Protein AF-A0A9J6FG35-F1 (afdb_monomer_lite)

Foldseek 3Di:
DKDKAFADDDDDPVVLVVVVVVCCVVPVDDPDLVLPQQFFAQQDPPDDSVSVSNNPRHHVLVLLLLLLDDDAAAEAEDAKDQFPQCVQFPVVVVCVVVVVCPVCNVVSNRTDPSVVVSCVRNVHQEYEYHNVQAWTWGDDPSRYTYTYFHHPDPPGRRMDMDDDDDPDDDDDFDFDDLQSLQSCVQCLVQHDNGGDGHDQDDPPDPDDRRSNDDPVSSVVQCVLLVVGRGQDPPDDDFDDDDDPPDDDPPDGDDDTDDVSLVCVCVSSVHDSSNCCSVCVPPPPPDPDCVVPDDDDDDDDDDDDDDDDDDDDDDDDDPVVVVVVVPPPDPDDDDDDDDDPSGPPPDDDDDDDDDDDDDDDPPPDDPCPPVDDDDDDDDD

InterPro domains:
  IPR007708 Lariat debranching enzyme, C-terminal [PF05011] (142-272)
  IPR007708 Lariat debranching enzyme, C-terminal [SM01124] (131-274)
  IPR029052 Metallo-dependent phosphatase-like [SSF56300] (70-136)

Sequence (379 aa):
MKVAVEGCAHGELDKIYETISELEKQYQFKVSIRGHVCRGHFEVPPYNDSTKRSAYHLRSLEIFRLKQLAEPVDIVISHDWPRGIYNYGNTEKLLQQKKFFVTEVRNNTLGCRPTESLLEQLKPKYWFAAHLHCKFAAQDGTCTKFLALDKCLPRRDFLQTLDIPSSSEGPPRLSYDLEWLCVLQLTDHLLHLDSKNHYMPGPGCNERWQFTPTQEEKDKLADTLKGDLLVPCNFQRTAPVYVPGSERSPGRARPHINPQTRSFCQRFGLRDPLAEALCPQHDSTKLDISSFLGTDDVTSSTLPSCSVDEDPLHEMSAEERQRVHTQEFGGPDSSTGDKELFPALLEKKEEEAKPRASSGRAMKRRNQSLYTDSEDVDN

pLDDT: mean 70.1, std 25.55, range [24.06, 98.06]

Secondary structure (DSSP, 8-state):
-EEEEE----SSHHHHHHHHHHHHHHHT----GGGGTTB-----SSPPHHHHHHTTSPPHHHHHHHTT--SPPSEEE-SSPBTTGGGGB-HHHHHHH-TTHHHHHHTT-SSBHHHHHHHHHH--SEEEE-SSSS-EEEE-TTS-EEEE---S-TTS--EEEEE-----SSS---B--HHHHHHHHHTGGG---SSSB-PPP-TT-SS----PPPHHHHHHHHHHTTT--BPP------SPPP-TTPPPPSSPPPP---HHHHHHHHHTT---HHHHHHS----S----GGGGS---------PPP-------PPPPPHHHHHHHHHHHSPPPP-------SS-----------PPPP--------S-GGGS--------

Structure (mmCIF, N/CA/C/O backbone):
data_AF-A0A9J6FG35-F1
#
_entry.id   AF-A0A9J6FG35-F1
#
loop_
_atom_site.group_PDB
_atom_site.id
_atom_site.type_symbol
_atom_site.label_atom_id
_atom_site.label_alt_id
_atom_site.label_comp_id
_atom_site.label_asym_id
_atom_site.label_entity_id
_atom_site.label_seq_id
_atom_site.pdbx_PDB_ins_code
_atom_site.Cartn_x
_atom_site.Cartn_y
_atom_site.Cartn_z
_atom_site.occupancy
_atom_site.B_iso_or_equiv
_atom_site.auth_seq_id
_atom_site.auth_comp_id
_atom_site.auth_asym_id
_atom_site.auth_atom_id
_atom_site.pdbx_PDB_model_num
ATOM 1 N N . MET A 1 1 ? 4.195 -16.763 14.427 1.00 50.66 1 MET A N 1
ATOM 2 C CA . MET A 1 1 ? 3.688 -16.879 13.044 1.00 50.66 1 MET A CA 1
ATOM 3 C C . MET A 1 1 ? 4.869 -17.075 12.110 1.00 50.66 1 MET A C 1
ATOM 5 O O . MET A 1 1 ? 5.853 -16.363 12.263 1.00 50.66 1 MET A O 1
ATOM 9 N N . LYS A 1 2 ? 4.790 -18.027 11.175 1.00 45.19 2 LYS A N 1
ATOM 10 C CA . LYS A 1 2 ? 5.787 -18.164 10.105 1.00 45.19 2 LYS A CA 1
ATOM 11 C C . LYS A 1 2 ? 5.345 -17.324 8.918 1.00 45.19 2 LYS A C 1
ATOM 13 O O . LYS A 1 2 ? 4.257 -17.557 8.402 1.00 45.19 2 LYS A O 1
ATOM 18 N N . VAL A 1 3 ? 6.162 -16.364 8.507 1.00 57.16 3 VAL A N 1
ATOM 19 C CA . VAL A 1 3 ? 5.903 -15.532 7.328 1.00 57.16 3 VAL A CA 1
ATOM 20 C C . VAL A 1 3 ? 6.904 -15.915 6.251 1.00 57.16 3 VAL A C 1
ATOM 22 O O . VAL A 1 3 ? 8.112 -15.816 6.456 1.00 57.16 3 VAL A O 1
ATOM 25 N N . ALA A 1 4 ? 6.399 -16.385 5.115 1.00 35.53 4 ALA A N 1
ATOM 26 C CA . ALA A 1 4 ? 7.190 -16.579 3.912 1.00 35.53 4 ALA A CA 1
ATOM 27 C C . ALA A 1 4 ? 7.044 -15.332 3.039 1.00 35.53 4 ALA A C 1
ATOM 29 O O . ALA A 1 4 ? 5.928 -14.941 2.702 1.00 35.53 4 ALA A O 1
ATOM 30 N N . VAL A 1 5 ? 8.167 -14.711 2.693 1.00 48.66 5 VAL A N 1
ATOM 31 C CA . VAL A 1 5 ? 8.210 -13.586 1.758 1.00 48.66 5 VAL A CA 1
ATOM 32 C C . VAL A 1 5 ? 8.816 -14.100 0.464 1.00 48.66 5 VAL A C 1
ATOM 34 O O . VAL A 1 5 ? 9.895 -14.695 0.480 1.00 48.66 5 VAL A O 1
ATOM 37 N N . GLU A 1 6 ? 8.113 -13.888 -0.640 1.00 43.06 6 GLU A N 1
ATOM 38 C CA . GLU A 1 6 ? 8.557 -14.216 -1.991 1.00 43.06 6 GLU A CA 1
ATOM 39 C C . GLU A 1 6 ? 8.840 -12.915 -2.752 1.00 43.06 6 GLU A C 1
ATOM 41 O O . GLU A 1 6 ? 8.152 -11.906 -2.581 1.00 43.06 6 GLU A O 1
ATOM 46 N N . GLY A 1 7 ? 9.899 -12.915 -3.556 1.00 34.97 7 GLY A N 1
ATOM 47 C CA . GLY A 1 7 ? 10.199 -11.816 -4.453 1.00 34.97 7 GLY A CA 1
ATOM 48 C C . GLY A 1 7 ? 9.280 -11.762 -5.675 1.00 34.97 7 GLY A C 1
ATOM 49 O O . GLY A 1 7 ? 8.352 -12.530 -5.868 1.00 34.97 7 GLY A O 1
ATOM 50 N N . CYS A 1 8 ? 9.565 -10.801 -6.541 1.00 43.44 8 CYS A N 1
ATOM 51 C CA . CYS A 1 8 ? 8.771 -10.469 -7.717 1.00 43.44 8 CYS A CA 1
ATOM 52 C C . CYS A 1 8 ? 8.598 -11.642 -8.710 1.00 43.44 8 CYS A C 1
ATOM 54 O O . CYS A 1 8 ? 9.592 -12.138 -9.246 1.00 43.44 8 CYS A O 1
ATOM 56 N N . ALA A 1 9 ? 7.357 -11.983 -9.072 1.00 36.78 9 ALA A N 1
ATOM 57 C CA . ALA A 1 9 ? 7.031 -12.870 -10.190 1.00 36.78 9 ALA A CA 1
ATOM 58 C C . ALA A 1 9 ? 6.494 -12.062 -11.395 1.00 36.78 9 ALA A C 1
ATOM 60 O O . ALA A 1 9 ? 5.300 -11.816 -11.509 1.00 36.78 9 ALA A O 1
ATOM 61 N N . HIS A 1 10 ? 7.365 -11.636 -12.322 1.00 52.06 10 HIS A N 1
ATOM 62 C CA . HIS A 1 10 ? 6.945 -10.967 -13.570 1.00 52.06 10 HIS A CA 1
ATOM 63 C C . HIS A 1 10 ? 7.589 -11.563 -14.830 1.00 52.06 10 HIS A C 1
ATOM 65 O O . HIS A 1 10 ? 8.774 -11.921 -14.837 1.00 52.06 10 HIS A O 1
ATOM 71 N N . GLY A 1 11 ? 6.826 -11.573 -15.928 1.00 45.97 11 GLY A N 1
ATOM 72 C CA . GLY A 1 11 ? 7.281 -11.866 -17.288 1.00 45.97 11 GLY A CA 1
ATOM 73 C C . GLY A 1 11 ? 6.990 -10.702 -18.243 1.00 45.97 11 GLY A C 1
ATOM 74 O O . GLY A 1 11 ? 5.843 -10.294 -18.370 1.00 45.97 11 GLY A O 1
ATOM 75 N N . GLU A 1 12 ? 8.044 -10.212 -18.912 1.00 45.97 12 GLU A N 1
ATOM 76 C CA . GLU A 1 12 ? 8.065 -9.266 -20.054 1.00 45.97 12 GLU A CA 1
ATOM 77 C C . GLU A 1 12 ? 7.856 -7.755 -19.796 1.00 45.97 12 GLU A C 1
ATOM 79 O O . GLU A 1 12 ? 7.605 -7.000 -20.734 1.00 45.97 12 GLU A O 1
ATOM 84 N N . LEU A 1 13 ? 8.072 -7.264 -18.569 1.00 44.47 13 LEU A N 1
ATOM 85 C CA . LEU A 1 13 ? 8.196 -5.815 -18.297 1.00 44.47 13 LEU A CA 1
ATOM 86 C C . LEU A 1 13 ? 9.348 -5.158 -19.087 1.00 44.47 13 LEU A C 1
ATOM 88 O O . LEU A 1 13 ? 9.220 -4.022 -19.534 1.00 44.47 13 LEU A O 1
ATOM 92 N N . ASP A 1 14 ? 10.440 -5.890 -19.325 1.00 48.91 14 ASP A N 1
ATOM 93 C CA . ASP A 1 14 ? 11.624 -5.393 -20.041 1.00 48.91 14 ASP A CA 1
ATOM 94 C C . ASP A 1 14 ? 11.296 -4.939 -21.476 1.00 48.91 14 ASP A C 1
ATOM 96 O O . ASP A 1 14 ? 11.779 -3.899 -21.919 1.00 48.91 14 ASP A O 1
ATOM 100 N N . LYS A 1 15 ? 10.406 -5.661 -22.175 1.00 46.50 15 LYS A N 1
ATOM 101 C CA . LYS A 1 15 ? 9.952 -5.311 -23.533 1.00 46.50 15 LYS A CA 1
ATOM 102 C C . LYS A 1 15 ? 9.139 -4.019 -23.552 1.00 46.50 15 LYS A C 1
ATOM 104 O O . LYS A 1 15 ? 9.244 -3.235 -24.486 1.00 46.50 15 LYS A O 1
ATOM 109 N N . ILE A 1 16 ? 8.350 -3.774 -22.505 1.00 42.56 16 ILE A N 1
ATOM 110 C CA . ILE A 1 16 ? 7.532 -2.563 -22.376 1.00 42.56 16 ILE A CA 1
ATOM 111 C C . ILE A 1 16 ? 8.429 -1.334 -22.184 1.00 42.56 16 ILE A C 1
ATOM 113 O O . ILE A 1 16 ? 8.200 -0.310 -22.826 1.00 42.56 16 ILE A O 1
ATOM 117 N N . TYR A 1 17 ? 9.465 -1.430 -21.346 1.00 46.81 17 TYR A N 1
ATOM 118 C CA . TYR A 1 17 ? 10.427 -0.339 -21.157 1.00 46.81 17 TYR A CA 1
ATOM 119 C C . TYR A 1 17 ? 11.302 -0.098 -22.394 1.00 46.81 17 TYR A C 1
ATOM 121 O O . TYR A 1 17 ? 11.596 1.055 -22.705 1.00 46.81 17 TYR A O 1
ATOM 129 N N . GLU A 1 18 ? 11.669 -1.153 -23.130 1.00 55.66 18 GLU A N 1
ATOM 130 C CA . GLU A 1 18 ? 12.390 -1.039 -24.406 1.00 55.66 18 GLU A CA 1
ATOM 131 C C . GLU A 1 18 ? 11.559 -0.264 -25.440 1.00 55.66 18 GLU A C 1
ATOM 133 O O . GLU A 1 18 ? 12.030 0.735 -25.981 1.00 55.66 18 GLU A O 1
ATOM 138 N N . THR A 1 19 ? 10.279 -0.617 -25.605 1.00 48.34 19 THR A N 1
ATOM 139 C CA . THR A 1 19 ? 9.352 0.113 -26.486 1.00 48.34 19 THR A CA 1
ATOM 140 C C . THR A 1 19 ? 9.124 1.558 -26.034 1.00 48.34 19 THR A C 1
ATOM 142 O O . THR A 1 19 ? 9.063 2.458 -26.866 1.00 48.34 19 THR A O 1
ATOM 145 N N . ILE A 1 20 ? 9.010 1.824 -24.727 1.00 43.59 20 ILE A N 1
ATOM 146 C CA . ILE A 1 20 ? 8.892 3.202 -24.218 1.00 43.59 20 ILE A CA 1
ATOM 147 C C . ILE A 1 20 ? 10.140 4.011 -24.582 1.00 43.59 20 ILE A C 1
ATOM 149 O O . ILE A 1 20 ? 10.000 5.114 -25.098 1.00 43.59 20 ILE A O 1
ATOM 153 N N . SER A 1 21 ? 11.338 3.455 -24.386 1.00 53.12 21 SER A N 1
ATOM 154 C CA . SER A 1 21 ? 12.592 4.140 -24.714 1.00 53.12 21 SER A CA 1
ATOM 155 C C . SER A 1 21 ? 12.730 4.432 -26.214 1.00 53.12 21 SER A C 1
ATOM 157 O O . SER A 1 21 ? 13.255 5.477 -26.597 1.00 53.12 21 SER A O 1
ATOM 159 N N . GLU A 1 22 ? 12.248 3.536 -27.078 1.00 69.06 22 GLU A N 1
ATOM 160 C CA . GLU A 1 22 ? 12.195 3.766 -28.526 1.00 69.06 22 GLU A CA 1
ATOM 161 C C . GLU A 1 22 ? 11.229 4.902 -28.891 1.00 69.06 22 GLU A C 1
ATOM 163 O O . GLU A 1 22 ? 11.586 5.780 -29.678 1.00 69.06 22 GLU A O 1
ATOM 168 N N . LEU A 1 23 ? 10.048 4.945 -28.268 1.00 51.06 23 LEU A N 1
ATOM 169 C CA . LEU A 1 23 ? 9.056 6.000 -28.489 1.00 51.06 23 LEU A CA 1
ATOM 170 C C . LEU A 1 23 ? 9.527 7.370 -27.969 1.00 51.06 23 LEU A C 1
ATOM 172 O O . LEU A 1 23 ? 9.332 8.374 -28.651 1.00 51.06 23 LEU A O 1
ATOM 176 N N . GLU A 1 24 ? 10.187 7.425 -26.809 1.00 54.31 24 GLU A N 1
ATOM 177 C CA . GLU A 1 24 ? 10.768 8.665 -26.267 1.00 54.31 24 GLU A CA 1
ATOM 178 C C . GLU A 1 24 ? 11.806 9.267 -27.225 1.00 54.31 24 GLU A C 1
ATOM 180 O O . GLU A 1 24 ? 11.807 10.474 -27.472 1.00 54.31 24 GLU A O 1
ATOM 185 N N . LYS A 1 25 ? 12.650 8.415 -27.826 1.00 71.50 25 LYS A N 1
ATOM 186 C CA . LYS A 1 25 ? 13.641 8.827 -28.833 1.00 71.50 25 LYS A CA 1
ATOM 187 C C . LYS A 1 25 ? 12.992 9.285 -30.134 1.00 71.50 25 LYS A C 1
ATOM 189 O O . LYS A 1 25 ? 13.416 10.286 -30.701 1.00 71.50 25 LYS A O 1
ATOM 194 N N . GLN A 1 26 ? 11.995 8.546 -30.619 1.00 66.25 26 GLN A N 1
ATOM 195 C CA . GLN A 1 26 ? 11.369 8.800 -31.916 1.00 66.25 26 GLN A CA 1
ATOM 196 C C . GLN A 1 26 ? 10.534 10.087 -31.931 1.00 66.25 26 GLN A C 1
ATOM 198 O O . GLN A 1 26 ? 10.477 10.766 -32.953 1.00 66.25 26 GLN A O 1
ATOM 203 N N . TYR A 1 27 ? 9.887 10.421 -30.815 1.00 60.25 27 TYR A N 1
ATOM 204 C CA . TYR A 1 27 ? 8.902 11.504 -30.749 1.00 60.25 27 TYR A CA 1
ATOM 205 C C . TYR A 1 27 ? 9.303 12.652 -29.806 1.00 60.25 27 TYR A C 1
ATOM 207 O O . TYR A 1 27 ? 8.486 13.537 -29.562 1.00 60.25 27 TYR A O 1
ATOM 215 N N . GLN A 1 28 ? 10.532 12.644 -29.274 1.00 56.28 28 GLN A N 1
ATOM 216 C CA . GLN A 1 28 ? 11.087 13.675 -28.382 1.00 56.28 28 GLN A CA 1
ATOM 217 C C . GLN A 1 28 ? 10.168 14.074 -27.210 1.00 56.28 28 GLN A C 1
ATOM 219 O O . GLN A 1 28 ? 9.988 15.251 -26.901 1.00 56.28 28 GLN A O 1
ATOM 224 N N . PHE A 1 29 ? 9.600 13.086 -26.516 1.00 42.31 29 PHE A N 1
ATOM 225 C CA . PHE A 1 29 ? 8.915 13.297 -25.238 1.00 42.31 29 PHE A CA 1
ATOM 226 C C . PHE A 1 29 ? 9.532 12.416 -24.152 1.00 42.31 29 PHE A C 1
ATOM 228 O O . PHE A 1 29 ? 10.083 11.362 -24.446 1.00 42.31 29 PHE A O 1
ATOM 235 N N . LYS A 1 30 ? 9.427 12.836 -22.885 1.00 39.22 30 LYS A N 1
ATOM 236 C CA . LYS A 1 30 ? 9.872 12.052 -21.723 1.00 39.22 30 LYS A CA 1
ATOM 237 C C . LYS A 1 30 ? 8.644 11.514 -20.995 1.00 39.22 30 LYS A C 1
ATOM 239 O O . LYS A 1 30 ? 7.816 12.293 -20.514 1.00 39.22 30 LYS A O 1
ATOM 244 N N . VAL A 1 31 ? 8.497 10.194 -20.910 1.00 36.88 31 VAL A N 1
ATOM 245 C CA . VAL A 1 31 ? 7.424 9.561 -20.138 1.00 36.88 31 VAL A CA 1
ATOM 246 C C . VAL A 1 31 ? 7.769 9.685 -18.664 1.00 36.88 31 VAL A C 1
ATOM 248 O O . VAL A 1 31 ? 8.495 8.886 -18.080 1.00 36.88 31 VAL A O 1
ATOM 251 N N . SER A 1 32 ? 7.212 10.701 -18.015 1.00 36.53 32 SER A N 1
ATOM 252 C CA . SER A 1 32 ? 7.237 10.765 -16.561 1.00 36.53 32 SER A CA 1
ATOM 253 C C . SER A 1 32 ? 6.265 9.724 -16.001 1.00 36.53 32 SER A C 1
ATOM 255 O O . SER A 1 32 ? 5.052 9.929 -15.988 1.00 36.53 32 SER A O 1
ATOM 257 N N . ILE A 1 33 ? 6.795 8.618 -15.473 1.00 40.84 33 ILE A N 1
ATOM 258 C CA . ILE A 1 33 ? 6.030 7.611 -14.705 1.00 40.84 33 ILE A CA 1
ATOM 259 C C . ILE A 1 33 ? 5.370 8.250 -13.456 1.00 40.84 33 ILE A C 1
ATOM 261 O O . ILE A 1 33 ? 4.426 7.708 -12.888 1.00 40.84 33 ILE A O 1
ATOM 265 N N . ARG A 1 34 ? 5.762 9.482 -13.088 1.00 43.97 34 ARG A N 1
ATOM 266 C CA . ARG A 1 34 ? 5.093 10.307 -12.066 1.00 43.97 34 ARG A CA 1
ATOM 267 C C . ARG A 1 34 ? 3.716 10.839 -12.489 1.00 43.97 34 ARG A C 1
ATOM 269 O O . ARG A 1 34 ? 3.011 11.387 -11.649 1.00 43.97 34 ARG A O 1
ATOM 276 N N . GLY A 1 35 ? 3.319 10.699 -13.756 1.00 56.31 35 GLY A N 1
ATOM 277 C CA . GLY A 1 35 ? 2.107 11.324 -14.295 1.00 56.31 35 GLY A CA 1
ATOM 278 C C . GLY A 1 35 ? 0.784 10.773 -13.754 1.00 56.31 35 GLY A C 1
ATOM 279 O O . GLY A 1 35 ? -0.233 11.449 -13.880 1.00 56.31 35 GLY A O 1
ATOM 280 N N . HIS A 1 36 ? 0.776 9.570 -13.167 1.00 69.94 36 HIS A N 1
ATOM 281 C CA . HIS A 1 36 ? -0.455 8.928 -12.684 1.00 69.94 36 HIS A CA 1
ATOM 282 C C . HIS A 1 36 ? -0.638 8.993 -11.177 1.00 69.94 36 HIS A C 1
ATOM 284 O O . HIS A 1 36 ? -1.727 8.690 -10.722 1.00 69.94 36 HIS A O 1
ATOM 290 N N . VAL A 1 37 ? 0.370 9.420 -10.409 1.00 75.81 37 VAL A N 1
ATOM 291 C CA . VAL A 1 37 ? 0.275 9.434 -8.941 1.00 75.81 37 VAL A CA 1
ATOM 292 C C . VAL A 1 37 ? -0.930 10.255 -8.487 1.00 75.81 37 VAL A C 1
ATOM 294 O O . VAL A 1 37 ? -1.656 9.822 -7.608 1.00 75.81 37 VAL A O 1
ATOM 297 N N . CYS A 1 38 ? -1.199 11.395 -9.122 1.00 81.56 38 CYS A N 1
ATOM 298 C CA . CYS A 1 38 ? -2.362 12.213 -8.787 1.00 81.56 38 CYS A CA 1
ATOM 299 C C . CYS A 1 38 ? -3.632 11.826 -9.555 1.00 81.56 38 CYS A C 1
ATOM 301 O O . CYS A 1 38 ? -4.620 12.522 -9.412 1.00 81.56 38 CYS A O 1
ATOM 303 N N . ARG A 1 39 ? -3.636 10.804 -10.414 1.00 88.56 39 ARG A N 1
ATOM 304 C CA . ARG A 1 39 ? -4.830 10.451 -11.198 1.00 88.56 39 ARG A CA 1
ATOM 305 C C . ARG A 1 39 ? -5.734 9.484 -10.446 1.00 88.56 39 ARG A C 1
ATOM 307 O O . ARG A 1 39 ? -5.269 8.754 -9.575 1.00 88.56 39 ARG A O 1
ATOM 314 N N . GLY A 1 40 ? -7.004 9.437 -10.837 1.00 90.25 40 GLY A N 1
ATOM 315 C CA . GLY A 1 40 ? -7.899 8.360 -10.429 1.00 90.25 40 GLY A CA 1
ATOM 316 C C . GLY A 1 40 ? -7.511 6.996 -11.020 1.00 90.25 40 GLY A C 1
ATOM 317 O O . GLY A 1 40 ? -6.534 6.851 -11.770 1.00 90.25 40 GLY A O 1
ATOM 318 N N . HIS A 1 41 ? -8.299 5.983 -10.670 1.00 91.88 41 HIS A N 1
ATOM 319 C CA . HIS A 1 41 ? -8.226 4.628 -11.222 1.00 91.88 41 HIS A CA 1
ATOM 320 C C . HIS A 1 41 ? -9.218 4.494 -12.376 1.00 91.88 41 HIS A C 1
ATOM 322 O O . HIS A 1 41 ? -10.362 4.093 -12.192 1.00 91.88 41 HIS A O 1
ATOM 328 N N . PHE A 1 42 ? -8.785 4.876 -13.573 1.00 90.81 42 PHE A N 1
ATOM 329 C CA . PHE A 1 42 ? -9.608 4.867 -14.791 1.00 90.81 42 PHE A CA 1
ATOM 330 C C . PHE A 1 42 ? -9.367 3.631 -15.664 1.00 90.81 42 PHE A C 1
ATOM 332 O O . PHE A 1 42 ? -9.956 3.479 -16.736 1.00 90.81 42 PHE A O 1
ATOM 339 N N . GLU A 1 43 ? -8.440 2.767 -15.258 1.00 90.75 43 GLU A N 1
ATOM 340 C CA . GLU A 1 43 ? -8.051 1.583 -15.999 1.00 90.75 43 GLU A CA 1
ATOM 341 C C . GLU A 1 43 ? -9.135 0.510 -15.920 1.00 90.75 43 GLU A C 1
ATOM 343 O O . GLU A 1 43 ? -9.189 -0.287 -14.984 1.00 90.75 43 GLU A O 1
ATOM 348 N N . VAL A 1 44 ? -9.942 0.425 -16.976 1.00 86.94 44 VAL A N 1
ATOM 349 C CA . VAL A 1 44 ? -10.949 -0.624 -17.148 1.00 86.94 44 VAL A CA 1
ATOM 350 C C . VAL A 1 44 ? -10.657 -1.510 -18.355 1.00 86.94 44 VAL A C 1
ATOM 352 O O . VAL A 1 44 ? -10.196 -1.018 -19.390 1.00 86.94 44 VAL A O 1
ATOM 355 N N . PRO A 1 45 ? -10.947 -2.822 -18.275 1.00 82.69 45 PRO A N 1
ATOM 356 C CA . PRO A 1 45 ? -10.876 -3.691 -19.434 1.00 82.69 45 PRO A CA 1
ATOM 357 C C . PRO A 1 45 ? -11.804 -3.233 -20.573 1.00 82.69 45 PRO A C 1
ATOM 359 O O . PRO A 1 45 ? -12.959 -2.871 -20.343 1.00 82.69 45 PRO A O 1
ATOM 362 N N . PRO A 1 46 ? -11.340 -3.323 -21.828 1.00 84.25 46 PRO A N 1
ATOM 363 C CA . PRO A 1 46 ? -10.044 -3.814 -22.252 1.00 84.25 46 PRO A CA 1
ATOM 364 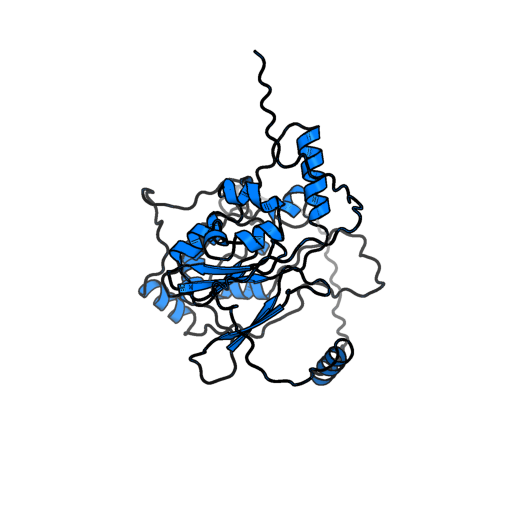C C . PRO A 1 46 ? -8.979 -2.743 -22.038 1.00 84.25 46 PRO A C 1
ATOM 366 O O . PRO A 1 46 ? -9.143 -1.575 -22.390 1.00 84.25 46 PRO A O 1
ATOM 369 N N . TYR A 1 47 ? -7.829 -3.181 -21.550 1.00 83.88 47 TYR A N 1
ATOM 370 C CA . TYR A 1 47 ? -6.697 -2.288 -21.440 1.00 83.88 47 TYR A CA 1
ATOM 371 C C . TYR A 1 47 ? -6.105 -1.996 -22.824 1.00 83.88 47 TYR A C 1
ATOM 373 O O . TYR A 1 47 ? -5.721 -2.908 -23.560 1.00 83.88 47 TYR A O 1
ATOM 381 N N . ASN A 1 48 ? -5.975 -0.715 -23.155 1.00 82.44 48 ASN A N 1
ATOM 382 C CA . ASN A 1 48 ? -5.051 -0.239 -24.181 1.00 82.44 48 ASN A CA 1
ATOM 383 C C . ASN A 1 48 ? -3.611 -0.191 -23.630 1.00 82.44 48 ASN A C 1
ATOM 385 O O . ASN A 1 48 ? -3.398 -0.299 -22.420 1.00 82.44 48 ASN A O 1
ATOM 389 N N . ASP A 1 49 ? -2.614 0.012 -24.491 1.00 82.38 49 ASP A N 1
ATOM 390 C CA . ASP A 1 49 ? -1.199 -0.017 -24.085 1.00 82.38 49 ASP A CA 1
ATOM 391 C C . ASP A 1 49 ? -0.824 1.057 -23.057 1.00 82.38 49 ASP A C 1
ATOM 393 O O . ASP A 1 49 ? 0.088 0.861 -22.258 1.00 82.38 49 ASP A O 1
ATOM 397 N N . SER A 1 50 ? -1.546 2.178 -23.015 1.00 82.25 50 SER A N 1
ATOM 398 C CA . SER A 1 50 ? -1.399 3.164 -21.941 1.00 82.25 50 SER A CA 1
ATOM 399 C C . SER A 1 50 ? -1.927 2.615 -20.612 1.00 82.25 50 SER A C 1
ATOM 401 O O . SER A 1 50 ? -1.179 2.528 -19.642 1.00 82.25 50 SER A O 1
ATOM 403 N N . THR A 1 51 ? -3.175 2.140 -20.591 1.00 85.06 51 THR A N 1
ATOM 404 C CA . THR A 1 51 ? -3.838 1.624 -19.380 1.00 85.06 51 THR A CA 1
ATOM 405 C C . THR A 1 51 ? -3.197 0.353 -18.820 1.00 85.06 51 THR A C 1
ATOM 407 O O . THR A 1 51 ? -3.166 0.167 -17.610 1.00 85.06 51 THR A O 1
ATOM 410 N N . LYS A 1 52 ? -2.597 -0.493 -19.674 1.00 83.06 52 LYS A N 1
ATOM 411 C CA . LYS A 1 52 ? -1.802 -1.653 -19.231 1.00 83.06 52 LYS A CA 1
ATOM 412 C C . LYS A 1 52 ? -0.629 -1.232 -18.349 1.00 83.06 52 LYS A C 1
ATOM 414 O O . LYS A 1 52 ? -0.300 -1.940 -17.408 1.00 83.06 52 LYS A O 1
ATOM 419 N N . ARG A 1 53 ? 0.005 -0.100 -18.672 1.00 81.31 53 ARG A N 1
ATOM 420 C CA . ARG A 1 53 ? 1.147 0.445 -17.924 1.00 81.31 53 ARG A CA 1
ATOM 421 C C . ARG A 1 53 ? 0.694 1.144 -16.650 1.00 81.31 53 ARG A C 1
ATOM 423 O O . ARG A 1 53 ? 1.361 1.071 -15.633 1.00 81.31 53 ARG A O 1
ATOM 430 N N . SER A 1 54 ? -0.441 1.832 -16.700 1.00 84.00 54 SER A N 1
ATOM 431 C CA . SER A 1 54 ? -0.892 2.675 -15.597 1.00 84.00 54 SER A CA 1
ATOM 432 C C . SER A 1 54 ? -1.643 1.939 -14.487 1.00 84.00 54 SER A C 1
ATOM 434 O O . SER A 1 54 ? -1.653 2.433 -13.357 1.00 84.00 54 SER A O 1
ATOM 436 N N . ALA A 1 55 ? -2.196 0.757 -14.778 1.00 86.69 55 ALA A N 1
ATOM 437 C CA . ALA A 1 55 ? -3.003 -0.038 -13.849 1.00 86.69 55 ALA A CA 1
ATOM 438 C C . ALA A 1 55 ? -2.265 -0.459 -12.566 1.00 86.69 55 ALA A C 1
ATOM 440 O O . ALA A 1 55 ? -2.900 -0.651 -11.536 1.00 86.69 55 ALA A O 1
ATOM 441 N N . TYR A 1 56 ? -0.936 -0.595 -12.611 1.00 85.06 56 TYR A N 1
ATOM 442 C CA . TYR A 1 56 ? -0.117 -0.971 -11.451 1.00 85.06 56 TYR A CA 1
ATOM 443 C C . TYR A 1 56 ? 0.656 0.209 -10.840 1.00 85.06 56 TYR A C 1
ATOM 445 O O . TYR A 1 56 ? 1.448 0.015 -9.920 1.00 85.06 56 TYR A O 1
ATOM 453 N N . HIS A 1 57 ? 0.470 1.436 -11.341 1.00 85.12 57 HIS A N 1
ATOM 454 C CA . HIS A 1 57 ? 1.102 2.607 -10.732 1.00 85.12 57 HIS A CA 1
ATOM 455 C C . HIS A 1 57 ? 0.395 2.973 -9.419 1.00 85.12 57 HIS A C 1
ATOM 457 O O . HIS A 1 57 ? -0.829 3.080 -9.361 1.00 85.12 57 HIS A O 1
ATOM 463 N N . LEU A 1 58 ? 1.175 3.254 -8.380 1.00 85.19 58 LEU A N 1
ATOM 464 C CA . LEU A 1 58 ? 0.671 3.728 -7.092 1.00 85.19 58 LEU A CA 1
ATOM 465 C C . LEU A 1 58 ? -0.016 5.099 -7.233 1.00 85.19 58 LEU A C 1
ATOM 467 O O . LEU A 1 58 ? 0.534 5.979 -7.907 1.00 85.19 58 LEU A O 1
ATOM 471 N N . ARG A 1 59 ? -1.180 5.309 -6.597 1.00 87.56 59 ARG A N 1
ATOM 472 C CA . ARG A 1 59 ? -1.825 6.631 -6.528 1.00 87.56 59 ARG A CA 1
ATOM 473 C C . ARG A 1 59 ? -1.560 7.309 -5.189 1.00 87.56 59 ARG A C 1
ATOM 475 O O . ARG A 1 59 ? -1.173 6.699 -4.193 1.00 87.56 59 ARG A O 1
ATOM 482 N N . SER A 1 60 ? -1.757 8.621 -5.180 1.00 86.94 60 SER A N 1
ATOM 483 C CA . SER A 1 60 ? -1.695 9.465 -3.992 1.00 86.94 60 SER A CA 1
ATOM 484 C C . SER A 1 60 ? -2.738 9.045 -2.964 1.00 86.94 60 SER A C 1
ATOM 486 O O . SER A 1 60 ? -2.464 9.159 -1.774 1.00 86.94 60 SER A O 1
ATOM 488 N N . LEU A 1 61 ? -3.882 8.515 -3.410 1.00 93.19 61 LEU A N 1
ATOM 489 C CA . LEU A 1 61 ? -4.961 8.035 -2.555 1.00 93.19 61 LEU A CA 1
ATOM 490 C C . LEU A 1 61 ? -4.511 6.911 -1.617 1.00 93.19 61 LEU A C 1
ATOM 492 O O . LEU A 1 61 ? -4.750 7.007 -0.416 1.00 93.19 61 LEU A O 1
ATOM 496 N N . GLU A 1 62 ? -3.841 5.866 -2.116 1.00 93.69 62 GLU A N 1
ATOM 497 C CA . GLU A 1 62 ? -3.420 4.749 -1.255 1.00 93.69 62 GLU A CA 1
ATOM 498 C C . GLU A 1 62 ? -2.369 5.201 -0.241 1.00 93.69 62 GLU A C 1
ATOM 500 O O . GLU A 1 62 ? -2.441 4.841 0.932 1.00 93.69 62 GLU A O 1
ATOM 505 N N . ILE A 1 63 ? -1.433 6.051 -0.669 1.00 91.19 63 ILE A N 1
ATOM 506 C CA . ILE A 1 63 ? -0.434 6.654 0.219 1.00 91.19 63 ILE A CA 1
ATOM 507 C C . ILE A 1 63 ? -1.117 7.501 1.286 1.00 91.19 63 ILE A C 1
ATOM 509 O O . ILE A 1 63 ? -0.798 7.383 2.462 1.00 91.19 63 ILE A O 1
ATOM 513 N N . PHE A 1 64 ? -2.069 8.340 0.887 1.00 91.88 64 PHE A N 1
ATOM 514 C CA . PHE A 1 64 ? -2.813 9.195 1.797 1.00 91.88 64 PHE A CA 1
ATOM 515 C C . PHE A 1 64 ? -3.580 8.381 2.834 1.00 91.88 64 PHE A C 1
ATOM 517 O O . PHE A 1 64 ? -3.464 8.689 4.015 1.00 91.88 64 PHE A O 1
ATOM 524 N N . ARG A 1 65 ? -4.286 7.322 2.415 1.00 97.00 65 ARG A N 1
ATOM 525 C CA . ARG A 1 65 ? -5.008 6.399 3.304 1.00 97.00 65 ARG A CA 1
ATOM 526 C C . ARG A 1 65 ? -4.075 5.704 4.289 1.00 97.00 65 ARG A C 1
ATOM 528 O O . ARG A 1 65 ? -4.340 5.718 5.483 1.00 97.00 65 ARG A O 1
ATOM 535 N N . LEU A 1 66 ? -2.958 5.149 3.818 1.00 96.44 66 LEU A N 1
ATOM 536 C CA . LEU A 1 66 ? -1.981 4.493 4.693 1.00 96.44 66 LEU A CA 1
ATOM 537 C C . LEU A 1 66 ? -1.379 5.470 5.712 1.00 96.44 66 LEU A C 1
ATOM 539 O O . LEU A 1 66 ? -1.154 5.095 6.855 1.00 96.44 66 LEU A O 1
ATOM 543 N N . LYS A 1 67 ? -1.202 6.743 5.342 1.00 92.50 67 LYS A N 1
ATOM 544 C CA . LYS A 1 67 ? -0.805 7.815 6.267 1.00 92.50 67 LYS A CA 1
ATOM 545 C C . LYS A 1 67 ? -1.879 8.207 7.290 1.00 92.50 67 LYS A C 1
ATOM 547 O O . LYS A 1 67 ? -1.626 9.081 8.109 1.00 92.50 67 LYS A O 1
ATOM 552 N N . GLN A 1 68 ? -3.077 7.640 7.250 1.00 95.69 68 GLN A N 1
ATOM 553 C CA . GLN A 1 68 ? -4.080 7.899 8.287 1.00 95.69 68 GLN A CA 1
ATOM 554 C C . GLN A 1 68 ? -4.002 6.891 9.434 1.00 95.69 68 GLN A C 1
ATOM 556 O O . GLN A 1 68 ? -4.613 7.134 10.471 1.00 95.69 68 GLN A O 1
ATOM 561 N N . LEU A 1 69 ? -3.255 5.795 9.272 1.00 96.81 69 LEU A N 1
ATOM 562 C CA . LEU A 1 69 ? -3.050 4.814 10.332 1.00 96.81 69 LEU A CA 1
ATOM 563 C C . LEU A 1 69 ? -2.258 5.439 11.484 1.00 96.81 69 LEU A C 1
ATOM 565 O O . LEU A 1 69 ? -1.240 6.103 11.262 1.00 96.81 69 LEU A O 1
ATOM 569 N N . ALA A 1 70 ? -2.739 5.219 12.702 1.00 95.06 70 ALA A N 1
ATOM 570 C CA . ALA A 1 70 ? -2.113 5.689 13.932 1.00 95.06 70 ALA A CA 1
ATOM 571 C C . ALA A 1 70 ? -1.717 4.532 14.850 1.00 95.06 70 ALA A C 1
ATOM 573 O O . ALA A 1 70 ? -0.814 4.690 15.676 1.00 95.06 70 ALA A O 1
ATOM 574 N N . GLU A 1 71 ? -2.363 3.374 14.711 1.00 94.50 71 GLU A N 1
ATOM 575 C CA . GLU A 1 71 ? -1.987 2.185 15.459 1.00 94.50 71 GLU A CA 1
ATOM 576 C C . GLU A 1 71 ? -0.637 1.622 14.970 1.00 94.50 71 GLU A C 1
ATOM 578 O O . GLU A 1 71 ? -0.291 1.737 13.789 1.00 94.50 71 GLU A O 1
ATOM 583 N N . PRO A 1 72 ? 0.175 1.022 15.865 1.00 93.62 72 PRO A N 1
ATOM 584 C CA . PRO A 1 72 ? 1.466 0.465 15.482 1.00 93.62 72 PRO A CA 1
ATOM 585 C C . PRO A 1 72 ? 1.332 -0.647 14.435 1.00 93.62 72 PRO A C 1
ATOM 587 O O . PRO A 1 72 ? 0.720 -1.683 14.685 1.00 93.62 72 PRO A O 1
ATOM 590 N N . VAL A 1 73 ? 1.985 -0.469 13.286 1.00 93.62 73 VAL A N 1
ATOM 591 C CA . VAL A 1 73 ? 2.017 -1.475 12.218 1.00 93.62 73 VAL A CA 1
ATOM 592 C C . VAL A 1 73 ? 3.207 -2.413 12.418 1.00 93.62 73 VAL A C 1
ATOM 594 O O . VAL A 1 73 ? 4.355 -1.983 12.505 1.00 93.62 73 VAL A O 1
ATOM 597 N N . ASP A 1 74 ? 2.973 -3.723 12.454 1.00 92.62 74 ASP A N 1
ATOM 598 C CA . ASP A 1 74 ? 4.067 -4.689 12.601 1.00 92.62 74 ASP A CA 1
ATOM 599 C C . ASP A 1 74 ? 4.824 -4.925 11.290 1.00 92.62 74 ASP A C 1
ATOM 601 O O . ASP A 1 74 ? 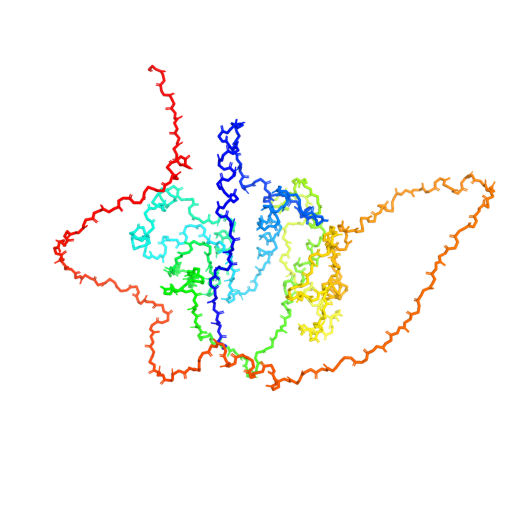6.056 -4.975 11.279 1.00 92.62 74 ASP A O 1
ATOM 605 N N . ILE A 1 75 ? 4.095 -5.100 10.187 1.00 93.81 75 ILE A N 1
ATOM 606 C CA . ILE A 1 75 ? 4.649 -5.515 8.898 1.00 93.81 75 ILE A CA 1
ATOM 607 C C . ILE A 1 75 ? 4.046 -4.660 7.791 1.00 93.81 75 ILE A C 1
ATOM 609 O O . ILE A 1 75 ? 2.830 -4.616 7.630 1.00 93.81 75 ILE A O 1
ATOM 613 N N . VAL A 1 76 ? 4.907 -4.051 6.979 1.00 95.12 76 VAL A N 1
ATOM 614 C CA . VAL A 1 76 ? 4.525 -3.453 5.696 1.00 95.12 76 VAL A CA 1
ATOM 615 C C . VAL A 1 76 ? 5.121 -4.273 4.561 1.00 95.12 76 VAL A C 1
ATOM 617 O O . VAL A 1 76 ? 6.270 -4.712 4.627 1.00 95.12 76 VAL A O 1
ATOM 620 N N . ILE A 1 77 ? 4.333 -4.474 3.507 1.00 94.12 77 ILE A N 1
ATOM 621 C CA . ILE A 1 77 ? 4.762 -5.139 2.278 1.00 94.12 77 ILE A CA 1
ATOM 622 C C . ILE A 1 77 ? 4.551 -4.162 1.124 1.00 94.12 77 ILE A C 1
ATOM 624 O O . ILE A 1 77 ? 3.450 -3.647 0.934 1.00 94.12 77 ILE A O 1
ATOM 628 N N . SER A 1 78 ? 5.598 -3.914 0.343 1.00 93.25 78 SER A N 1
ATOM 629 C CA . SER A 1 78 ? 5.539 -3.116 -0.882 1.00 93.25 78 SER A CA 1
ATOM 630 C C . SER A 1 78 ? 6.204 -3.859 -2.037 1.00 93.25 78 SER A C 1
ATOM 632 O O . SER A 1 78 ? 6.992 -4.777 -1.834 1.00 93.25 78 SER A O 1
ATOM 634 N N . HIS A 1 79 ? 5.904 -3.475 -3.278 1.00 89.94 79 HIS A N 1
ATOM 635 C CA . HIS A 1 79 ? 6.677 -3.985 -4.409 1.00 89.94 79 HIS A CA 1
ATOM 636 C C . HIS A 1 79 ? 8.018 -3.250 -4.518 1.00 89.94 79 HIS A C 1
ATOM 638 O O . HIS A 1 79 ? 9.085 -3.861 -4.431 1.00 89.94 79 HIS A O 1
ATOM 644 N N . ASP A 1 80 ? 7.942 -1.927 -4.643 1.00 88.62 80 ASP A N 1
ATOM 645 C CA . ASP A 1 80 ? 9.098 -1.048 -4.771 1.00 88.62 80 ASP A CA 1
ATOM 646 C C . ASP A 1 80 ? 9.737 -0.770 -3.412 1.00 88.62 80 ASP A C 1
ATOM 648 O O . ASP A 1 80 ? 9.084 -0.816 -2.366 1.00 88.62 80 ASP A O 1
ATOM 652 N N . TRP A 1 81 ? 11.027 -0.446 -3.425 1.00 93.81 81 TRP A N 1
ATOM 653 C CA . TRP A 1 81 ? 11.754 -0.077 -2.214 1.00 93.81 81 TRP A CA 1
ATOM 654 C C . TRP A 1 81 ? 11.404 1.349 -1.789 1.00 93.81 81 TRP A C 1
ATOM 656 O O . TRP A 1 81 ? 11.312 2.219 -2.659 1.00 93.81 81 TRP A O 1
ATOM 666 N N . PRO A 1 82 ? 11.320 1.644 -0.480 1.00 94.38 82 PRO A N 1
ATOM 667 C CA . PRO A 1 82 ? 11.406 3.011 0.011 1.00 94.38 82 PRO A CA 1
ATOM 668 C C . PRO A 1 82 ? 12.682 3.672 -0.511 1.00 94.38 82 PRO A C 1
ATOM 670 O O . PRO A 1 82 ? 13.773 3.101 -0.432 1.00 94.38 82 PRO A O 1
ATOM 673 N N . ARG A 1 83 ? 12.559 4.866 -1.088 1.00 91.19 83 ARG A N 1
ATOM 674 C CA . ARG A 1 83 ? 13.733 5.609 -1.547 1.00 91.19 83 ARG A CA 1
ATOM 675 C C . ARG A 1 83 ? 14.676 5.886 -0.376 1.00 91.19 83 ARG A C 1
ATOM 677 O O . ARG A 1 83 ? 14.229 6.166 0.727 1.00 91.19 83 ARG A O 1
ATOM 684 N N . GLY A 1 84 ? 15.978 5.785 -0.625 1.00 92.19 84 GLY A N 1
ATOM 685 C CA . GLY A 1 84 ? 17.001 6.049 0.389 1.00 92.19 84 GLY A CA 1
ATOM 686 C C . GLY A 1 84 ? 17.242 4.898 1.369 1.00 92.19 84 GLY A C 1
ATOM 687 O O . GLY A 1 84 ? 18.224 4.952 2.104 1.00 92.19 84 GLY A O 1
ATOM 688 N N . ILE A 1 85 ? 16.441 3.819 1.341 1.00 94.94 85 ILE A N 1
ATOM 689 C CA . ILE A 1 85 ? 16.613 2.674 2.256 1.00 94.94 85 ILE A CA 1
ATOM 690 C C . ILE A 1 85 ? 17.984 2.000 2.122 1.00 94.94 85 ILE A C 1
ATOM 692 O O . ILE A 1 85 ? 18.491 1.397 3.064 1.00 94.94 85 ILE A O 1
ATOM 696 N N . TYR A 1 86 ? 18.619 2.142 0.956 1.00 93.75 86 TYR A N 1
ATOM 697 C CA . TYR A 1 86 ? 19.962 1.632 0.708 1.00 93.75 86 TYR A CA 1
ATOM 698 C C . TYR A 1 86 ? 21.005 2.232 1.667 1.00 93.75 86 TYR A C 1
ATOM 700 O O . TYR A 1 86 ? 21.930 1.523 2.063 1.00 93.75 86 TYR A O 1
ATOM 708 N N . ASN A 1 87 ? 20.817 3.474 2.134 1.00 94.00 87 ASN A N 1
ATOM 709 C CA . ASN A 1 87 ? 21.722 4.135 3.084 1.00 94.00 87 ASN A CA 1
ATOM 710 C C . ASN A 1 87 ? 21.804 3.422 4.446 1.00 94.00 87 ASN A C 1
ATOM 712 O O . ASN A 1 87 ? 22.740 3.659 5.202 1.00 94.00 87 ASN A O 1
ATOM 716 N N . TYR A 1 88 ? 20.846 2.542 4.745 1.00 94.31 88 TYR A N 1
ATOM 717 C CA . TYR A 1 88 ? 20.721 1.832 6.019 1.00 94.31 88 TYR A CA 1
ATOM 718 C C . TYR A 1 88 ? 21.165 0.363 5.938 1.00 94.31 88 TYR A C 1
ATOM 720 O O . TYR A 1 88 ? 20.893 -0.434 6.836 1.00 94.31 88 TYR A O 1
ATOM 728 N N . GLY A 1 89 ? 21.822 -0.025 4.843 1.00 92.81 89 GLY A N 1
ATOM 729 C CA . GLY A 1 89 ? 22.406 -1.350 4.650 1.00 92.81 89 GLY A CA 1
ATOM 730 C C . GLY A 1 89 ? 23.773 -1.268 3.975 1.00 92.81 89 GLY A C 1
ATOM 731 O O . GLY A 1 89 ? 24.363 -0.198 3.835 1.00 92.81 89 GLY A O 1
ATOM 732 N N . ASN A 1 90 ? 24.294 -2.407 3.512 1.00 94.44 90 ASN A N 1
ATOM 733 C CA . ASN A 1 90 ? 25.592 -2.444 2.833 1.00 94.44 90 ASN A CA 1
ATOM 734 C C . ASN A 1 90 ? 25.471 -1.954 1.374 1.00 94.44 90 ASN A C 1
ATOM 736 O O . ASN A 1 90 ? 25.395 -2.750 0.431 1.00 94.44 90 ASN A O 1
ATOM 740 N N . THR A 1 91 ? 25.431 -0.628 1.198 1.00 94.19 91 THR A N 1
ATOM 741 C CA . THR A 1 91 ? 25.366 0.024 -0.121 1.00 94.19 91 THR A CA 1
ATOM 742 C C . THR A 1 91 ? 26.563 -0.350 -0.993 1.00 94.19 91 THR A C 1
ATOM 744 O O . THR A 1 91 ? 26.395 -0.576 -2.186 1.00 94.19 91 THR A O 1
ATOM 747 N N . GLU A 1 92 ? 27.763 -0.488 -0.430 1.00 94.50 92 GLU A N 1
ATOM 748 C CA . GLU A 1 92 ? 28.954 -0.851 -1.207 1.00 94.50 92 GLU A CA 1
ATOM 749 C C . GLU A 1 92 ? 28.793 -2.214 -1.885 1.00 94.50 92 GLU A C 1
ATOM 751 O O . GLU A 1 92 ? 28.994 -2.337 -3.094 1.00 94.50 92 GLU A O 1
ATOM 756 N N . LYS A 1 93 ? 28.339 -3.228 -1.140 1.00 93.44 93 LYS A N 1
ATOM 757 C CA . LYS A 1 93 ? 28.044 -4.563 -1.674 1.00 93.44 93 LYS A CA 1
ATOM 758 C C . LYS A 1 93 ? 26.927 -4.517 -2.715 1.00 93.44 93 LYS A C 1
ATOM 760 O O . LYS A 1 93 ? 27.038 -5.172 -3.753 1.00 93.44 93 LYS A O 1
ATOM 765 N N . LEU A 1 94 ? 25.878 -3.728 -2.470 1.00 92.44 94 LEU A N 1
ATOM 766 C CA . LEU A 1 94 ? 24.802 -3.516 -3.440 1.00 92.44 94 LEU A CA 1
ATOM 767 C C . LEU A 1 94 ? 25.358 -2.951 -4.755 1.00 92.44 94 LEU A C 1
ATOM 769 O O . LEU A 1 94 ? 25.076 -3.494 -5.821 1.00 92.44 94 LEU A O 1
ATOM 773 N N . LEU A 1 95 ? 26.197 -1.915 -4.694 1.00 93.38 95 LEU A N 1
ATOM 774 C CA . LEU A 1 95 ? 26.792 -1.272 -5.868 1.00 93.38 95 LEU A CA 1
ATOM 775 C C . LEU A 1 95 ? 27.836 -2.156 -6.567 1.00 93.38 95 LEU A C 1
ATOM 777 O O . LEU A 1 95 ? 27.947 -2.116 -7.792 1.00 93.38 95 LEU A O 1
ATOM 781 N N . GLN A 1 96 ? 28.557 -3.007 -5.831 1.00 92.81 96 GLN A N 1
ATOM 782 C CA . GLN A 1 96 ? 29.439 -4.021 -6.419 1.00 92.81 96 GLN A CA 1
ATOM 783 C C . GLN A 1 96 ? 28.647 -5.033 -7.257 1.00 92.81 96 GLN A C 1
ATOM 785 O O . GLN A 1 96 ? 29.057 -5.370 -8.372 1.00 92.81 96 GLN A O 1
ATOM 790 N N . GLN A 1 97 ? 27.498 -5.489 -6.748 1.00 87.38 97 GLN A N 1
ATOM 791 C CA . GLN A 1 97 ? 26.610 -6.422 -7.447 1.00 87.38 97 GLN A CA 1
ATOM 792 C C . GLN A 1 97 ? 25.833 -5.751 -8.589 1.00 87.38 97 GLN A C 1
ATOM 794 O O . GLN A 1 97 ? 25.596 -6.361 -9.634 1.00 87.38 97 GLN A O 1
ATOM 799 N N . LYS A 1 98 ? 25.424 -4.495 -8.399 1.00 87.44 98 LYS A N 1
ATOM 800 C CA . LYS A 1 98 ? 24.506 -3.750 -9.269 1.00 87.44 98 LYS A CA 1
ATOM 801 C C . LYS A 1 98 ? 25.077 -2.366 -9.575 1.00 87.44 98 LYS A C 1
ATOM 803 O O . LYS A 1 98 ? 24.542 -1.339 -9.173 1.00 87.44 98 LYS A O 1
ATOM 808 N N . LYS A 1 99 ? 26.161 -2.341 -10.354 1.00 88.00 99 LYS A N 1
ATOM 809 C CA . LYS A 1 99 ? 26.913 -1.115 -10.697 1.00 88.00 99 LYS A CA 1
ATOM 810 C C . LYS A 1 99 ? 26.072 -0.001 -11.332 1.00 88.00 99 LYS A C 1
ATOM 812 O O . LYS A 1 99 ? 26.443 1.162 -11.257 1.00 88.00 99 LYS A O 1
ATOM 817 N N . PHE A 1 100 ? 24.948 -0.334 -11.957 1.00 85.69 100 PHE A N 1
ATOM 818 C CA . PHE A 1 100 ? 24.048 0.648 -12.565 1.00 85.69 100 PHE A CA 1
ATOM 819 C C . PHE A 1 100 ? 23.256 1.472 -11.538 1.00 85.69 100 PHE A C 1
ATOM 821 O O . PHE A 1 100 ? 22.794 2.555 -11.874 1.00 85.69 100 PHE A O 1
ATOM 828 N N . PHE A 1 101 ? 23.165 1.030 -10.280 1.00 88.69 101 PHE A N 1
ATOM 829 C CA . PHE A 1 101 ? 22.548 1.823 -9.215 1.00 88.69 101 PHE A CA 1
ATOM 830 C C . PHE A 1 101 ? 23.422 2.982 -8.730 1.00 88.69 101 PHE A C 1
ATOM 832 O O . PHE A 1 101 ? 22.918 3.837 -8.013 1.00 88.69 101 PHE A O 1
ATOM 839 N N . VAL A 1 102 ? 24.701 3.064 -9.124 1.00 85.31 102 VAL A N 1
ATOM 840 C CA . VAL A 1 102 ? 25.630 4.104 -8.639 1.00 85.31 102 VAL A CA 1
ATOM 841 C C . VAL A 1 102 ? 25.073 5.511 -8.866 1.00 85.31 102 VAL A C 1
ATOM 843 O O . VAL A 1 102 ? 25.070 6.318 -7.939 1.00 85.31 102 VAL A O 1
ATOM 846 N N . THR A 1 103 ? 24.565 5.801 -10.066 1.00 86.25 103 THR A N 1
ATOM 847 C CA . THR A 1 103 ? 24.002 7.121 -10.391 1.00 86.25 103 THR A CA 1
ATOM 848 C C . THR A 1 103 ? 22.738 7.408 -9.585 1.00 86.25 103 THR A C 1
ATOM 850 O O . THR A 1 103 ? 22.592 8.498 -9.041 1.00 86.25 103 THR A O 1
ATOM 853 N N . GLU A 1 104 ? 21.839 6.431 -9.459 1.00 83.88 104 GLU A N 1
ATOM 854 C CA . GLU A 1 104 ? 20.575 6.605 -8.736 1.00 83.88 104 GLU A CA 1
ATOM 855 C C . GLU A 1 104 ? 20.777 6.742 -7.221 1.00 83.88 104 GLU A C 1
ATOM 857 O O . GLU A 1 104 ? 20.087 7.524 -6.569 1.00 83.88 104 GLU A O 1
ATOM 862 N N . VAL A 1 105 ? 21.753 6.024 -6.665 1.00 89.88 105 VAL A N 1
ATOM 863 C CA . VAL A 1 105 ? 22.182 6.151 -5.269 1.00 89.88 105 VAL A CA 1
ATOM 864 C C . VAL A 1 105 ? 22.804 7.524 -5.031 1.00 89.88 105 VAL A C 1
ATOM 866 O O . VAL A 1 105 ? 22.411 8.215 -4.091 1.00 89.88 105 VAL A O 1
ATOM 869 N N . ARG A 1 106 ? 23.714 7.960 -5.915 1.00 89.81 106 ARG A N 1
ATOM 870 C CA . ARG A 1 106 ? 24.368 9.276 -5.835 1.00 89.81 106 ARG A CA 1
ATOM 871 C C . ARG A 1 106 ? 23.366 10.429 -5.923 1.00 89.81 106 ARG A C 1
ATOM 873 O O . ARG A 1 106 ? 23.507 11.407 -5.198 1.00 89.81 106 ARG A O 1
ATOM 880 N N . ASN A 1 107 ? 22.358 10.306 -6.782 1.00 88.44 107 ASN A N 1
ATOM 881 C CA . ASN A 1 107 ? 21.346 11.343 -7.000 1.00 88.44 107 ASN A CA 1
ATOM 882 C C . ASN A 1 107 ? 20.148 11.241 -6.040 1.00 88.44 107 ASN A C 1
ATOM 884 O O . ASN A 1 107 ? 19.218 12.043 -6.133 1.00 88.44 107 ASN A O 1
ATOM 888 N N . ASN A 1 108 ? 20.141 10.265 -5.128 1.00 88.44 108 ASN A N 1
ATOM 889 C CA . ASN A 1 108 ? 19.023 9.981 -4.233 1.00 88.44 108 ASN A CA 1
ATOM 890 C C . ASN A 1 108 ? 17.682 9.798 -4.969 1.00 88.44 108 ASN A C 1
ATOM 892 O O . ASN A 1 108 ? 16.673 10.454 -4.669 1.00 88.44 108 ASN A O 1
ATOM 896 N N . THR A 1 109 ? 17.689 8.917 -5.971 1.00 83.62 109 THR A N 1
ATOM 897 C CA . THR A 1 109 ? 16.526 8.560 -6.797 1.00 83.62 109 THR A CA 1
ATOM 898 C C . THR A 1 109 ? 16.208 7.067 -6.813 1.00 83.62 109 THR A C 1
ATOM 900 O O . THR A 1 109 ? 15.142 6.721 -7.313 1.00 83.62 109 THR A O 1
ATOM 903 N N . LEU A 1 110 ? 17.073 6.196 -6.275 1.00 87.19 110 LEU A N 1
ATOM 904 C CA . LEU A 1 110 ? 16.809 4.754 -6.220 1.00 87.19 110 LEU A CA 1
ATOM 905 C C . LEU A 1 110 ? 15.669 4.456 -5.234 1.00 87.19 110 LEU A C 1
ATOM 907 O O . LEU A 1 110 ? 15.800 4.717 -4.036 1.00 87.19 110 LEU A O 1
ATOM 911 N N . GLY A 1 111 ? 14.577 3.881 -5.738 1.00 88.38 111 GLY A N 1
ATOM 912 C CA . GLY A 1 111 ? 13.371 3.558 -4.972 1.00 88.38 111 GLY A CA 1
ATOM 913 C C . GLY A 1 111 ? 12.248 4.590 -5.118 1.00 88.38 111 GLY A C 1
ATOM 914 O O . GLY A 1 111 ? 12.288 5.503 -5.942 1.00 88.38 111 GLY A O 1
ATOM 915 N N . CYS A 1 112 ? 11.208 4.433 -4.306 1.00 86.44 112 CYS A N 1
ATOM 916 C CA . CYS A 1 112 ? 9.949 5.154 -4.410 1.00 86.44 112 CYS A CA 1
ATOM 917 C C . CYS A 1 112 ? 9.791 6.176 -3.261 1.00 86.44 112 CYS A C 1
ATOM 919 O O . CYS A 1 112 ? 9.864 5.851 -2.072 1.00 86.44 112 CYS A O 1
ATOM 921 N N . ARG A 1 113 ? 9.593 7.451 -3.635 1.00 84.75 113 ARG A N 1
ATOM 922 C CA . ARG A 1 113 ? 9.423 8.600 -2.715 1.00 84.75 113 ARG A CA 1
ATOM 923 C C . ARG A 1 113 ? 8.184 8.479 -1.817 1.00 84.75 113 ARG A C 1
ATOM 925 O O . ARG A 1 113 ? 8.299 8.687 -0.615 1.00 84.75 113 ARG A O 1
ATOM 932 N N . PRO A 1 114 ? 6.991 8.151 -2.347 1.00 85.00 114 PRO A N 1
ATOM 933 C CA . PRO A 1 114 ? 5.829 7.951 -1.490 1.00 85.00 114 PRO A CA 1
ATOM 934 C C . PRO A 1 114 ? 6.019 6.874 -0.413 1.00 85.00 114 PRO A C 1
ATOM 936 O O . PRO A 1 114 ? 5.591 7.072 0.720 1.00 85.00 114 PRO A O 1
ATOM 939 N N . THR A 1 115 ? 6.707 5.774 -0.733 1.00 89.44 115 THR A N 1
ATOM 940 C CA . THR A 1 115 ? 6.996 4.704 0.236 1.00 89.44 115 THR A CA 1
ATOM 941 C C . THR A 1 115 ? 8.083 5.073 1.248 1.00 89.44 115 THR A C 1
ATOM 943 O O . THR A 1 115 ? 8.013 4.607 2.374 1.00 89.44 115 THR A O 1
ATOM 946 N N . GLU A 1 116 ? 9.048 5.933 0.896 1.00 89.94 116 GLU A N 1
ATOM 947 C CA . GLU A 1 116 ? 9.977 6.559 1.865 1.00 89.94 116 GLU A CA 1
ATOM 948 C C . GLU A 1 116 ? 9.193 7.346 2.918 1.00 89.94 116 GLU A C 1
ATOM 950 O O . GLU A 1 116 ? 9.341 7.108 4.110 1.00 89.94 116 GLU A O 1
ATOM 955 N N . SER A 1 117 ? 8.261 8.195 2.478 1.00 87.62 117 SER A N 1
ATOM 956 C CA . SER A 1 117 ? 7.433 8.965 3.407 1.00 87.62 117 SER A CA 1
ATOM 957 C C . SER A 1 117 ? 6.508 8.085 4.262 1.00 87.62 117 SER A C 1
ATOM 959 O O . SER A 1 117 ? 6.227 8.432 5.406 1.00 87.62 117 SER A O 1
ATOM 961 N N . LEU A 1 118 ? 6.034 6.947 3.738 1.00 91.94 118 LEU A N 1
ATOM 962 C CA . LEU A 1 118 ? 5.292 5.962 4.535 1.00 91.94 118 LEU A CA 1
ATOM 963 C C . LEU A 1 118 ? 6.176 5.257 5.565 1.00 91.94 118 LEU A C 1
ATOM 965 O O . LEU A 1 118 ? 5.728 5.049 6.688 1.00 91.94 118 LEU A O 1
ATOM 969 N N . LEU A 1 119 ? 7.409 4.898 5.201 1.00 93.44 119 LEU A N 1
ATOM 970 C CA . LEU A 1 119 ? 8.372 4.287 6.116 1.00 93.44 119 LEU A CA 1
ATOM 971 C C . LEU A 1 119 ? 8.652 5.212 7.308 1.00 93.44 119 LEU A C 1
ATOM 973 O O . LEU A 1 119 ? 8.576 4.767 8.451 1.00 93.44 119 LEU A O 1
ATOM 977 N N . GLU A 1 120 ? 8.896 6.498 7.046 1.00 91.19 120 GLU A N 1
ATOM 978 C CA . GLU A 1 120 ? 9.130 7.513 8.083 1.00 91.19 120 GLU A CA 1
ATOM 979 C C . GLU A 1 120 ? 7.934 7.701 9.020 1.00 91.19 120 GLU A C 1
ATOM 981 O O . GLU A 1 120 ? 8.117 7.977 10.208 1.00 91.19 120 GLU A O 1
ATOM 986 N N . GLN A 1 121 ? 6.716 7.575 8.489 1.00 90.88 121 GLN A N 1
ATOM 987 C CA . GLN A 1 121 ? 5.495 7.821 9.242 1.00 90.88 121 GLN A CA 1
ATOM 988 C C . GLN A 1 121 ? 5.041 6.602 10.052 1.00 90.88 121 GLN A C 1
ATOM 990 O O . GLN A 1 121 ? 4.749 6.738 11.236 1.00 90.88 121 GLN A O 1
ATOM 995 N N . LEU A 1 122 ? 4.975 5.425 9.424 1.00 93.69 122 LEU A N 1
ATOM 996 C CA . LEU A 1 122 ? 4.449 4.208 10.049 1.00 93.69 122 LEU A CA 1
ATOM 997 C C . LEU A 1 122 ? 5.482 3.502 10.929 1.00 93.69 122 LEU A C 1
ATOM 999 O O . LEU A 1 122 ? 5.098 2.820 11.874 1.00 93.69 122 LEU A O 1
ATOM 1003 N N . LYS A 1 123 ? 6.777 3.637 10.601 1.00 93.50 123 LYS A N 1
ATOM 1004 C CA . LYS A 1 123 ? 7.908 3.004 11.304 1.00 93.50 123 LYS A CA 1
ATOM 1005 C C . LYS A 1 123 ? 7.623 1.552 11.722 1.00 93.50 123 LYS A C 1
ATOM 1007 O O . LYS A 1 123 ? 7.733 1.217 12.905 1.00 93.50 123 LYS A O 1
ATOM 1012 N N . PRO A 1 124 ? 7.226 0.677 10.779 1.00 94.88 124 PRO A N 1
ATOM 1013 C CA . PRO A 1 124 ? 6.818 -0.671 11.130 1.00 94.88 124 PRO A CA 1
ATOM 1014 C C . PRO A 1 124 ? 7.994 -1.485 11.668 1.00 94.88 124 PRO A C 1
ATOM 1016 O O . PRO A 1 124 ? 9.152 -1.173 11.389 1.00 94.88 124 PRO A O 1
ATOM 1019 N N . LYS A 1 125 ? 7.737 -2.580 12.387 1.00 93.06 125 LYS A N 1
ATOM 1020 C CA . LYS A 1 125 ? 8.829 -3.467 12.843 1.00 93.06 125 LYS A CA 1
ATOM 1021 C C . LYS A 1 125 ? 9.556 -4.118 11.664 1.00 93.06 125 LYS A C 1
ATOM 1023 O O . LYS A 1 125 ? 10.776 -4.280 11.702 1.00 93.06 125 LYS A O 1
ATOM 1028 N N . TYR A 1 126 ? 8.815 -4.463 10.612 1.00 94.44 126 TYR A N 1
ATOM 1029 C CA . TYR A 1 126 ? 9.335 -5.082 9.398 1.00 94.44 126 TYR A CA 1
ATOM 1030 C C . TYR A 1 126 ? 8.816 -4.385 8.142 1.00 94.44 126 TYR A C 1
ATOM 1032 O O . TYR A 1 126 ? 7.636 -4.048 8.045 1.00 94.44 126 TYR A O 1
ATOM 1040 N N . TRP A 1 127 ? 9.692 -4.235 7.151 1.00 95.94 127 TRP A N 1
ATOM 1041 C CA . TRP A 1 127 ? 9.328 -3.793 5.809 1.00 95.94 127 TRP A CA 1
ATOM 1042 C C . TRP A 1 127 ? 9.875 -4.773 4.772 1.00 95.94 127 TRP A C 1
ATOM 1044 O O . TRP A 1 127 ? 11.089 -4.942 4.646 1.00 95.94 127 TRP A O 1
ATOM 1054 N N . PHE A 1 128 ? 8.987 -5.392 3.999 1.00 95.38 128 PHE A N 1
ATOM 1055 C CA . PHE A 1 128 ? 9.352 -6.331 2.942 1.00 95.38 128 PHE A CA 1
ATOM 1056 C C . PHE A 1 128 ? 9.130 -5.727 1.560 1.00 95.38 128 PHE A C 1
ATOM 1058 O O . PHE A 1 128 ? 8.076 -5.148 1.299 1.00 95.38 128 PHE A O 1
ATOM 1065 N N . ALA A 1 129 ? 10.123 -5.864 0.680 1.00 93.50 129 ALA A N 1
ATOM 1066 C CA . ALA A 1 129 ? 10.058 -5.349 -0.685 1.00 93.50 129 ALA A CA 1
ATOM 1067 C C . ALA A 1 129 ? 10.633 -6.317 -1.732 1.00 93.50 129 ALA A C 1
ATOM 1069 O O . ALA A 1 129 ? 11.226 -7.349 -1.415 1.00 93.50 129 ALA A O 1
ATOM 1070 N N . ALA A 1 130 ? 10.473 -5.981 -3.011 1.00 88.44 130 ALA A N 1
ATOM 1071 C CA . ALA A 1 130 ? 11.016 -6.748 -4.126 1.00 88.44 130 ALA A CA 1
ATOM 1072 C C . ALA A 1 130 ? 11.502 -5.806 -5.243 1.00 88.44 130 ALA A C 1
ATOM 1074 O O . ALA A 1 130 ? 12.286 -4.898 -4.983 1.00 88.44 130 ALA A O 1
ATOM 1075 N N . HIS A 1 131 ? 11.080 -6.033 -6.489 1.00 85.12 131 HIS A N 1
ATOM 1076 C CA . HIS A 1 131 ? 11.317 -5.189 -7.668 1.00 85.12 131 HIS A CA 1
ATOM 1077 C C . HIS A 1 131 ? 12.767 -5.106 -8.188 1.00 85.12 131 HIS A C 1
ATOM 1079 O O . HIS A 1 131 ? 13.027 -5.436 -9.341 1.00 85.12 131 HIS A O 1
ATOM 1085 N N . LEU A 1 132 ? 13.748 -4.751 -7.355 1.00 85.00 132 LEU A N 1
ATOM 1086 C CA . LEU A 1 132 ? 15.133 -4.494 -7.789 1.00 85.00 132 LEU A CA 1
ATOM 1087 C C . LEU A 1 132 ? 15.969 -5.758 -8.070 1.00 85.00 132 LEU A C 1
ATOM 1089 O O . LEU A 1 132 ? 17.156 -5.670 -8.409 1.00 85.00 132 LEU A O 1
ATOM 1093 N N . HIS A 1 133 ? 15.355 -6.941 -7.959 1.00 86.38 133 HIS A N 1
ATOM 1094 C CA . HIS A 1 133 ? 15.954 -8.243 -8.277 1.00 86.38 133 HIS A CA 1
ATOM 1095 C C . HIS A 1 13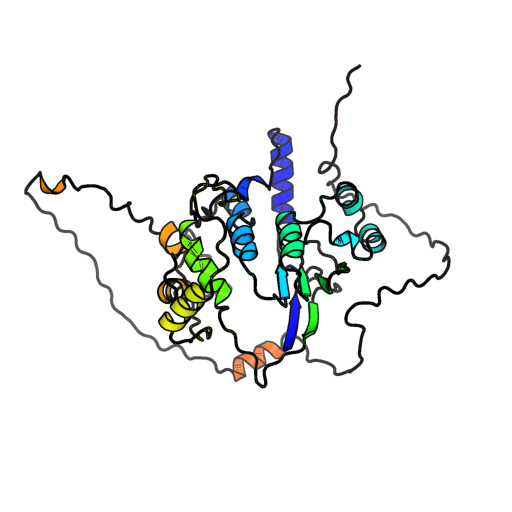3 ? 17.333 -8.426 -7.623 1.00 86.38 133 HIS A C 1
ATOM 1097 O O . HIS A 1 133 ? 18.335 -8.702 -8.300 1.00 86.38 133 HIS A O 1
ATOM 1103 N N . CYS A 1 134 ? 17.393 -8.156 -6.322 1.00 86.44 134 CYS A N 1
ATOM 1104 C CA . CYS A 1 134 ? 18.527 -8.453 -5.462 1.00 86.44 134 CYS A CA 1
ATOM 1105 C C . CYS A 1 134 ? 18.050 -8.592 -4.022 1.00 86.44 134 CYS A C 1
ATOM 1107 O O . CYS A 1 134 ? 17.135 -7.889 -3.590 1.00 86.44 134 CYS A O 1
ATOM 1109 N N . LYS A 1 135 ? 18.711 -9.483 -3.281 1.00 90.38 135 LYS A N 1
ATOM 1110 C CA . LYS A 1 135 ? 18.548 -9.543 -1.838 1.00 90.38 135 LYS A CA 1
ATOM 1111 C C . LYS A 1 135 ? 19.269 -8.370 -1.189 1.00 90.38 135 LYS A C 1
ATOM 1113 O O . LYS A 1 135 ? 20.464 -8.175 -1.415 1.00 90.38 135 LYS A O 1
ATOM 1118 N N . PHE A 1 136 ? 18.559 -7.628 -0.353 1.00 94.06 136 PHE A N 1
ATOM 1119 C CA . PHE A 1 136 ? 19.129 -6.514 0.391 1.00 94.06 136 PHE A CA 1
ATOM 1120 C C . PHE A 1 136 ? 18.470 -6.406 1.754 1.00 94.06 136 PHE A C 1
ATOM 1122 O O . PHE A 1 136 ? 17.249 -6.427 1.859 1.00 94.06 136 PHE A O 1
ATOM 1129 N N . ALA A 1 137 ? 19.295 -6.305 2.788 1.00 94.50 137 ALA A N 1
ATOM 1130 C CA . ALA A 1 137 ? 18.848 -6.105 4.152 1.00 94.50 137 ALA A CA 1
ATOM 1131 C C . ALA A 1 137 ? 19.370 -4.758 4.643 1.00 94.50 137 ALA A C 1
ATOM 1133 O O . ALA A 1 137 ? 20.529 -4.408 4.395 1.00 94.50 137 ALA A O 1
ATOM 1134 N N . ALA A 1 138 ? 18.505 -4.027 5.329 1.00 94.19 138 ALA A N 1
ATOM 1135 C CA . ALA A 1 138 ? 18.818 -2.745 5.931 1.00 94.19 138 ALA A CA 1
ATOM 1136 C C . ALA A 1 138 ? 18.079 -2.603 7.259 1.00 94.19 138 ALA A C 1
ATOM 1138 O O . ALA A 1 138 ? 17.054 -3.250 7.488 1.00 94.19 138 ALA A O 1
ATOM 1139 N N . GLN A 1 139 ? 18.602 -1.754 8.132 1.00 90.06 139 GLN A N 1
ATOM 1140 C CA . GLN A 1 139 ? 17.964 -1.436 9.397 1.00 90.06 139 GLN A CA 1
ATOM 1141 C C . GLN A 1 139 ? 18.108 0.056 9.658 1.00 90.06 139 GLN A C 1
ATOM 1143 O O . GLN A 1 139 ? 19.217 0.555 9.842 1.00 90.06 139 GLN A O 1
ATOM 1148 N N . ASP A 1 140 ? 16.980 0.760 9.674 1.00 74.69 140 ASP A N 1
ATOM 1149 C CA . ASP A 1 140 ? 16.963 2.143 10.130 1.00 74.69 140 ASP A CA 1
ATOM 1150 C C . ASP A 1 140 ? 17.112 2.150 11.659 1.00 74.69 140 ASP A C 1
ATOM 1152 O O . ASP A 1 140 ? 16.524 1.316 12.358 1.00 74.69 140 ASP A O 1
ATOM 1156 N N . GLY A 1 141 ? 17.902 3.081 12.199 1.00 67.38 141 GLY A N 1
ATOM 1157 C CA . GLY A 1 141 ? 18.194 3.195 13.637 1.00 67.38 141 GLY A CA 1
ATOM 1158 C C . GLY A 1 141 ? 16.945 3.364 14.518 1.00 67.38 141 GLY A C 1
ATOM 1159 O O . GLY A 1 141 ? 17.039 3.316 15.741 1.00 67.38 141 GLY A O 1
ATOM 1160 N N . THR A 1 142 ? 15.777 3.528 13.893 1.00 60.75 142 THR A N 1
ATOM 1161 C CA . THR A 1 142 ? 14.444 3.693 14.474 1.00 60.75 142 THR A CA 1
ATOM 1162 C C . THR A 1 142 ? 13.645 2.393 14.677 1.00 60.75 142 THR A C 1
ATOM 1164 O O . THR A 1 142 ? 12.513 2.500 15.141 1.00 60.75 142 THR A O 1
ATOM 1167 N N . CYS A 1 143 ? 14.227 1.199 14.432 1.00 74.62 143 CYS A N 1
ATOM 1168 C CA . CYS A 1 143 ? 13.693 -0.166 14.701 1.00 74.62 143 CYS A CA 1
ATOM 1169 C C . CYS A 1 143 ? 13.179 -0.949 13.471 1.00 74.62 143 CYS A C 1
ATOM 1171 O O . CYS A 1 143 ? 13.048 -2.173 13.554 1.00 74.62 143 CYS A O 1
ATOM 1173 N N . THR A 1 144 ? 12.942 -0.317 12.316 1.00 93.06 144 THR A N 1
ATOM 1174 C CA . THR A 1 144 ? 12.426 -1.044 11.141 1.00 93.06 144 THR A CA 1
ATOM 1175 C C . THR A 1 144 ? 13.483 -1.942 10.503 1.00 93.06 144 THR A C 1
ATOM 1177 O O . THR A 1 144 ? 14.528 -1.479 10.041 1.00 93.06 144 THR A O 1
ATOM 1180 N N . LYS A 1 145 ? 13.176 -3.239 10.406 1.00 94.56 145 LYS A N 1
ATOM 1181 C CA . LYS A 1 145 ? 13.976 -4.228 9.678 1.00 94.56 145 LYS A CA 1
ATOM 1182 C C . LYS A 1 145 ? 13.486 -4.340 8.239 1.00 94.56 145 LYS A C 1
ATOM 1184 O O . LYS A 1 145 ? 12.401 -4.865 7.987 1.00 94.56 145 LYS A O 1
ATOM 1189 N N . PHE A 1 146 ? 14.292 -3.864 7.298 1.00 95.62 146 PHE A N 1
ATOM 1190 C CA . PHE A 1 146 ? 14.001 -3.938 5.873 1.00 95.62 146 PHE A CA 1
ATOM 1191 C C . PHE A 1 146 ? 14.625 -5.186 5.246 1.00 95.62 146 PHE A C 1
ATOM 1193 O O . PHE A 1 146 ? 15.808 -5.471 5.450 1.00 95.62 146 PHE A O 1
ATOM 1200 N N . LEU A 1 147 ? 13.846 -5.897 4.432 1.00 94.81 147 LEU A N 1
ATOM 1201 C CA . LEU A 1 147 ? 14.330 -7.003 3.617 1.00 94.81 147 LEU A CA 1
ATOM 1202 C C . LEU A 1 147 ? 13.698 -6.954 2.226 1.00 94.81 147 LEU A C 1
ATOM 1204 O O . LEU A 1 147 ? 12.483 -7.059 2.069 1.00 94.81 147 LEU A O 1
ATOM 1208 N N . ALA A 1 148 ? 14.551 -6.870 1.214 1.00 92.94 148 ALA A N 1
ATOM 1209 C CA . ALA A 1 148 ? 14.182 -7.093 -0.168 1.00 92.94 148 ALA A CA 1
ATOM 1210 C C . ALA A 1 148 ? 14.682 -8.444 -0.667 1.00 92.94 148 ALA A C 1
ATOM 1212 O O . ALA A 1 148 ? 15.777 -8.871 -0.288 1.00 92.94 148 ALA A O 1
ATOM 1213 N N . LEU A 1 149 ? 13.899 -9.088 -1.534 1.00 86.75 149 LEU A N 1
ATOM 1214 C CA . LEU A 1 149 ? 14.220 -10.389 -2.122 1.00 86.75 149 LEU A CA 1
ATOM 1215 C C . LEU A 1 149 ? 14.371 -10.327 -3.644 1.00 86.75 149 LEU A C 1
ATOM 1217 O O . LEU A 1 149 ? 13.874 -9.425 -4.327 1.00 86.75 149 LEU A O 1
ATOM 1221 N N . ASP A 1 150 ? 15.100 -11.305 -4.178 1.00 82.62 150 ASP A N 1
ATOM 1222 C CA . ASP A 1 150 ? 15.356 -11.422 -5.609 1.00 82.62 150 ASP A CA 1
ATOM 1223 C C . ASP A 1 150 ? 14.166 -12.054 -6.352 1.00 82.62 150 ASP A C 1
ATOM 1225 O O . ASP A 1 150 ? 13.225 -12.573 -5.765 1.00 82.62 150 ASP A O 1
ATOM 1229 N N . LYS A 1 151 ? 14.214 -12.017 -7.680 1.00 80.25 151 LYS A N 1
ATOM 1230 C CA . LYS A 1 151 ? 13.256 -12.678 -8.559 1.00 80.25 151 LYS A CA 1
ATOM 1231 C C . LYS A 1 151 ? 13.339 -14.195 -8.415 1.00 80.25 151 LYS A C 1
ATOM 1233 O O . LYS A 1 151 ? 14.443 -14.740 -8.334 1.00 80.25 151 LYS A O 1
ATOM 1238 N N . CYS A 1 152 ? 12.192 -14.857 -8.535 1.00 77.62 152 CYS A N 1
ATOM 1239 C CA . CYS A 1 152 ? 12.026 -16.313 -8.535 1.00 77.62 152 CYS A CA 1
ATOM 1240 C C . CYS A 1 152 ? 12.664 -16.974 -9.757 1.00 77.62 152 CYS A C 1
ATOM 1242 O O . CYS A 1 152 ? 12.005 -17.376 -10.713 1.00 77.62 152 CYS A O 1
ATOM 1244 N N . LEU A 1 153 ? 13.992 -17.034 -9.743 1.00 72.31 153 LEU A N 1
ATOM 1245 C CA . LEU A 1 153 ? 14.827 -17.667 -10.749 1.00 72.31 153 LEU A CA 1
ATOM 1246 C C . LEU A 1 153 ? 15.762 -18.674 -10.072 1.00 72.31 153 LEU A C 1
ATOM 1248 O O . LEU A 1 153 ? 16.148 -18.477 -8.915 1.00 72.31 153 LEU A O 1
ATOM 1252 N N . PRO A 1 154 ? 16.190 -19.726 -10.795 1.00 71.19 154 PRO A N 1
ATOM 1253 C CA . PRO A 1 154 ? 17.107 -20.714 -10.249 1.00 71.19 154 PRO A CA 1
ATOM 1254 C C . PRO A 1 154 ? 18.364 -20.073 -9.652 1.00 71.19 154 PRO A C 1
ATOM 1256 O O . PRO A 1 154 ? 19.007 -19.240 -10.297 1.00 71.19 154 PRO A O 1
ATOM 1259 N N . ARG A 1 155 ? 18.748 -20.536 -8.453 1.00 73.88 155 ARG A N 1
ATOM 1260 C CA . ARG A 1 155 ? 19.947 -20.099 -7.710 1.00 73.88 155 ARG A CA 1
ATOM 1261 C C . ARG A 1 155 ? 19.924 -18.627 -7.273 1.00 73.88 155 ARG A C 1
ATOM 1263 O O . ARG A 1 155 ? 20.978 -17.999 -7.201 1.00 73.88 155 ARG A O 1
ATOM 1270 N N . ARG A 1 156 ? 18.741 -18.071 -7.006 1.00 75.44 156 ARG A N 1
ATOM 1271 C CA . ARG A 1 156 ? 18.582 -16.733 -6.423 1.00 75.44 156 ARG A CA 1
ATOM 1272 C C . ARG A 1 156 ? 17.917 -16.792 -5.055 1.00 75.44 156 ARG A C 1
ATOM 1274 O O . ARG A 1 156 ? 17.146 -17.705 -4.781 1.00 75.44 156 ARG A O 1
ATOM 1281 N N . ASP A 1 157 ? 18.185 -15.783 -4.235 1.00 75.25 157 ASP A N 1
ATOM 1282 C CA . ASP A 1 157 ? 17.574 -15.628 -2.914 1.00 75.25 157 ASP A CA 1
ATOM 1283 C C . ASP A 1 157 ? 16.194 -14.965 -3.047 1.00 75.25 157 ASP A C 1
ATOM 1285 O O . ASP A 1 157 ? 16.018 -13.779 -2.757 1.00 75.25 157 ASP A O 1
ATOM 1289 N N . PHE A 1 158 ? 15.228 -15.720 -3.567 1.00 77.81 158 PHE A N 1
ATOM 1290 C CA . PHE A 1 158 ? 13.883 -15.223 -3.872 1.00 77.81 158 PHE A CA 1
ATOM 1291 C C . PHE A 1 158 ? 12.835 -15.540 -2.802 1.00 77.81 158 PHE A C 1
ATOM 1293 O O . PHE A 1 158 ? 11.744 -14.983 -2.843 1.00 77.81 158 PHE A O 1
ATOM 1300 N N . LEU A 1 159 ? 13.152 -16.428 -1.859 1.00 78.56 159 LEU A N 1
ATOM 1301 C CA . LEU A 1 159 ? 12.255 -16.858 -0.792 1.00 78.56 159 LEU A CA 1
ATOM 1302 C C . LEU A 1 159 ? 12.990 -16.792 0.543 1.00 78.56 159 LEU A C 1
ATOM 1304 O O . LEU A 1 159 ? 14.097 -17.318 0.677 1.00 78.56 159 LEU A O 1
ATOM 1308 N N . GLN A 1 160 ? 12.361 -16.175 1.538 1.00 78.69 160 GLN A N 1
ATOM 1309 C CA . GLN A 1 160 ? 12.848 -16.190 2.912 1.00 78.69 160 GLN A CA 1
ATOM 1310 C C . GLN A 1 160 ? 11.694 -16.443 3.878 1.00 78.69 160 GLN A C 1
ATOM 1312 O O . GLN A 1 160 ? 10.642 -15.813 3.792 1.00 78.69 160 GLN A O 1
ATOM 1317 N N . THR A 1 161 ? 11.905 -17.372 4.808 1.00 78.62 161 THR A N 1
ATOM 1318 C CA . THR A 1 161 ? 10.971 -17.676 5.894 1.00 78.62 161 THR A CA 1
ATOM 1319 C C . THR A 1 161 ? 11.435 -17.004 7.176 1.00 78.62 161 THR A C 1
ATOM 1321 O O . THR A 1 161 ? 12.605 -17.117 7.544 1.00 78.62 161 THR A O 1
ATOM 1324 N N . LEU A 1 162 ? 10.521 -16.324 7.858 1.00 80.06 162 LEU A N 1
ATOM 1325 C CA . LEU A 1 162 ? 10.777 -15.603 9.098 1.00 80.06 162 LEU A CA 1
ATOM 1326 C C . LEU A 1 162 ? 9.822 -16.084 10.188 1.00 80.06 162 LEU A C 1
ATOM 1328 O O . LEU A 1 162 ? 8.613 -16.182 9.968 1.00 80.06 162 LEU A O 1
ATOM 1332 N N . ASP A 1 163 ? 10.368 -16.338 11.372 1.00 80.19 163 ASP A N 1
ATOM 1333 C CA . ASP A 1 163 ? 9.592 -16.612 12.576 1.00 80.19 163 ASP A CA 1
ATOM 1334 C C . ASP A 1 163 ? 9.317 -15.293 13.306 1.00 80.19 163 ASP A C 1
ATOM 1336 O O . ASP A 1 163 ? 10.212 -14.677 13.886 1.00 80.19 163 ASP A O 1
ATOM 1340 N N . ILE A 1 164 ? 8.066 -14.834 13.255 1.00 83.81 164 ILE A N 1
ATOM 1341 C CA . ILE A 1 164 ? 7.624 -13.593 13.898 1.00 83.81 164 ILE A CA 1
ATOM 1342 C C . ILE A 1 164 ? 6.852 -13.947 15.175 1.00 83.81 164 ILE A C 1
ATOM 1344 O O . ILE A 1 164 ? 5.907 -14.747 15.101 1.00 83.81 164 ILE A O 1
ATOM 1348 N N . PRO A 1 165 ? 7.212 -13.382 16.346 1.00 83.38 165 PRO A N 1
ATOM 1349 C CA . PRO A 1 165 ? 6.474 -13.605 17.586 1.00 83.38 165 PRO A CA 1
ATOM 1350 C C . PRO A 1 165 ? 4.999 -13.242 17.407 1.00 83.38 165 PRO A C 1
ATOM 1352 O O . PRO A 1 165 ? 4.677 -12.222 16.805 1.00 83.38 165 PRO A O 1
ATOM 1355 N N . SER A 1 166 ? 4.100 -14.087 17.900 1.00 79.31 166 SER A N 1
ATOM 1356 C CA . SER A 1 166 ? 2.659 -13.846 17.841 1.00 79.31 166 SER A CA 1
ATOM 1357 C C . SER A 1 166 ? 2.095 -13.935 19.247 1.00 79.31 166 SER A C 1
ATOM 1359 O O . SER A 1 166 ? 2.428 -14.864 19.979 1.00 79.31 166 SER A O 1
ATOM 1361 N N . SER A 1 167 ? 1.262 -12.963 19.608 1.00 72.38 167 SER A N 1
ATOM 1362 C CA . SER A 1 167 ? 0.627 -12.874 20.925 1.00 72.38 167 SER A CA 1
ATOM 1363 C C . SER A 1 167 ? -0.621 -13.757 21.059 1.00 72.38 167 SER A C 1
ATOM 1365 O O . SER A 1 167 ? -1.185 -13.833 22.144 1.00 72.38 167 SER A O 1
ATOM 1367 N N . SER A 1 168 ? -1.093 -14.387 19.975 1.00 74.00 168 SER A N 1
ATOM 1368 C CA . SER A 1 168 ? -2.324 -15.185 19.975 1.00 74.00 168 SER A CA 1
ATOM 1369 C C . SER A 1 168 ? -2.042 -16.669 20.191 1.00 74.00 168 SER A C 1
ATOM 1371 O O . SER A 1 168 ? -1.280 -17.276 19.433 1.00 74.00 168 SER A O 1
ATOM 1373 N N . GLU A 1 169 ? -2.731 -17.276 21.151 1.00 72.44 169 GLU A N 1
ATOM 1374 C CA . GLU A 1 169 ? -2.781 -18.728 21.310 1.00 72.44 169 GLU A CA 1
ATOM 1375 C C . GLU A 1 169 ? -3.796 -19.314 20.312 1.00 72.44 169 GLU A C 1
ATOM 1377 O O . GLU A 1 169 ? -5.006 -19.189 20.484 1.00 72.44 169 GLU A O 1
ATOM 1382 N N . GLY A 1 170 ? -3.315 -19.911 19.217 1.00 76.50 170 GLY A N 1
ATOM 1383 C CA . GLY A 1 170 ? -4.169 -20.582 18.229 1.00 76.50 170 GLY A CA 1
ATOM 1384 C C . GLY A 1 170 ? -3.649 -20.514 16.790 1.00 76.50 170 GLY A C 1
ATOM 1385 O O . GLY A 1 170 ? -2.641 -19.857 16.517 1.00 76.50 170 GLY A O 1
ATOM 1386 N N . PRO A 1 171 ? -4.314 -21.207 15.844 1.00 81.06 171 PRO A N 1
ATOM 1387 C CA . PRO A 1 171 ? -3.988 -21.082 14.431 1.00 81.06 171 PRO A CA 1
ATOM 1388 C C . PRO A 1 171 ? -4.259 -19.644 13.961 1.00 81.06 171 PRO A C 1
ATOM 1390 O O . PRO A 1 171 ? -5.279 -19.064 14.346 1.00 81.06 171 PRO A O 1
ATOM 1393 N N . PRO A 1 172 ? -3.386 -19.065 13.119 1.00 82.25 172 PRO A N 1
ATOM 1394 C CA . PRO A 1 172 ? -3.583 -17.713 12.621 1.00 82.25 172 PRO A CA 1
ATOM 1395 C C . PRO A 1 172 ? -4.885 -17.640 11.818 1.00 82.25 172 PRO A C 1
ATOM 1397 O O . PRO A 1 172 ? -5.157 -18.492 10.970 1.00 82.25 172 PRO A O 1
ATOM 1400 N N . ARG A 1 173 ? -5.689 -16.612 12.087 1.00 87.44 173 ARG A N 1
ATOM 1401 C CA . ARG A 1 173 ? -6.905 -16.292 11.333 1.00 87.44 173 ARG A CA 1
ATOM 1402 C C . ARG A 1 173 ? -6.764 -14.901 10.736 1.00 87.44 173 ARG A C 1
ATOM 1404 O O . ARG A 1 173 ? -6.163 -14.028 11.353 1.00 87.44 173 ARG A O 1
ATOM 1411 N N . LEU A 1 174 ? -7.314 -14.712 9.541 1.00 91.00 174 LEU A N 1
ATOM 1412 C CA . LEU A 1 174 ? -7.370 -13.401 8.907 1.00 91.00 174 LEU A CA 1
ATOM 1413 C C . LEU A 1 174 ? -8.590 -12.637 9.423 1.00 91.00 174 LEU A C 1
ATOM 1415 O O . LEU A 1 174 ? -9.715 -13.141 9.386 1.00 91.00 174 LEU A O 1
ATOM 1419 N N . SER A 1 175 ? -8.356 -11.410 9.865 1.00 93.38 175 SER A N 1
ATOM 1420 C CA . SER A 1 175 ? -9.385 -10.438 10.214 1.00 93.38 175 SER A CA 1
ATOM 1421 C C . SER A 1 175 ? -9.108 -9.126 9.493 1.00 93.38 175 SER A C 1
ATOM 1423 O O . SER A 1 175 ? -7.958 -8.793 9.206 1.00 93.38 175 SER A O 1
ATOM 1425 N N . TYR A 1 176 ? -10.164 -8.384 9.195 1.00 95.38 176 TYR A N 1
ATOM 1426 C CA . TYR A 1 176 ? -10.050 -7.000 8.779 1.00 95.38 176 TYR A CA 1
ATOM 1427 C C . TYR A 1 176 ? -9.580 -6.147 9.955 1.00 95.38 176 TYR A C 1
ATOM 1429 O O . TYR A 1 176 ? -9.984 -6.365 11.096 1.00 95.38 176 TYR A O 1
ATOM 1437 N N . ASP A 1 177 ? -8.731 -5.174 9.660 1.00 95.69 177 ASP A N 1
ATOM 1438 C CA . ASP A 1 177 ? -8.307 -4.178 10.630 1.00 95.69 177 ASP A CA 1
ATOM 1439 C C . ASP A 1 177 ? -9.376 -3.080 10.756 1.00 95.69 177 ASP A C 1
ATOM 1441 O O . ASP A 1 177 ? -9.841 -2.542 9.747 1.00 95.69 177 ASP A O 1
ATOM 1445 N N . LEU A 1 178 ? -9.807 -2.781 11.985 1.00 96.19 178 LEU A N 1
ATOM 1446 C CA . LEU A 1 178 ? -10.904 -1.839 12.226 1.00 96.19 178 LEU A CA 1
ATOM 1447 C C . LEU A 1 178 ? -10.509 -0.406 11.855 1.00 96.19 178 LEU A C 1
ATOM 1449 O O . LEU A 1 178 ? -11.301 0.297 11.227 1.00 96.19 178 LEU A O 1
ATOM 1453 N N . GLU A 1 179 ? -9.288 0.015 12.203 1.00 97.25 179 GLU A N 1
ATOM 1454 C CA . GLU A 1 179 ? -8.775 1.343 11.857 1.00 97.25 179 GLU A CA 1
ATOM 1455 C C . GLU A 1 179 ? -8.736 1.522 10.336 1.00 97.25 179 GLU A C 1
ATOM 1457 O O . GLU A 1 179 ? -9.237 2.518 9.811 1.00 97.25 179 GLU A O 1
ATOM 1462 N N . TRP A 1 180 ? -8.240 0.523 9.612 1.00 97.50 180 TRP A N 1
ATOM 1463 C CA . TRP A 1 180 ? -8.197 0.520 8.159 1.00 97.50 180 TRP A CA 1
ATOM 1464 C C . TRP A 1 180 ? -9.586 0.584 7.525 1.00 97.50 180 TRP A C 1
ATOM 1466 O O . TRP A 1 180 ? -9.794 1.357 6.589 1.00 97.50 180 TRP A O 1
ATOM 1476 N N . LEU A 1 181 ? -10.559 -0.182 8.029 1.00 96.94 181 LEU A N 1
ATOM 1477 C CA . LEU A 1 181 ? -11.935 -0.115 7.529 1.00 96.94 181 LEU A CA 1
ATOM 1478 C C . LEU A 1 181 ? -12.551 1.275 7.742 1.00 96.94 181 LEU A C 1
ATOM 1480 O O . LEU A 1 181 ? -13.196 1.797 6.831 1.00 96.94 181 LEU A O 1
ATOM 1484 N N . CYS A 1 182 ? -12.314 1.901 8.897 1.00 97.25 182 CYS A N 1
ATOM 1485 C CA . CYS A 1 182 ? -12.738 3.278 9.140 1.00 97.25 182 CYS A CA 1
ATOM 1486 C C . CYS A 1 182 ? -12.070 4.250 8.161 1.00 97.25 182 CYS A C 1
ATOM 1488 O O . CYS A 1 182 ? -12.759 5.075 7.567 1.00 97.25 182 CYS A O 1
ATOM 1490 N N . VAL A 1 183 ? -10.756 4.135 7.934 1.00 98.06 183 VAL A N 1
ATOM 1491 C CA . VAL A 1 183 ? -10.044 4.960 6.944 1.00 98.06 183 VAL A CA 1
ATOM 1492 C C . VAL A 1 183 ? -10.665 4.792 5.558 1.00 98.06 183 VAL A C 1
ATOM 1494 O O . VAL A 1 183 ? -10.896 5.790 4.871 1.00 98.06 183 VAL A O 1
ATOM 1497 N N . LEU A 1 184 ? -10.977 3.561 5.143 1.00 97.56 184 LEU A N 1
ATOM 1498 C CA . LEU A 1 184 ? -11.633 3.293 3.863 1.00 97.56 184 LEU A CA 1
ATOM 1499 C C . LEU A 1 184 ? -13.001 3.972 3.767 1.00 97.56 184 LEU A C 1
ATOM 1501 O O . LEU A 1 184 ? -13.251 4.635 2.765 1.00 97.56 184 LEU A O 1
ATOM 1505 N N . GLN A 1 185 ? -13.849 3.867 4.796 1.00 96.19 185 GLN A N 1
ATOM 1506 C CA . GLN A 1 185 ? -15.166 4.516 4.812 1.00 96.19 185 GLN A CA 1
ATOM 1507 C C . GLN A 1 185 ? -15.056 6.041 4.772 1.00 96.19 185 GLN A C 1
ATOM 1509 O O . GLN A 1 185 ? -15.697 6.703 3.956 1.00 96.19 185 GLN A O 1
ATOM 1514 N N . LEU A 1 186 ? -14.210 6.606 5.632 1.00 96.50 186 LEU A N 1
ATOM 1515 C CA . LEU A 1 186 ? -14.033 8.048 5.767 1.00 96.50 186 LEU A CA 1
ATOM 1516 C C . LEU A 1 186 ? -13.454 8.690 4.503 1.00 96.50 186 LEU A C 1
ATOM 1518 O O . LEU A 1 186 ? -13.760 9.841 4.201 1.00 96.50 186 LEU A O 1
ATOM 1522 N N . THR A 1 187 ? -12.647 7.946 3.748 1.00 96.81 187 THR A N 1
ATOM 1523 C CA . THR A 1 187 ? -12.003 8.413 2.513 1.00 96.81 187 THR A CA 1
ATOM 1524 C C . THR A 1 187 ? -12.611 7.799 1.254 1.00 96.81 187 THR A C 1
ATOM 1526 O O . THR A 1 187 ? -12.005 7.885 0.183 1.00 96.81 187 THR A O 1
ATOM 1529 N N . ASP A 1 188 ? -13.781 7.156 1.339 1.00 96.69 188 ASP A N 1
ATOM 1530 C CA . ASP A 1 188 ? -14.405 6.511 0.179 1.00 96.69 188 ASP A CA 1
ATOM 1531 C C . ASP A 1 188 ? -14.679 7.544 -0.917 1.00 96.69 188 ASP A C 1
ATOM 1533 O O . ASP A 1 188 ? -14.287 7.334 -2.057 1.00 96.69 188 ASP A O 1
ATOM 1537 N N . HIS A 1 189 ? -15.204 8.717 -0.554 1.00 95.00 189 HIS A N 1
ATOM 1538 C CA . HIS A 1 189 ? -15.481 9.838 -1.462 1.00 95.00 189 HIS A CA 1
ATOM 1539 C C . HIS A 1 189 ? -14.249 10.392 -2.211 1.00 95.00 189 HIS A C 1
ATOM 1541 O O . HIS A 1 189 ? -14.420 11.034 -3.241 1.00 95.00 189 HIS A O 1
ATOM 1547 N N . LEU A 1 190 ? -13.023 10.124 -1.739 1.00 94.94 190 LEU A N 1
ATOM 1548 C CA . LEU A 1 190 ? -11.774 10.533 -2.404 1.00 94.94 190 LEU A CA 1
ATOM 1549 C C . LEU A 1 190 ? -11.348 9.570 -3.529 1.00 94.94 190 LEU A C 1
ATOM 1551 O O . LEU A 1 190 ? -10.376 9.827 -4.242 1.00 94.94 190 LEU A O 1
ATOM 1555 N N . LEU A 1 191 ? -12.038 8.435 -3.682 1.00 95.31 191 LEU A N 1
ATOM 1556 C CA . LEU A 1 191 ? -11.812 7.497 -4.776 1.00 95.31 191 LEU A CA 1
ATOM 1557 C C . LEU A 1 191 ? -12.444 8.024 -6.067 1.00 95.31 191 LEU A C 1
ATOM 1559 O O . LEU A 1 191 ? -13.666 8.111 -6.193 1.00 95.31 191 LEU A O 1
ATOM 1563 N N . HIS A 1 192 ? -11.601 8.316 -7.051 1.00 94.31 192 HIS A N 1
ATOM 1564 C CA . HIS A 1 192 ? -12.028 8.748 -8.377 1.00 94.31 192 HIS A CA 1
ATOM 1565 C C . HIS A 1 192 ? -11.655 7.712 -9.431 1.00 94.31 192 HIS A C 1
ATOM 1567 O O . HIS A 1 192 ? -10.562 7.145 -9.394 1.00 94.31 192 HIS A O 1
ATOM 1573 N N . LEU A 1 193 ? -12.555 7.501 -10.392 1.00 93.94 193 LEU A N 1
ATOM 1574 C CA . LEU A 1 193 ? -12.412 6.510 -11.466 1.00 93.94 193 LEU A CA 1
ATOM 1575 C C . LEU A 1 193 ? -12.150 7.154 -12.835 1.00 93.94 193 LEU A C 1
ATOM 1577 O O . LEU A 1 193 ? -12.420 6.573 -13.883 1.00 93.94 193 LEU A O 1
ATOM 1581 N N . ASP A 1 194 ? -11.644 8.388 -12.830 1.00 92.12 194 ASP A N 1
ATOM 1582 C CA . ASP A 1 194 ? -11.330 9.148 -14.035 1.00 92.12 194 ASP A CA 1
ATOM 1583 C C . ASP A 1 194 ? -9.824 9.440 -14.155 1.00 92.12 194 ASP A C 1
ATOM 1585 O O . ASP A 1 194 ? -9.032 9.241 -13.232 1.00 92.12 194 ASP A O 1
ATOM 1589 N N . SER A 1 195 ? -9.404 9.883 -15.339 1.00 90.19 195 SER A N 1
ATOM 1590 C CA . SER A 1 195 ? -8.001 10.179 -15.631 1.00 90.19 195 SER A CA 1
ATOM 1591 C C . SER A 1 195 ? -7.564 11.586 -15.213 1.00 90.19 195 SER A C 1
ATOM 1593 O O . SER A 1 195 ? -6.463 12.004 -15.585 1.00 90.19 195 SER A O 1
ATOM 1595 N N . LYS A 1 196 ? -8.417 12.353 -14.520 1.00 89.81 196 LYS A N 1
ATOM 1596 C CA . LYS A 1 196 ? -8.096 13.711 -14.068 1.00 89.81 196 LYS A CA 1
ATOM 1597 C C . LYS A 1 196 ? -7.191 13.649 -12.848 1.00 89.81 196 LYS A C 1
ATOM 1599 O O . LYS A 1 196 ? -7.107 12.634 -12.162 1.00 89.81 196 LYS A O 1
ATOM 1604 N N . ASN A 1 197 ? -6.500 14.757 -12.600 1.00 86.00 197 ASN A N 1
ATOM 1605 C CA . ASN A 1 197 ? -5.700 14.904 -11.397 1.00 86.00 197 ASN A CA 1
ATOM 1606 C C . ASN A 1 197 ? -6.608 15.247 -10.211 1.00 86.00 197 ASN A C 1
ATOM 1608 O O . ASN A 1 197 ? -7.329 16.241 -10.252 1.00 86.00 197 ASN A O 1
ATOM 1612 N N . HIS A 1 198 ? -6.493 14.455 -9.155 1.00 84.50 198 HIS A N 1
ATOM 1613 C CA . HIS A 1 198 ? -7.133 14.599 -7.860 1.00 84.50 198 HIS A CA 1
ATOM 1614 C C . HIS A 1 198 ? -6.048 14.759 -6.801 1.00 84.50 198 HIS A C 1
ATOM 1616 O O . HIS A 1 198 ? -5.154 13.920 -6.644 1.00 84.50 198 HIS A O 1
ATOM 1622 N N . TYR A 1 199 ? -6.098 15.881 -6.095 1.00 83.94 199 TYR A N 1
ATOM 1623 C CA . TYR A 1 199 ? -5.166 16.180 -5.018 1.00 83.94 199 TYR A CA 1
ATOM 1624 C C . TYR A 1 199 ? -5.793 15.769 -3.696 1.00 83.94 199 TYR A C 1
ATOM 1626 O O . TYR A 1 199 ? -6.972 16.014 -3.458 1.00 83.94 199 TYR A O 1
ATOM 1634 N N . MET A 1 200 ? -4.998 15.127 -2.847 1.00 85.94 200 MET A N 1
ATOM 1635 C CA . MET A 1 200 ? -5.461 14.738 -1.521 1.00 85.94 200 MET A CA 1
ATOM 1636 C C . MET A 1 200 ? -5.535 15.973 -0.621 1.00 85.94 200 MET A C 1
ATOM 1638 O O . MET A 1 200 ? -4.671 16.852 -0.739 1.00 85.94 200 MET A O 1
ATOM 1642 N N . PRO A 1 201 ? -6.542 16.055 0.263 1.00 85.25 201 PRO A N 1
ATOM 1643 C CA . PRO A 1 201 ? -6.691 17.192 1.155 1.00 85.25 201 PRO A CA 1
ATOM 1644 C C . PRO A 1 201 ? -5.479 17.286 2.089 1.00 85.25 201 PRO A C 1
ATOM 1646 O O . PRO A 1 201 ? -4.897 16.277 2.494 1.00 85.25 201 PRO A O 1
ATOM 1649 N N . GLY A 1 202 ? -5.078 18.513 2.415 1.00 80.12 202 GLY A N 1
ATOM 1650 C CA . GLY A 1 202 ? -3.886 18.776 3.212 1.00 80.12 202 GLY A CA 1
ATOM 1651 C C . GLY A 1 202 ? -4.065 19.923 4.204 1.00 80.12 202 GLY A C 1
ATOM 1652 O O . GLY A 1 202 ? -5.106 20.587 4.220 1.00 80.12 202 GLY A O 1
ATOM 1653 N N . PRO A 1 203 ? -3.043 20.178 5.037 1.00 75.19 203 PRO A N 1
ATOM 1654 C CA . PRO A 1 203 ? -3.059 21.291 5.976 1.00 75.19 203 PRO A CA 1
ATOM 1655 C C . PRO A 1 203 ? -3.305 22.619 5.245 1.00 75.19 203 PRO A C 1
ATOM 1657 O O . PRO A 1 203 ? -2.588 22.949 4.302 1.00 75.19 203 PRO A O 1
ATOM 1660 N N . GLY A 1 204 ? -4.312 23.380 5.682 1.00 71.88 204 GLY A N 1
ATOM 1661 C CA . GLY A 1 204 ? -4.686 24.668 5.080 1.00 71.88 204 GLY A CA 1
ATOM 1662 C C . GLY A 1 204 ? -5.847 24.613 4.081 1.00 71.88 204 GLY A C 1
ATOM 1663 O O . GLY A 1 204 ? -6.253 25.659 3.581 1.00 71.88 204 GLY A O 1
ATOM 1664 N N . CYS A 1 205 ? -6.410 23.433 3.805 1.00 73.94 205 CYS A N 1
ATOM 1665 C CA . CYS A 1 205 ? -7.683 23.309 3.092 1.00 73.94 205 CYS A CA 1
ATOM 1666 C C . CYS A 1 205 ? -8.876 23.629 4.018 1.00 73.94 205 CYS A C 1
ATOM 1668 O O . CYS A 1 205 ? -8.804 23.421 5.228 1.00 73.94 205 CYS A O 1
ATOM 1670 N N . ASN A 1 206 ? -9.996 24.076 3.438 1.00 81.69 206 ASN A N 1
ATOM 1671 C CA . ASN A 1 206 ? -11.253 24.337 4.165 1.00 81.69 206 ASN A CA 1
ATOM 1672 C C . ASN A 1 206 ? -12.023 23.055 4.541 1.00 81.69 206 ASN A C 1
ATOM 1674 O O . ASN A 1 206 ? -13.088 23.123 5.148 1.00 81.69 206 ASN A O 1
ATOM 1678 N N . GLU A 1 207 ? -11.502 21.894 4.153 1.00 86.00 207 GLU A N 1
ATOM 1679 C CA . GLU A 1 207 ? -12.126 20.583 4.309 1.00 86.00 207 GLU A CA 1
ATOM 1680 C C . GLU A 1 207 ? -11.322 19.705 5.278 1.00 86.00 207 GLU A C 1
ATOM 1682 O O . GLU A 1 207 ? -10.160 19.986 5.596 1.00 86.00 207 GLU A O 1
ATOM 1687 N N . ARG A 1 208 ? -11.937 18.611 5.746 1.00 91.06 208 ARG A N 1
ATOM 1688 C CA . ARG A 1 208 ? -11.250 17.612 6.575 1.00 91.06 208 ARG A CA 1
ATOM 1689 C C . ARG A 1 208 ? -10.089 17.011 5.778 1.00 91.06 208 ARG A C 1
ATOM 1691 O O . ARG A 1 208 ? -10.279 16.503 4.681 1.00 91.06 208 ARG A O 1
ATOM 1698 N N . TRP A 1 209 ? -8.892 17.046 6.357 1.00 87.62 209 TRP A N 1
ATOM 1699 C CA . TRP A 1 209 ? -7.677 16.482 5.756 1.00 87.62 209 TRP A CA 1
ATOM 1700 C C . TRP A 1 209 ? -7.001 15.420 6.634 1.00 87.62 209 TRP A C 1
ATOM 1702 O O . TRP A 1 209 ? -6.151 14.679 6.150 1.00 87.62 209 TRP A O 1
ATOM 1712 N N . GLN A 1 210 ? -7.390 15.326 7.909 1.00 92.06 210 GLN A N 1
ATOM 1713 C CA . GLN A 1 210 ? -7.009 14.237 8.809 1.00 92.06 210 GLN A CA 1
ATOM 1714 C C . GLN A 1 210 ? -8.171 13.253 8.905 1.00 92.06 210 GLN A C 1
ATOM 1716 O O . GLN A 1 210 ? -9.242 13.589 9.413 1.00 92.06 210 GLN A O 1
ATOM 1721 N N . PHE A 1 211 ? -7.955 12.042 8.413 1.00 96.25 211 PHE A N 1
ATOM 1722 C CA . PHE A 1 211 ? -8.910 10.935 8.447 1.00 96.25 211 PHE A CA 1
ATOM 1723 C C . PHE A 1 211 ? -8.403 9.764 9.287 1.00 96.25 211 PHE A C 1
ATOM 1725 O O . PHE A 1 211 ? -8.938 8.665 9.175 1.00 96.25 211 PHE A O 1
ATOM 1732 N N . THR A 1 212 ? -7.402 9.995 10.141 1.00 96.69 212 THR A N 1
ATOM 1733 C CA . THR A 1 212 ? -7.130 9.104 11.269 1.00 96.69 212 THR A CA 1
ATOM 1734 C C . THR A 1 212 ? -8.422 8.958 12.076 1.00 96.69 212 THR A C 1
ATOM 1736 O O . THR A 1 212 ? -8.941 9.978 12.546 1.00 96.69 212 THR A O 1
ATOM 1739 N N . PRO A 1 213 ? -8.986 7.742 12.183 1.00 97.12 213 PRO A N 1
ATOM 1740 C CA . PRO A 1 213 ? -10.290 7.556 12.799 1.00 97.12 213 PRO A CA 1
ATOM 1741 C C . PRO A 1 213 ? -10.258 7.877 14.290 1.00 97.12 213 PRO A C 1
ATOM 1743 O O . PRO A 1 213 ? -9.347 7.451 15.005 1.00 97.12 213 PRO A O 1
ATOM 1746 N N . THR A 1 214 ? -11.273 8.585 14.778 1.00 97.00 214 THR A N 1
ATOM 1747 C CA . THR A 1 214 ? -11.472 8.749 16.224 1.00 97.00 214 THR A CA 1
ATOM 1748 C C . THR A 1 214 ? -11.976 7.447 16.852 1.00 97.00 214 THR A C 1
ATOM 1750 O O . THR A 1 214 ? -12.479 6.560 16.158 1.00 97.00 214 THR A O 1
ATOM 1753 N N . GLN A 1 215 ? -11.886 7.327 18.181 1.00 96.75 215 GLN A N 1
ATOM 1754 C CA . GLN A 1 215 ? -12.445 6.167 18.882 1.00 96.75 215 GLN A CA 1
ATOM 1755 C C . GLN A 1 215 ? -13.957 6.033 18.635 1.00 96.75 215 GLN A C 1
ATOM 1757 O O . GLN A 1 215 ? -14.431 4.938 18.373 1.00 96.75 215 GLN A O 1
ATOM 1762 N N . GLU A 1 216 ? -14.693 7.147 18.603 1.00 96.69 216 GLU A N 1
ATOM 1763 C CA . GLU A 1 216 ? -16.132 7.153 18.302 1.00 96.69 216 GLU A CA 1
ATOM 1764 C C . GLU A 1 216 ? -16.440 6.635 16.885 1.00 96.69 216 GLU A C 1
ATOM 1766 O O . GLU A 1 216 ? -17.409 5.902 16.685 1.00 96.69 216 GLU A O 1
ATOM 1771 N N . GLU A 1 217 ? -15.616 6.988 15.890 1.00 95.94 217 GLU A N 1
ATOM 1772 C CA . GLU A 1 217 ? -15.750 6.483 14.516 1.00 95.94 217 GLU A CA 1
ATOM 1773 C C . GLU A 1 217 ? -15.472 4.972 14.444 1.00 95.94 217 GLU A C 1
ATOM 1775 O O . GLU A 1 217 ? -16.199 4.252 13.751 1.00 95.94 217 GLU A O 1
ATOM 1780 N N . LYS A 1 218 ? -14.472 4.488 15.197 1.00 96.44 218 LYS A N 1
ATOM 1781 C CA . LYS A 1 218 ? -14.153 3.056 15.331 1.00 96.44 218 LYS A CA 1
ATOM 1782 C C . LYS A 1 218 ? -15.282 2.287 16.019 1.00 96.44 218 LYS A C 1
ATOM 1784 O O . LYS A 1 218 ? -15.724 1.270 15.486 1.00 96.44 218 LYS A O 1
ATOM 1789 N N . ASP A 1 219 ? -15.791 2.791 17.139 1.00 95.44 219 ASP A N 1
ATOM 1790 C CA . ASP A 1 219 ? -16.858 2.156 17.922 1.00 95.44 219 ASP A CA 1
ATOM 1791 C C . ASP A 1 219 ? -18.156 2.064 17.111 1.00 95.44 219 ASP A C 1
ATOM 1793 O O . ASP A 1 219 ? -18.759 0.997 17.006 1.00 95.44 219 ASP A O 1
ATOM 1797 N N . LYS A 1 220 ? -18.534 3.147 16.421 1.00 94.62 220 LYS A N 1
ATOM 1798 C CA . LYS A 1 220 ? -19.714 3.166 15.545 1.00 94.62 220 LYS A CA 1
ATOM 1799 C C . LYS A 1 220 ? -19.633 2.114 14.435 1.00 94.62 220 LYS A C 1
ATOM 1801 O O . LYS A 1 220 ? -20.641 1.479 14.095 1.00 94.62 220 LYS A O 1
ATOM 1806 N N . LEU A 1 221 ? -18.452 1.936 13.839 1.00 93.25 221 LEU A N 1
ATOM 1807 C CA . LEU A 1 221 ? -18.251 0.903 12.828 1.00 93.25 221 LEU A CA 1
ATOM 1808 C C . LEU A 1 221 ? -18.285 -0.497 13.454 1.00 93.25 221 LEU A C 1
ATOM 1810 O O . LEU A 1 221 ? -18.959 -1.380 12.925 1.00 93.25 221 LEU A O 1
ATOM 1814 N N . ALA A 1 222 ? -17.621 -0.695 14.592 1.00 93.81 222 ALA A N 1
ATOM 1815 C CA . ALA A 1 222 ? -17.627 -1.963 15.312 1.00 93.81 222 ALA A CA 1
ATOM 1816 C C . ALA A 1 222 ? -19.051 -2.404 15.694 1.00 93.81 222 ALA A C 1
ATOM 1818 O O . ALA A 1 222 ? -19.404 -3.563 15.469 1.00 93.81 222 ALA A O 1
ATOM 1819 N N . ASP A 1 223 ? -19.892 -1.480 16.167 1.00 92.25 223 ASP A N 1
ATOM 1820 C CA . ASP A 1 223 ? -21.301 -1.727 16.496 1.00 92.25 223 ASP A CA 1
ATOM 1821 C C . ASP A 1 223 ? -22.106 -2.165 15.268 1.00 92.25 223 ASP A C 1
ATOM 1823 O O . ASP A 1 223 ? -22.856 -3.144 15.315 1.00 92.25 223 ASP A O 1
ATOM 1827 N N . THR A 1 224 ? -21.900 -1.487 14.134 1.00 88.56 224 THR A N 1
ATOM 1828 C CA . THR A 1 224 ? -22.542 -1.837 12.855 1.00 88.56 224 THR A CA 1
ATOM 1829 C C . THR A 1 224 ? -22.167 -3.255 12.413 1.00 88.56 224 THR A C 1
ATOM 1831 O O . THR A 1 224 ? -22.994 -3.993 11.875 1.00 88.56 224 THR A O 1
ATOM 1834 N N . LEU A 1 225 ? -20.926 -3.660 12.684 1.00 86.81 225 LEU A N 1
ATOM 1835 C CA . LEU A 1 225 ? -20.388 -4.975 12.347 1.00 86.81 225 LEU A CA 1
ATOM 1836 C C . LEU A 1 225 ? -20.649 -6.033 13.424 1.00 86.81 225 LEU A C 1
ATOM 1838 O O . LEU A 1 225 ? -20.274 -7.190 13.233 1.00 86.81 225 LEU A O 1
ATOM 1842 N N . LYS A 1 226 ? -21.274 -5.661 14.552 1.00 87.31 226 LYS A N 1
ATOM 1843 C CA . LYS A 1 226 ? -21.410 -6.507 15.752 1.00 87.31 226 LYS A CA 1
ATOM 1844 C C . LYS A 1 226 ? -20.066 -7.101 16.204 1.00 87.31 226 LYS A C 1
ATOM 1846 O O . LYS A 1 226 ? -20.014 -8.234 16.676 1.00 87.31 226 LYS A O 1
ATOM 1851 N N . GLY A 1 227 ? -18.977 -6.364 15.985 1.00 81.94 227 GLY A N 1
ATOM 1852 C CA . GLY A 1 227 ? -17.607 -6.801 16.252 1.00 81.94 227 GLY A CA 1
ATOM 1853 C C . GLY A 1 227 ? -17.075 -7.922 15.347 1.00 81.94 227 GLY A C 1
ATOM 1854 O O . GLY A 1 227 ? -15.961 -8.388 15.578 1.00 81.94 227 GLY A O 1
ATOM 1855 N N . ASP A 1 228 ? -17.813 -8.372 14.323 1.00 89.94 228 ASP A N 1
ATOM 1856 C CA . ASP A 1 228 ? -17.319 -9.408 13.413 1.00 89.94 228 ASP A CA 1
ATOM 1857 C C . ASP A 1 228 ? -16.410 -8.810 12.335 1.00 89.94 228 ASP A C 1
ATOM 1859 O O . ASP A 1 228 ? -16.858 -8.286 11.308 1.00 89.94 228 ASP A O 1
ATOM 1863 N N . LEU A 1 229 ? -15.110 -8.930 12.587 1.00 93.44 229 LEU A N 1
ATOM 1864 C CA . LEU A 1 229 ? -14.037 -8.542 11.680 1.00 93.44 229 LEU A CA 1
ATOM 1865 C C . LEU A 1 229 ? -13.416 -9.743 10.960 1.00 93.44 229 LEU A C 1
ATOM 1867 O O . LEU A 1 229 ? -12.419 -9.576 10.263 1.00 93.44 229 LEU A O 1
ATOM 1871 N N . LEU A 1 230 ? -13.950 -10.958 11.109 1.00 93.25 230 LEU A N 1
ATOM 1872 C CA . LEU A 1 230 ? -13.355 -12.130 10.473 1.00 93.25 230 LEU A CA 1
ATOM 1873 C C . LEU A 1 230 ? -13.515 -12.063 8.952 1.00 93.25 230 LEU A C 1
ATOM 1875 O O . LEU A 1 230 ? -14.594 -11.780 8.422 1.00 93.25 230 LEU A O 1
ATOM 1879 N N . VAL A 1 231 ? -12.429 -12.373 8.239 1.00 93.12 231 VAL A N 1
ATOM 1880 C CA . VAL A 1 231 ? -12.488 -12.545 6.788 1.00 93.12 231 VAL A CA 1
ATOM 1881 C C . VAL A 1 231 ? -13.278 -13.828 6.502 1.00 93.12 231 VAL A C 1
ATOM 1883 O O . VAL A 1 231 ? -12.876 -14.903 6.958 1.00 93.12 231 VAL A O 1
ATOM 1886 N N . PRO A 1 232 ? -14.406 -13.757 5.774 1.00 92.12 232 PRO A N 1
ATOM 1887 C CA . PRO A 1 232 ? -15.245 -14.923 5.538 1.00 92.12 232 PRO A CA 1
ATOM 1888 C C . PRO A 1 232 ? -14.582 -15.912 4.571 1.00 92.12 232 PRO A C 1
ATOM 1890 O O . PRO A 1 232 ? -13.937 -15.526 3.597 1.00 92.12 232 PRO A O 1
ATOM 1893 N N . CYS A 1 233 ? -14.827 -17.207 4.772 1.00 91.19 233 CYS A N 1
ATOM 1894 C CA . CYS A 1 233 ? -14.466 -18.256 3.815 1.00 91.19 233 CYS A CA 1
ATOM 1895 C C . CYS A 1 233 ? -15.491 -18.321 2.666 1.00 91.19 233 CYS A C 1
ATOM 1897 O O . CYS A 1 233 ? -16.214 -19.301 2.526 1.00 91.19 233 CYS A O 1
ATOM 1899 N N . ASN A 1 234 ? -15.590 -17.259 1.862 1.00 91.19 234 ASN A N 1
ATOM 1900 C CA . ASN A 1 234 ? -16.585 -17.107 0.791 1.00 91.19 234 ASN A CA 1
ATOM 1901 C C . ASN A 1 234 ? -15.960 -17.085 -0.614 1.00 91.19 234 ASN A C 1
ATOM 1903 O O . ASN A 1 234 ? -16.485 -16.439 -1.523 1.00 91.19 234 ASN A O 1
ATOM 1907 N N . PHE A 1 235 ? -14.817 -17.748 -0.800 1.00 91.75 235 PHE A N 1
ATOM 1908 C CA . PHE A 1 235 ? -14.152 -17.766 -2.096 1.00 91.75 235 PHE A CA 1
ATOM 1909 C C . PHE A 1 235 ? -15.023 -18.460 -3.149 1.00 91.75 235 PHE A C 1
ATOM 1911 O O . PHE A 1 235 ? -15.431 -19.607 -2.987 1.00 91.75 235 PHE A O 1
ATOM 1918 N N . GLN A 1 236 ? -15.273 -17.755 -4.246 1.00 91.50 236 GLN A N 1
ATOM 1919 C CA . GLN A 1 236 ? -16.039 -18.220 -5.391 1.00 91.50 236 GLN A CA 1
ATOM 1920 C C . GLN A 1 236 ? -15.277 -17.931 -6.683 1.00 91.50 236 GLN A C 1
ATOM 1922 O O . GLN A 1 236 ? -14.556 -16.935 -6.804 1.00 91.50 236 GLN A O 1
ATOM 1927 N N . ARG A 1 237 ? -15.455 -18.813 -7.669 1.00 90.06 237 ARG A N 1
ATOM 1928 C CA . ARG A 1 237 ? -14.876 -18.661 -9.004 1.00 90.06 237 ARG A CA 1
ATOM 1929 C C . ARG A 1 237 ? -15.506 -17.456 -9.707 1.00 90.06 237 ARG A C 1
ATOM 1931 O O . ARG A 1 237 ? -16.710 -17.438 -9.934 1.00 90.06 237 ARG A O 1
ATOM 1938 N N . THR A 1 238 ? -14.684 -16.487 -10.101 1.00 89.75 238 THR A N 1
ATOM 1939 C CA . THR A 1 238 ? -15.138 -15.234 -10.734 1.00 89.75 238 THR A CA 1
ATOM 1940 C C . THR A 1 238 ? -15.031 -15.238 -12.257 1.00 89.75 238 THR A C 1
ATOM 1942 O O . THR A 1 238 ? -15.734 -14.484 -12.922 1.00 89.75 238 THR A O 1
ATOM 1945 N N . ALA A 1 239 ? -14.183 -16.099 -12.818 1.00 85.38 239 ALA A N 1
ATOM 1946 C CA . ALA A 1 239 ? -13.949 -16.223 -14.252 1.00 85.38 239 ALA A CA 1
ATOM 1947 C C . ALA A 1 239 ? -13.882 -17.706 -14.670 1.00 85.38 239 ALA A C 1
ATOM 1949 O O . ALA A 1 239 ? -13.626 -18.568 -13.822 1.00 85.38 239 ALA A O 1
ATOM 1950 N N . PRO A 1 240 ? -14.104 -18.031 -15.957 1.00 84.56 240 PRO A N 1
ATOM 1951 C CA . PRO A 1 240 ? -13.936 -19.390 -16.467 1.00 84.56 240 PRO A CA 1
ATOM 1952 C C . PRO A 1 240 ? -12.538 -19.950 -16.177 1.00 84.56 240 PRO A C 1
ATOM 1954 O O . PRO A 1 240 ? -11.544 -19.225 -16.205 1.00 84.56 240 PRO A O 1
ATOM 1957 N N . VAL A 1 241 ? -12.461 -21.255 -15.910 1.00 84.56 241 VAL A N 1
ATOM 1958 C CA . VAL A 1 241 ? -11.183 -21.942 -15.680 1.00 84.56 241 VAL A CA 1
ATOM 1959 C C . VAL A 1 241 ? -10.439 -22.056 -17.007 1.00 84.56 241 VAL A C 1
ATOM 1961 O O . VAL A 1 241 ? -11.027 -22.433 -18.019 1.00 84.56 241 VAL A O 1
ATOM 1964 N N . TYR A 1 242 ? -9.143 -21.745 -17.003 1.00 81.44 242 TYR A N 1
ATOM 1965 C CA . TYR A 1 242 ? -8.293 -22.004 -18.159 1.00 81.44 242 TYR A CA 1
ATOM 1966 C C . TYR A 1 242 ? -8.170 -23.513 -18.394 1.00 81.44 242 TYR A C 1
ATOM 1968 O O . TYR A 1 242 ? -7.733 -24.245 -17.507 1.00 81.44 242 TYR A O 1
ATOM 1976 N N . VAL A 1 243 ? -8.518 -23.966 -19.598 1.00 82.75 243 VAL A N 1
ATOM 1977 C CA . VAL A 1 243 ? -8.368 -25.365 -20.013 1.00 82.75 243 VAL A CA 1
ATOM 1978 C C . VAL A 1 243 ? -7.181 -25.459 -20.978 1.00 82.75 243 VAL A C 1
ATOM 1980 O O . VAL A 1 243 ? -7.236 -24.861 -22.058 1.00 82.75 243 VAL A O 1
ATOM 1983 N N . PRO A 1 244 ? -6.095 -26.174 -20.631 1.00 84.25 244 PRO A N 1
ATOM 1984 C CA . PRO A 1 244 ? -4.968 -26.372 -21.537 1.00 84.25 244 PRO A CA 1
ATOM 1985 C C . PRO A 1 244 ? -5.421 -26.962 -22.878 1.00 84.25 244 PRO A C 1
ATOM 1987 O O . PRO A 1 244 ? -6.183 -27.922 -22.911 1.00 84.25 244 PRO A O 1
ATOM 1990 N N . GLY A 1 2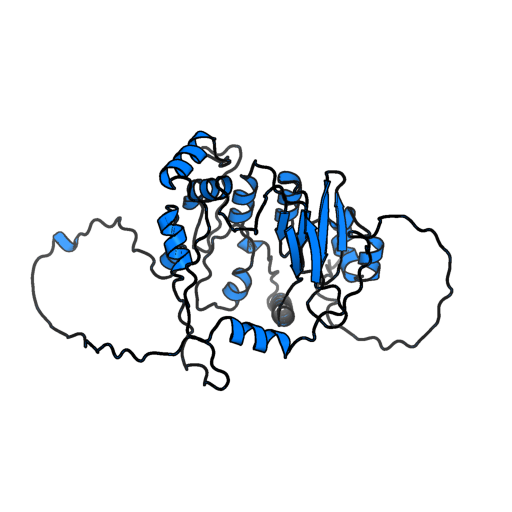45 ? -4.969 -26.378 -23.988 1.00 82.31 245 GLY A N 1
ATOM 1991 C CA . GLY A 1 245 ? -5.346 -26.818 -25.336 1.00 82.31 245 GLY A CA 1
ATOM 1992 C C . GLY A 1 245 ? -6.701 -26.302 -25.832 1.00 82.31 245 GLY A C 1
ATOM 1993 O O . GLY A 1 245 ? -7.010 -26.500 -27.003 1.00 82.31 245 GLY A O 1
ATOM 1994 N N . SER A 1 246 ? -7.481 -25.602 -24.998 1.00 79.38 246 SER A N 1
ATOM 1995 C CA . SER A 1 246 ? -8.654 -24.873 -25.487 1.00 79.38 246 SER A CA 1
ATOM 1996 C C . SER A 1 246 ? -8.230 -23.734 -26.414 1.00 79.38 246 SER A C 1
ATOM 1998 O O . SER A 1 246 ? -7.254 -23.020 -26.154 1.00 79.38 246 SER A O 1
ATOM 2000 N N . GLU A 1 247 ? -8.966 -23.557 -27.511 1.00 72.50 247 GLU A N 1
ATOM 2001 C CA . GLU A 1 247 ? -8.805 -22.366 -28.333 1.00 72.50 247 GLU A CA 1
ATOM 2002 C C . GLU A 1 247 ? -9.146 -21.141 -27.484 1.00 72.50 247 GLU A C 1
ATOM 2004 O O . GLU A 1 247 ? -10.154 -21.111 -26.771 1.00 72.50 247 GLU A O 1
ATOM 2009 N N . ARG A 1 248 ? -8.295 -20.111 -27.550 1.00 66.12 248 ARG A N 1
ATOM 2010 C CA . ARG A 1 248 ? -8.624 -18.824 -26.936 1.00 66.12 248 ARG A CA 1
ATOM 2011 C C . ARG A 1 248 ? -9.936 -18.372 -27.554 1.00 66.12 248 ARG A C 1
ATOM 2013 O O . ARG A 1 248 ? -9.983 -18.191 -28.769 1.00 66.12 248 ARG A O 1
ATOM 2020 N N . SER A 1 249 ? -10.971 -18.202 -26.729 1.00 64.00 249 SER A N 1
ATOM 2021 C CA . SER A 1 249 ? -12.279 -17.751 -27.195 1.00 64.00 249 SER A CA 1
ATOM 2022 C C . SER A 1 249 ? -12.084 -16.556 -28.133 1.00 64.00 249 SER A C 1
ATOM 2024 O O . SER A 1 249 ? -11.463 -15.573 -27.711 1.00 64.00 249 SER A O 1
ATOM 2026 N N . PRO A 1 250 ? -12.546 -16.628 -29.394 1.00 52.50 250 PRO A N 1
ATOM 2027 C CA . PRO A 1 250 ? -12.423 -15.522 -30.330 1.00 52.50 250 PRO A CA 1
ATOM 2028 C C . PRO A 1 250 ? -13.343 -14.398 -29.847 1.00 52.5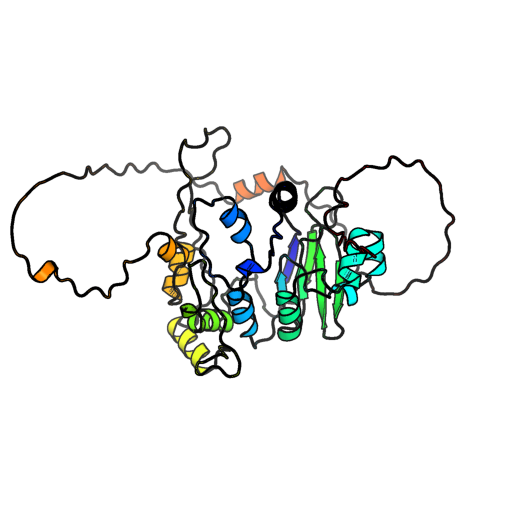0 250 PRO A C 1
ATOM 2030 O O . PRO A 1 250 ? -14.532 -14.350 -30.146 1.00 52.50 250 PRO A O 1
ATOM 2033 N N . GLY A 1 251 ? -12.813 -13.530 -28.990 1.00 62.88 251 GLY A N 1
ATOM 2034 C CA . GLY A 1 251 ? -13.595 -12.508 -28.318 1.00 62.88 251 GLY A CA 1
ATOM 2035 C C . GLY A 1 251 ? -12.759 -11.647 -27.381 1.00 62.88 251 GLY A C 1
ATOM 2036 O O . GLY A 1 251 ? -11.725 -12.052 -26.853 1.00 62.88 251 GLY A O 1
ATOM 2037 N N . ARG A 1 252 ? -13.225 -10.417 -27.175 1.00 66.88 252 ARG A N 1
ATOM 2038 C CA . ARG A 1 252 ? -12.653 -9.480 -26.206 1.00 66.88 252 ARG A CA 1
ATOM 2039 C C . ARG A 1 252 ? -12.895 -10.016 -24.794 1.00 66.88 252 ARG A C 1
ATOM 2041 O O . ARG A 1 252 ? -14.037 -10.324 -24.455 1.00 66.88 252 ARG A O 1
ATOM 2048 N N . ALA A 1 253 ? -11.835 -10.102 -23.987 1.00 70.88 253 ALA A N 1
ATOM 2049 C CA . ALA A 1 253 ? -11.937 -10.486 -22.582 1.00 70.88 253 ALA A CA 1
ATOM 2050 C C . ALA A 1 253 ? -12.984 -9.609 -21.883 1.00 70.88 253 ALA A C 1
ATOM 2052 O O . ALA A 1 253 ? -12.922 -8.377 -21.962 1.00 70.88 253 ALA A O 1
ATOM 2053 N N . ARG A 1 254 ? -13.969 -10.250 -21.250 1.00 76.50 254 ARG A N 1
ATOM 2054 C CA . ARG A 1 254 ? -15.024 -9.552 -20.520 1.00 76.50 254 ARG A CA 1
ATOM 2055 C C . ARG A 1 254 ? -14.585 -9.383 -19.067 1.00 76.50 254 ARG A C 1
ATOM 2057 O O . ARG A 1 254 ? -14.120 -10.351 -18.469 1.00 76.50 254 ARG A O 1
ATOM 2064 N N . PRO A 1 255 ? -14.698 -8.177 -18.498 1.00 84.00 255 PRO A N 1
ATOM 2065 C CA . PRO A 1 255 ? -14.479 -8.000 -17.075 1.00 84.00 255 PRO A CA 1
ATOM 2066 C C . PRO A 1 255 ? -15.584 -8.723 -16.295 1.00 84.00 255 PRO A C 1
ATOM 2068 O O . PRO A 1 255 ? -16.751 -8.702 -16.688 1.00 84.00 255 PRO A O 1
ATOM 2071 N N . HIS A 1 256 ? -15.206 -9.366 -15.193 1.00 86.62 256 HIS A N 1
ATOM 2072 C CA . HIS A 1 256 ? -16.127 -10.066 -14.305 1.00 86.62 256 HIS A CA 1
ATOM 2073 C C . HIS A 1 256 ? -16.184 -9.334 -12.967 1.00 86.62 256 HIS A C 1
ATOM 2075 O O . HIS A 1 256 ? -15.145 -9.069 -12.363 1.00 86.62 256 HIS A O 1
ATOM 2081 N N . ILE A 1 257 ? -17.394 -9.025 -12.495 1.00 90.62 257 ILE A N 1
ATOM 2082 C CA . ILE A 1 257 ? -17.573 -8.514 -11.136 1.00 90.62 257 ILE A CA 1
ATOM 2083 C C . ILE A 1 257 ? -17.200 -9.616 -10.150 1.00 90.62 257 ILE A C 1
ATOM 2085 O O . ILE A 1 257 ? -17.664 -10.749 -10.267 1.00 90.62 257 ILE A O 1
ATOM 2089 N N . ASN A 1 258 ? -16.378 -9.266 -9.168 1.00 92.06 258 ASN A N 1
ATOM 2090 C CA . ASN A 1 258 ? -15.966 -10.169 -8.109 1.00 92.06 258 ASN A CA 1
ATOM 2091 C C . ASN A 1 258 ? -17.025 -10.148 -6.979 1.00 92.06 258 ASN A C 1
ATOM 2093 O O . ASN A 1 258 ? -17.168 -9.117 -6.315 1.00 92.06 258 ASN A O 1
ATOM 2097 N N . PRO A 1 259 ? -17.790 -11.237 -6.747 1.00 93.31 259 PRO A N 1
ATOM 2098 C CA . PRO A 1 259 ? -18.823 -11.267 -5.714 1.00 93.31 259 PRO A CA 1
ATOM 2099 C C . PRO A 1 259 ? -18.256 -11.091 -4.300 1.00 93.31 259 PRO A C 1
ATOM 2101 O O . PRO A 1 259 ? -18.945 -10.543 -3.442 1.00 93.31 259 PRO A O 1
ATOM 2104 N N . GLN A 1 260 ? -17.001 -11.473 -4.054 1.00 93.44 260 GLN A N 1
ATOM 2105 C CA . GLN A 1 260 ? -16.318 -11.237 -2.784 1.00 93.44 260 GLN A CA 1
ATOM 2106 C C . GLN A 1 260 ? -16.022 -9.745 -2.581 1.00 93.44 260 GLN A C 1
ATOM 2108 O O . GLN A 1 260 ? -16.296 -9.223 -1.503 1.00 93.44 260 GLN A O 1
ATOM 2113 N N . THR A 1 261 ? -15.543 -9.036 -3.612 1.00 93.56 261 THR A N 1
ATOM 2114 C CA . THR A 1 261 ? -15.367 -7.570 -3.575 1.00 93.56 261 THR A CA 1
ATOM 2115 C C . THR A 1 261 ? -16.701 -6.864 -3.368 1.00 93.56 261 THR A C 1
ATOM 2117 O O . THR A 1 261 ? -16.809 -6.012 -2.494 1.00 93.56 261 THR A O 1
ATOM 2120 N N . ARG A 1 262 ? -17.746 -7.267 -4.098 1.00 94.25 262 ARG A N 1
ATOM 2121 C CA . ARG A 1 262 ? -19.092 -6.711 -3.926 1.00 94.25 262 ARG A CA 1
ATOM 2122 C C . ARG A 1 262 ? -19.621 -6.933 -2.511 1.00 94.25 262 ARG A C 1
ATOM 2124 O O . ARG A 1 262 ? -20.137 -6.000 -1.906 1.00 94.25 262 ARG A O 1
ATOM 2131 N N . SER A 1 263 ? -19.484 -8.148 -1.981 1.00 93.81 263 SER A N 1
ATOM 2132 C CA . SER A 1 263 ? -19.899 -8.480 -0.616 1.00 93.81 263 SER A CA 1
ATOM 2133 C C . SER A 1 263 ? -19.126 -7.662 0.418 1.00 93.81 263 SER A C 1
ATOM 2135 O O . SER A 1 263 ? -19.735 -7.161 1.357 1.00 93.81 263 SER A O 1
ATOM 2137 N N . PHE A 1 264 ? -17.819 -7.469 0.219 1.00 94.12 264 PHE A N 1
ATOM 2138 C CA . PHE A 1 264 ? -16.990 -6.599 1.049 1.00 94.12 264 PHE A CA 1
ATOM 2139 C C . PHE A 1 264 ? -17.494 -5.150 1.012 1.00 94.12 264 PHE A C 1
ATOM 2141 O O . PHE A 1 264 ? -17.836 -4.594 2.052 1.00 94.12 264 PHE A O 1
ATOM 2148 N N . CYS A 1 265 ? -17.629 -4.558 -0.177 1.00 95.50 265 CYS A N 1
ATOM 2149 C CA . CYS A 1 265 ? -18.093 -3.182 -0.330 1.00 95.50 265 CYS A CA 1
ATOM 2150 C C . CYS A 1 265 ? -19.489 -2.976 0.277 1.00 95.50 265 CYS A C 1
ATOM 2152 O O . CYS A 1 265 ? -19.693 -2.034 1.033 1.00 95.50 265 CYS A O 1
ATOM 2154 N N . GLN A 1 266 ? -20.428 -3.898 0.043 1.00 93.25 266 GLN A N 1
ATOM 2155 C CA . GLN A 1 266 ? -21.766 -3.848 0.641 1.00 93.25 266 GLN A CA 1
ATOM 2156 C C . GLN A 1 266 ? -21.730 -3.965 2.167 1.00 93.25 266 GLN A C 1
ATOM 2158 O O . GLN A 1 266 ? -22.395 -3.193 2.854 1.00 93.25 266 GLN A O 1
ATOM 2163 N N . ARG A 1 267 ? -20.947 -4.910 2.704 1.00 91.88 267 ARG A N 1
ATOM 2164 C CA . ARG A 1 267 ? -20.823 -5.141 4.150 1.00 91.88 267 ARG A CA 1
ATOM 2165 C C . ARG A 1 267 ? -20.263 -3.920 4.876 1.00 91.88 267 ARG A C 1
ATOM 2167 O O . ARG A 1 267 ? -20.699 -3.632 5.984 1.00 91.88 267 ARG A O 1
ATOM 2174 N N . PHE A 1 268 ? -19.318 -3.219 4.257 1.00 91.31 268 PHE A N 1
ATOM 2175 C CA . PHE A 1 268 ? -18.628 -2.082 4.862 1.00 91.31 268 PHE A CA 1
ATOM 2176 C C . PHE A 1 268 ? -19.092 -0.726 4.317 1.00 91.31 268 PHE A C 1
ATOM 2178 O O . PHE A 1 268 ? -18.454 0.280 4.602 1.00 91.31 268 PHE A O 1
ATOM 2185 N N . GLY A 1 269 ? -20.191 -0.660 3.559 1.00 91.50 269 GLY A N 1
ATOM 2186 C CA . GLY A 1 269 ? -20.733 0.603 3.040 1.00 91.50 269 GLY A CA 1
ATOM 2187 C C . GLY A 1 269 ? -19.762 1.384 2.143 1.00 91.50 269 GLY A C 1
ATOM 2188 O O . GLY A 1 269 ? -19.747 2.609 2.186 1.00 91.50 269 GLY A O 1
ATOM 2189 N N . LEU A 1 270 ? -18.935 0.679 1.372 1.00 95.38 270 LEU A N 1
ATOM 2190 C CA . LEU A 1 270 ? -17.964 1.249 0.435 1.00 95.38 270 LEU A CA 1
ATOM 2191 C C . LEU A 1 270 ? -18.498 1.185 -0.995 1.00 95.38 270 LEU A C 1
ATOM 2193 O O . LEU A 1 270 ? -19.326 0.328 -1.327 1.00 95.38 270 LEU A O 1
ATOM 2197 N N . ARG A 1 271 ? -17.965 2.033 -1.875 1.00 95.06 271 ARG A N 1
ATOM 2198 C CA . ARG A 1 271 ? -18.212 1.895 -3.313 1.00 95.06 271 ARG A CA 1
ATOM 2199 C C . ARG A 1 271 ? -17.439 0.706 -3.877 1.00 95.06 271 ARG A C 1
ATOM 2201 O O . ARG A 1 271 ? -16.326 0.400 -3.450 1.00 95.06 271 ARG A O 1
ATOM 2208 N N . ASP A 1 272 ? -18.042 0.016 -4.843 1.00 94.81 272 ASP A N 1
ATOM 2209 C CA . ASP A 1 272 ? -17.368 -1.013 -5.639 1.00 94.81 272 ASP A CA 1
ATOM 2210 C C . ASP A 1 272 ? -16.831 -0.348 -6.917 1.00 94.81 272 ASP A C 1
ATOM 2212 O O . ASP A 1 272 ? -17.614 -0.098 -7.840 1.00 94.81 272 ASP A O 1
ATOM 2216 N N . PRO A 1 273 ? -15.520 -0.040 -6.991 1.00 91.75 273 PRO A N 1
ATOM 2217 C CA . PRO A 1 273 ? -14.967 0.731 -8.098 1.00 91.75 273 PRO A CA 1
ATOM 2218 C C . PRO A 1 273 ? -15.073 0.005 -9.434 1.00 91.75 273 PRO A C 1
ATOM 2220 O O . PRO A 1 273 ? -15.248 0.642 -10.468 1.00 91.75 273 PRO A O 1
ATOM 2223 N N . LEU A 1 274 ? -14.994 -1.330 -9.440 1.00 89.38 274 LEU A N 1
ATOM 2224 C CA . LEU A 1 274 ? -15.134 -2.086 -10.677 1.00 89.38 274 LEU A CA 1
ATOM 2225 C C . LEU A 1 274 ? -16.594 -2.090 -11.132 1.00 89.38 274 LEU A C 1
ATOM 2227 O O . LEU A 1 274 ? -16.859 -1.917 -12.318 1.00 89.38 274 LEU A O 1
ATOM 2231 N N . ALA A 1 275 ? -17.547 -2.254 -10.211 1.00 91.38 275 ALA A N 1
ATOM 2232 C CA . ALA A 1 275 ? -18.962 -2.158 -10.557 1.00 91.38 275 ALA A CA 1
ATOM 2233 C C . ALA A 1 275 ? -19.335 -0.765 -11.083 1.00 91.38 275 ALA A C 1
ATOM 2235 O O . ALA A 1 275 ? -20.026 -0.677 -12.095 1.00 91.38 275 ALA A O 1
ATOM 2236 N N . GLU A 1 276 ? -18.846 0.298 -10.444 1.00 91.31 276 GLU A N 1
ATOM 2237 C CA . GLU A 1 276 ? -19.073 1.686 -10.863 1.00 91.31 276 GLU A CA 1
ATOM 2238 C C . GLU A 1 276 ? -18.438 1.973 -12.232 1.00 91.31 276 GLU A C 1
ATOM 2240 O O . GLU A 1 276 ? -19.076 2.563 -13.101 1.00 91.31 276 GLU A O 1
ATOM 2245 N N . ALA A 1 277 ? -17.218 1.486 -12.477 1.00 88.81 277 ALA A N 1
ATOM 2246 C CA . ALA A 1 277 ? -16.539 1.718 -13.747 1.00 88.81 277 ALA A CA 1
ATOM 2247 C C . ALA A 1 277 ? -17.142 0.918 -14.922 1.00 88.81 277 ALA A C 1
ATOM 2249 O O . ALA A 1 277 ? -17.075 1.363 -16.068 1.00 88.81 277 ALA A O 1
ATOM 2250 N N . LEU A 1 278 ? -17.731 -0.259 -14.663 1.00 87.00 278 LEU A N 1
ATOM 2251 C CA . LEU A 1 278 ? -18.395 -1.078 -15.690 1.00 87.00 278 LEU A CA 1
ATOM 2252 C C . LEU A 1 278 ? -19.849 -0.678 -15.943 1.00 87.00 278 LEU A C 1
ATOM 2254 O O . LEU A 1 278 ? -20.335 -0.835 -17.063 1.00 87.00 278 LEU A O 1
ATOM 2258 N N . CYS A 1 279 ? -20.526 -0.158 -14.923 1.00 82.88 279 CYS A N 1
ATOM 2259 C CA . CYS A 1 279 ? -21.885 0.353 -15.003 1.00 82.88 279 CYS A CA 1
ATOM 2260 C C . CYS A 1 279 ? -21.913 1.791 -14.470 1.00 82.88 279 CYS A C 1
ATOM 2262 O O . CYS A 1 279 ? -22.431 1.998 -13.369 1.00 82.88 279 CYS A O 1
ATOM 2264 N N . PRO A 1 280 ? -21.386 2.783 -15.219 1.00 71.19 280 PRO A N 1
ATOM 2265 C CA . PRO A 1 280 ? -21.490 4.175 -14.813 1.00 71.19 280 PRO A CA 1
ATOM 2266 C C . PRO A 1 280 ? -22.978 4.495 -14.720 1.00 71.19 280 PRO A C 1
ATOM 2268 O O . PRO A 1 280 ? -23.673 4.531 -15.740 1.00 71.19 280 PRO A O 1
ATOM 2271 N N . GLN A 1 281 ? -23.507 4.645 -13.506 1.00 58.00 281 GLN A N 1
ATOM 2272 C CA . GLN A 1 281 ? -24.869 5.130 -13.367 1.00 58.00 281 GLN A CA 1
ATOM 2273 C C . GLN A 1 281 ? -24.900 6.510 -14.020 1.00 58.00 281 GLN A C 1
ATOM 2275 O O . GLN A 1 281 ? -24.045 7.354 -13.750 1.00 58.00 281 GLN A O 1
ATOM 2280 N N . HIS A 1 282 ? -25.848 6.720 -14.935 1.00 44.19 282 HIS A N 1
ATOM 2281 C CA . HIS A 1 282 ? -26.178 8.062 -15.381 1.00 44.19 282 HIS A CA 1
ATOM 2282 C C . HIS A 1 282 ? -26.560 8.825 -14.118 1.00 44.19 282 HIS A C 1
ATOM 2284 O O . HIS A 1 282 ? -27.576 8.507 -13.506 1.00 44.19 282 HIS A O 1
ATOM 2290 N N . ASP A 1 283 ? -25.693 9.749 -13.717 1.00 37.75 283 ASP A N 1
ATOM 2291 C CA . ASP A 1 283 ? -25.863 10.640 -12.581 1.00 37.75 283 ASP A CA 1
ATOM 2292 C C . ASP A 1 283 ? -27.337 11.064 -12.497 1.00 37.75 283 ASP A C 1
ATOM 2294 O O . ASP A 1 283 ? -27.865 11.724 -13.403 1.00 37.75 283 ASP A O 1
ATOM 2298 N N . SER A 1 284 ? -28.046 10.578 -11.478 1.00 40.94 284 SER A N 1
ATOM 2299 C CA . SER A 1 284 ? -29.469 10.832 -11.278 1.00 40.94 284 SER A CA 1
ATOM 2300 C C . SER A 1 284 ? -29.645 12.239 -10.717 1.00 40.94 284 SER A C 1
ATOM 2302 O O . SER A 1 284 ? -30.056 12.440 -9.580 1.00 40.94 284 SER A O 1
ATOM 2304 N N . THR A 1 285 ? -29.304 13.223 -11.542 1.00 38.09 285 THR A N 1
ATOM 2305 C CA . THR A 1 285 ? -29.691 14.629 -11.437 1.00 38.09 285 THR A CA 1
ATOM 2306 C C . THR A 1 285 ? -30.089 15.135 -12.825 1.00 38.09 285 THR A C 1
ATOM 2308 O O . THR A 1 285 ? -29.662 16.182 -13.301 1.00 38.09 285 THR A O 1
ATOM 2311 N N . LYS A 1 286 ? -30.954 14.386 -13.514 1.00 35.44 286 LYS A N 1
ATOM 2312 C CA . LYS A 1 286 ? -31.764 14.941 -14.600 1.00 35.44 286 LYS A CA 1
ATOM 2313 C C . LYS A 1 286 ? -33.216 14.913 -14.156 1.00 35.44 286 LYS A C 1
ATOM 2315 O O . LYS A 1 286 ? -33.816 13.849 -14.068 1.00 35.44 286 LYS A O 1
ATOM 2320 N N . LEU A 1 287 ? -33.753 16.095 -13.853 1.00 40.09 287 LEU A N 1
ATOM 2321 C CA . LEU A 1 287 ? -35.191 16.337 -13.898 1.00 40.09 287 LEU A CA 1
ATOM 2322 C C . LEU A 1 287 ? -35.679 15.848 -15.262 1.00 40.09 287 LEU A C 1
ATOM 2324 O O . LEU A 1 287 ? -35.281 16.382 -16.299 1.00 40.09 287 LEU A O 1
ATOM 2328 N N . ASP A 1 288 ? -36.454 14.774 -15.244 1.00 34.09 288 ASP A N 1
ATOM 2329 C CA . ASP A 1 288 ? -36.901 14.111 -16.450 1.00 34.09 288 ASP A CA 1
ATOM 2330 C C . ASP A 1 288 ? -38.079 14.886 -17.057 1.00 34.09 288 ASP A C 1
ATOM 2332 O O . ASP A 1 288 ? -39.204 14.883 -16.546 1.00 34.09 288 ASP A O 1
ATOM 2336 N N . ILE A 1 289 ? -37.797 15.587 -18.157 1.00 42.44 289 ILE A N 1
ATOM 2337 C CA . ILE A 1 289 ? -38.795 16.289 -18.977 1.00 42.44 289 ILE A CA 1
ATOM 2338 C C . ILE A 1 289 ? -39.675 15.273 -19.742 1.00 42.44 289 ILE A C 1
ATOM 2340 O O . ILE A 1 289 ? -40.683 15.656 -20.331 1.00 42.44 289 ILE A O 1
ATOM 2344 N N . SER A 1 290 ? -39.382 13.963 -19.683 1.00 39.50 290 SER A N 1
ATOM 2345 C CA . SER A 1 290 ? -40.220 12.925 -20.303 1.00 39.50 290 SER A CA 1
ATOM 2346 C C . SER A 1 290 ? -41.637 12.831 -19.711 1.00 39.50 290 SER A C 1
ATOM 2348 O O . SER A 1 290 ? -42.537 12.310 -20.362 1.00 39.50 290 SER A O 1
ATOM 2350 N N . SER A 1 291 ? -41.878 13.420 -18.533 1.00 40.22 291 SER A N 1
ATOM 2351 C CA . SER A 1 291 ? -43.219 13.544 -17.943 1.00 40.22 291 SER A CA 1
ATOM 2352 C C . SER A 1 291 ? -44.124 14.582 -18.635 1.00 40.22 291 SER A C 1
ATOM 2354 O O . SER A 1 291 ? -45.305 14.664 -18.303 1.00 40.22 291 SER A O 1
ATOM 2356 N N . PHE A 1 292 ? -43.609 15.354 -19.605 1.00 36.94 292 PHE A N 1
ATOM 2357 C CA . PHE A 1 292 ? -44.344 16.435 -20.282 1.00 36.94 292 PHE A CA 1
ATOM 2358 C C . PHE A 1 292 ? -44.806 16.138 -21.718 1.00 36.94 292 PHE A C 1
ATOM 2360 O O . PHE A 1 292 ? -45.528 16.957 -22.285 1.00 36.94 292 PHE A O 1
ATOM 2367 N N . LEU A 1 293 ? -44.451 14.996 -22.316 1.00 35.78 293 LEU A N 1
ATOM 2368 C CA . LEU A 1 293 ? -44.915 14.630 -23.662 1.00 35.78 293 LEU A CA 1
ATOM 2369 C C . LEU A 1 293 ? -45.570 13.248 -23.629 1.00 35.78 293 LEU A C 1
ATOM 2371 O O . LEU A 1 293 ? -44.902 12.222 -23.551 1.00 35.78 293 LEU A O 1
ATOM 2375 N N . GLY A 1 294 ? -46.903 13.259 -23.624 1.00 30.20 294 GLY A N 1
ATOM 2376 C CA . GLY A 1 294 ? -47.744 12.071 -23.568 1.00 30.20 294 GLY A CA 1
ATOM 2377 C C . GLY A 1 294 ? -47.693 11.192 -24.821 1.00 30.20 294 GLY A C 1
ATOM 2378 O O . GLY A 1 294 ? -47.382 11.663 -25.911 1.00 30.20 294 GLY A O 1
ATOM 2379 N N . THR A 1 295 ? -48.039 9.921 -24.584 1.00 35.22 295 THR A N 1
ATOM 2380 C CA . THR A 1 295 ? -48.811 8.995 -25.442 1.00 35.22 295 THR A CA 1
ATOM 2381 C C . THR A 1 295 ? -48.517 9.010 -26.947 1.00 35.22 295 THR A C 1
ATOM 2383 O O . THR A 1 295 ? -48.963 9.906 -27.654 1.00 35.22 295 THR A O 1
ATOM 2386 N N . ASP A 1 296 ? -47.857 7.973 -27.472 1.00 29.59 296 ASP A N 1
ATOM 2387 C CA . ASP A 1 296 ? -48.531 6.791 -28.045 1.00 29.59 296 ASP A CA 1
ATOM 2388 C C . ASP A 1 296 ? -47.559 5.851 -28.797 1.00 29.59 296 ASP A C 1
ATOM 2390 O O . ASP A 1 296 ? -46.540 6.264 -29.343 1.00 29.59 296 ASP A O 1
ATOM 2394 N N . ASP A 1 297 ? -47.974 4.582 -28.831 1.00 28.52 297 ASP A N 1
ATOM 2395 C CA . ASP A 1 297 ? -47.686 3.512 -29.801 1.00 28.52 297 ASP A CA 1
ATOM 2396 C C . ASP A 1 297 ? -46.417 2.619 -29.737 1.00 28.52 297 ASP A C 1
ATOM 2398 O O . ASP A 1 297 ? -45.313 2.952 -30.157 1.00 28.52 297 ASP A O 1
ATOM 2402 N N . VAL A 1 298 ? -46.668 1.388 -29.258 1.00 32.25 298 VAL A N 1
ATOM 2403 C CA . VAL A 1 298 ? -46.498 0.083 -29.939 1.00 32.25 298 VAL A CA 1
ATOM 2404 C C . VAL A 1 298 ? -45.218 -0.154 -30.762 1.00 32.25 298 VAL A C 1
ATOM 2406 O O . VAL A 1 298 ? -45.073 0.292 -31.892 1.00 32.25 298 VAL A O 1
ATOM 2409 N N . THR A 1 299 ? -44.368 -1.072 -30.284 1.00 29.30 299 THR A N 1
ATOM 2410 C CA . THR A 1 299 ? -44.140 -2.379 -30.944 1.00 29.30 299 THR A CA 1
ATOM 2411 C C . THR A 1 299 ? -43.316 -3.335 -30.073 1.00 29.30 299 THR A C 1
ATOM 2413 O O . THR A 1 299 ? -42.390 -2.966 -29.359 1.00 29.30 299 THR A O 1
ATOM 2416 N N . SER A 1 300 ? -43.735 -4.596 -30.142 1.00 32.03 300 SER A N 1
ATOM 2417 C CA . SER A 1 300 ? -43.227 -5.790 -29.471 1.00 32.03 300 SER A CA 1
ATOM 2418 C C . SER A 1 300 ? -41.944 -6.319 -30.120 1.00 32.03 300 SER A C 1
ATOM 2420 O O . SER A 1 300 ? -41.892 -6.443 -31.342 1.00 32.03 300 SER A O 1
ATOM 2422 N N . SER A 1 301 ? -40.971 -6.744 -29.309 1.00 27.44 301 SER A N 1
ATOM 2423 C CA . SER A 1 301 ? -40.016 -7.793 -29.700 1.00 27.44 301 SER A CA 1
ATOM 2424 C C . SER A 1 301 ? -39.393 -8.475 -28.473 1.00 27.44 301 SER A C 1
ATOM 2426 O O . SER A 1 301 ? -38.421 -8.015 -27.882 1.00 27.44 301 SER A O 1
ATOM 2428 N N . THR A 1 302 ? -40.064 -9.561 -28.101 1.00 26.89 302 THR A N 1
ATOM 2429 C CA . THR A 1 302 ? -39.654 -10.823 -27.465 1.00 26.89 302 THR A CA 1
ATOM 2430 C C . THR A 1 302 ? -38.171 -11.037 -27.102 1.00 26.89 302 THR A C 1
ATOM 2432 O O . THR A 1 302 ? -37.297 -11.091 -27.963 1.00 26.89 302 THR A O 1
ATOM 2435 N N . LEU A 1 303 ? -37.928 -11.321 -25.816 1.00 26.70 303 LEU A N 1
ATOM 2436 C CA . LEU A 1 303 ? -36.739 -12.006 -25.285 1.00 26.70 303 LEU A CA 1
ATOM 2437 C C . LEU A 1 303 ? -36.925 -13.534 -25.390 1.00 26.70 303 LEU A C 1
ATOM 2439 O O . LEU A 1 303 ? -38.022 -14.004 -25.079 1.00 26.70 303 LEU A O 1
ATOM 2443 N N . PRO A 1 304 ? -35.897 -14.339 -25.722 1.00 28.33 304 PRO A N 1
ATOM 2444 C CA . PRO A 1 304 ? -35.963 -15.778 -25.517 1.00 28.33 304 PRO A CA 1
ATOM 2445 C C . PRO A 1 304 ? -35.410 -16.160 -24.135 1.00 28.33 304 PRO A C 1
ATOM 2447 O O . PRO A 1 304 ? -34.254 -15.893 -23.806 1.00 28.33 304 PRO A O 1
ATOM 2450 N N . SER A 1 305 ? -36.252 -16.818 -23.338 1.00 28.50 305 SER A N 1
ATOM 2451 C CA . SER A 1 305 ? -35.861 -17.634 -22.187 1.00 28.50 305 SER A CA 1
ATOM 2452 C C . SER A 1 305 ? -35.213 -18.932 -22.672 1.00 28.50 305 SER A C 1
ATOM 2454 O O . SER A 1 305 ? -35.800 -19.594 -23.527 1.00 28.50 305 SER A O 1
ATOM 2456 N N . CYS A 1 306 ? -34.090 -19.350 -22.087 1.00 24.19 306 CYS A N 1
ATOM 2457 C CA . CYS A 1 306 ? -33.618 -20.730 -22.209 1.00 24.19 306 CYS A CA 1
ATOM 2458 C C . CYS A 1 306 ? -33.180 -21.285 -20.852 1.00 24.19 306 CYS A C 1
ATOM 2460 O O . CYS A 1 306 ? -32.645 -20.575 -20.003 1.00 24.19 306 CYS A O 1
ATOM 2462 N N . SER A 1 307 ? -33.520 -22.557 -20.697 1.00 24.30 307 SER A N 1
ATOM 2463 C CA . SER A 1 307 ? -33.611 -23.407 -19.520 1.00 24.30 307 SER A CA 1
ATOM 2464 C C . SER A 1 307 ? -32.286 -23.723 -18.832 1.00 24.30 307 SER A C 1
ATOM 2466 O O . SER A 1 307 ? -31.216 -23.713 -19.434 1.00 24.30 307 SER A O 1
ATOM 2468 N N . VAL A 1 308 ? -32.420 -24.026 -17.543 1.00 28.81 308 VAL A N 1
ATOM 2469 C CA . VAL A 1 308 ? -31.390 -24.538 -16.644 1.00 28.81 308 VAL A CA 1
ATOM 2470 C C . VAL A 1 308 ? -31.276 -26.045 -16.872 1.00 28.81 308 VAL A C 1
ATOM 2472 O O . VAL A 1 308 ? -32.246 -26.752 -16.620 1.00 28.81 308 VAL A O 1
ATOM 2475 N N . ASP A 1 309 ? -30.112 -26.517 -17.312 1.00 25.86 309 ASP A N 1
ATOM 2476 C CA . ASP A 1 309 ? -29.713 -27.920 -17.186 1.00 25.86 309 ASP A CA 1
ATOM 2477 C C . ASP A 1 309 ? -28.556 -27.976 -16.178 1.00 25.86 309 ASP A C 1
ATOM 2479 O O . ASP A 1 309 ? -27.456 -27.478 -16.425 1.00 25.86 309 ASP A O 1
ATOM 2483 N N . GLU A 1 310 ? -28.860 -28.503 -14.993 1.00 30.12 310 GLU A N 1
ATOM 2484 C CA . GLU A 1 310 ? -27.907 -28.830 -13.933 1.00 30.12 310 GLU A CA 1
ATOM 2485 C C . GLU A 1 310 ? -27.265 -30.186 -14.252 1.00 30.12 310 GLU A C 1
ATOM 2487 O O . GLU A 1 310 ? -27.967 -31.194 -14.320 1.00 30.12 310 GLU A O 1
ATOM 2492 N N . ASP A 1 311 ? -25.939 -30.218 -14.397 1.00 25.80 311 ASP A N 1
ATOM 2493 C CA . ASP A 1 311 ? -25.152 -31.454 -14.446 1.00 25.80 311 ASP A CA 1
ATOM 2494 C C . ASP A 1 311 ? -24.214 -31.495 -13.220 1.00 25.80 311 ASP A C 1
ATOM 2496 O O . ASP A 1 311 ? -23.481 -30.525 -12.976 1.00 25.80 311 ASP A O 1
ATOM 2500 N N . PRO A 1 312 ? -24.207 -32.574 -12.413 1.00 28.67 312 PRO A N 1
ATOM 2501 C CA . PRO A 1 312 ? -23.479 -32.609 -11.150 1.00 28.67 312 PRO A CA 1
ATOM 2502 C C . PRO A 1 312 ? -22.001 -32.953 -11.382 1.00 28.67 312 PRO A C 1
ATOM 2504 O O . PRO A 1 312 ? -21.642 -34.098 -11.655 1.00 28.67 312 PRO A O 1
ATOM 2507 N N . LEU A 1 313 ? -21.115 -31.962 -11.241 1.00 27.39 313 LEU A N 1
ATOM 2508 C CA . LEU A 1 313 ? -19.666 -32.165 -11.315 1.00 27.39 313 LEU A CA 1
ATOM 2509 C C . LEU A 1 313 ? -19.068 -32.458 -9.931 1.00 27.39 313 LEU A C 1
ATOM 2511 O O . LEU A 1 313 ? -19.161 -31.667 -8.996 1.00 27.39 313 LEU A O 1
ATOM 2515 N N . HIS A 1 314 ? -18.439 -33.627 -9.854 1.00 34.41 314 HIS A N 1
ATOM 2516 C CA . HIS A 1 314 ? -17.775 -34.239 -8.707 1.00 34.41 314 HIS A CA 1
ATOM 2517 C C . HIS A 1 314 ? -16.694 -33.319 -8.091 1.00 34.41 314 HIS A C 1
ATOM 2519 O O . HIS A 1 314 ? -15.732 -32.942 -8.763 1.00 34.41 314 HIS A O 1
ATOM 2525 N N . GLU A 1 315 ? -16.828 -32.969 -6.807 1.00 32.84 315 GLU A N 1
ATOM 2526 C CA . GLU A 1 315 ? -15.781 -32.294 -6.026 1.00 32.84 315 GLU A CA 1
ATOM 2527 C C . GLU A 1 315 ? -14.636 -33.264 -5.690 1.00 32.84 315 GLU A C 1
ATOM 2529 O O . GLU A 1 315 ? -14.853 -34.300 -5.066 1.00 32.84 315 GLU A O 1
ATOM 2534 N N . MET A 1 316 ? -13.402 -32.906 -6.057 1.00 32.56 316 MET A N 1
ATOM 2535 C CA . MET A 1 316 ? -12.195 -33.618 -5.615 1.00 32.56 316 MET A CA 1
ATOM 2536 C C . MET A 1 316 ? -11.875 -33.308 -4.148 1.00 32.56 316 MET A C 1
ATOM 2538 O O . MET A 1 316 ? -11.904 -32.138 -3.735 1.00 32.56 316 MET A O 1
ATOM 2542 N N . SER A 1 317 ? -11.511 -34.341 -3.382 1.00 39.38 317 SER A N 1
ATOM 2543 C CA . SER A 1 317 ? -11.259 -34.222 -1.942 1.00 39.38 317 SER A CA 1
ATOM 2544 C C . SER A 1 317 ? -9.971 -33.444 -1.639 1.00 39.38 317 SER A C 1
ATOM 2546 O O . SER A 1 317 ? -9.061 -33.309 -2.465 1.00 39.38 317 SER A O 1
ATOM 2548 N N . ALA A 1 318 ? -9.870 -32.922 -0.414 1.00 36.75 318 ALA A N 1
ATOM 2549 C CA . ALA A 1 318 ? -8.673 -32.230 0.063 1.00 36.75 318 ALA A CA 1
ATOM 2550 C C . ALA A 1 318 ? -7.416 -33.126 0.028 1.00 36.75 318 ALA A C 1
ATOM 2552 O O . ALA A 1 318 ? -6.308 -32.618 -0.153 1.00 36.75 318 ALA A O 1
ATOM 2553 N N . GLU A 1 319 ? -7.577 -34.450 0.129 1.00 37.81 319 GLU A N 1
ATOM 2554 C CA . GLU A 1 319 ? -6.458 -35.397 0.081 1.00 37.81 319 GLU A CA 1
ATOM 2555 C C . GLU A 1 319 ? -5.888 -35.551 -1.335 1.00 37.81 319 GLU A C 1
ATOM 2557 O O . GLU A 1 319 ? -4.675 -35.702 -1.499 1.00 37.81 319 GLU A O 1
ATOM 2562 N N . GLU A 1 320 ? -6.727 -35.458 -2.373 1.00 38.69 320 GLU A N 1
ATOM 2563 C CA . GLU A 1 320 ? -6.266 -35.487 -3.766 1.00 38.69 320 GLU A CA 1
ATOM 2564 C C . GLU A 1 320 ? -5.474 -34.226 -4.123 1.00 38.69 320 GLU A C 1
ATOM 2566 O O . GLU A 1 320 ? -4.443 -34.320 -4.791 1.00 38.69 320 GLU A O 1
ATOM 2571 N N . ARG A 1 321 ? -5.862 -33.058 -3.588 1.00 43.19 321 ARG A N 1
ATOM 2572 C CA . ARG A 1 321 ? -5.096 -31.805 -3.761 1.00 43.19 321 ARG A CA 1
ATOM 2573 C C . ARG A 1 321 ? -3.694 -31.897 -3.159 1.00 43.19 321 ARG A C 1
ATOM 2575 O O . ARG A 1 321 ? -2.744 -31.347 -3.715 1.00 43.19 321 ARG A O 1
ATOM 2582 N N . GLN A 1 322 ? -3.546 -32.613 -2.047 1.00 36.78 322 GLN A N 1
ATOM 2583 C CA . GLN A 1 322 ? -2.267 -32.741 -1.351 1.00 36.78 322 GLN A CA 1
ATOM 2584 C C . GLN A 1 322 ? -1.289 -33.693 -2.064 1.00 36.78 322 GLN A C 1
ATOM 2586 O O . GLN A 1 322 ? -0.076 -33.471 -2.016 1.00 36.78 322 GLN A O 1
ATOM 2591 N N . ARG A 1 323 ? -1.796 -34.706 -2.785 1.00 36.09 323 ARG A N 1
ATOM 2592 C CA . ARG A 1 323 ? -0.963 -35.633 -3.579 1.00 36.09 323 ARG A CA 1
ATOM 2593 C C . ARG A 1 323 ? -0.368 -34.986 -4.826 1.00 36.09 323 ARG A C 1
ATOM 2595 O O . ARG A 1 323 ? 0.790 -35.243 -5.138 1.00 36.09 323 ARG A O 1
ATOM 2602 N N . VAL A 1 324 ? -1.120 -34.117 -5.504 1.00 40.03 324 VAL A N 1
ATOM 2603 C CA . VAL A 1 324 ? -0.608 -33.393 -6.682 1.00 40.03 324 VAL A CA 1
ATOM 2604 C C . VAL A 1 324 ? 0.523 -32.438 -6.276 1.00 40.03 324 VAL A C 1
ATOM 2606 O O . VAL A 1 324 ? 1.536 -32.345 -6.962 1.00 40.03 324 VAL A O 1
ATOM 2609 N N . HIS A 1 325 ? 0.420 -31.813 -5.098 1.00 35.22 325 HIS A N 1
ATOM 2610 C CA . HIS A 1 325 ? 1.414 -30.851 -4.610 1.00 35.22 325 HIS A CA 1
ATOM 2611 C C . HIS A 1 325 ? 2.758 -31.487 -4.193 1.00 35.22 325 HIS A C 1
ATOM 2613 O O . HIS A 1 325 ? 3.784 -30.807 -4.186 1.00 35.22 325 HIS A O 1
ATOM 2619 N N . THR A 1 326 ? 2.778 -32.780 -3.851 1.00 37.88 326 THR A N 1
ATOM 2620 C CA . THR A 1 326 ? 3.993 -33.499 -3.416 1.00 37.88 326 THR A CA 1
ATOM 2621 C C . THR A 1 326 ? 4.741 -34.200 -4.554 1.00 37.88 326 THR A C 1
ATOM 2623 O O . THR A 1 326 ? 5.892 -34.585 -4.363 1.00 37.88 326 THR A O 1
ATOM 2626 N N . GLN A 1 327 ? 4.137 -34.346 -5.740 1.00 34.47 327 GLN A N 1
ATOM 2627 C CA . GLN A 1 327 ? 4.789 -34.977 -6.896 1.00 34.47 327 GLN A CA 1
ATOM 2628 C C . GLN A 1 327 ? 5.639 -34.013 -7.745 1.00 34.47 327 GLN A C 1
ATOM 2630 O O . GLN A 1 327 ? 6.572 -34.476 -8.398 1.00 34.47 327 GLN A O 1
ATOM 2635 N N . GLU A 1 328 ? 5.386 -32.697 -7.718 1.00 34.56 328 GLU A N 1
ATOM 2636 C CA . GLU A 1 328 ? 6.147 -31.714 -8.522 1.00 34.56 328 GLU A CA 1
ATOM 2637 C C . GLU A 1 328 ? 7.333 -31.063 -7.792 1.00 34.56 328 GLU A C 1
ATOM 2639 O O . GLU A 1 328 ? 8.274 -30.598 -8.436 1.00 34.56 328 GLU A O 1
ATOM 2644 N N . PHE A 1 329 ? 7.342 -31.060 -6.458 1.00 33.12 329 PHE A N 1
ATOM 2645 C CA . PHE A 1 329 ? 8.415 -30.462 -5.665 1.00 33.12 329 PHE A CA 1
ATOM 2646 C C . PHE A 1 329 ? 8.787 -31.415 -4.531 1.00 33.12 329 PHE A C 1
ATOM 2648 O O . PHE A 1 329 ? 7.995 -31.656 -3.623 1.00 33.12 329 PHE A O 1
ATOM 2655 N N . GLY A 1 330 ? 9.983 -32.002 -4.639 1.00 30.97 330 GLY A N 1
ATOM 2656 C CA . GLY A 1 330 ? 10.506 -33.001 -3.708 1.00 30.97 330 GLY A CA 1
ATOM 2657 C C . GLY A 1 330 ? 10.411 -32.575 -2.239 1.00 30.97 330 GLY A C 1
ATOM 2658 O O . GLY A 1 330 ? 10.495 -31.392 -1.908 1.00 30.97 330 GLY A O 1
ATOM 2659 N N . GLY A 1 331 ? 10.208 -33.567 -1.368 1.00 30.59 331 GLY A N 1
ATOM 2660 C CA . GLY A 1 331 ? 9.987 -33.369 0.064 1.00 30.59 331 GLY A CA 1
ATOM 2661 C C . GLY A 1 331 ? 11.175 -32.734 0.805 1.00 30.59 331 GLY A C 1
ATOM 2662 O O . GLY A 1 331 ? 12.303 -32.753 0.309 1.00 30.59 331 GLY A O 1
ATOM 2663 N N . PRO A 1 332 ? 10.933 -32.161 1.997 1.00 34.19 332 PRO A N 1
ATOM 2664 C CA . PRO A 1 332 ? 11.943 -31.416 2.733 1.00 34.19 332 PRO A CA 1
ATOM 2665 C C . PRO A 1 332 ? 12.922 -32.356 3.445 1.00 34.19 332 PRO A C 1
ATOM 2667 O O . PRO A 1 332 ? 12.520 -33.147 4.298 1.00 34.19 332 PRO A O 1
ATOM 2670 N N . ASP A 1 333 ? 14.214 -32.209 3.152 1.00 29.38 333 ASP A N 1
ATOM 2671 C CA . ASP A 1 333 ? 15.281 -32.744 3.998 1.00 29.38 333 ASP A CA 1
ATOM 2672 C C . ASP A 1 333 ? 15.389 -31.905 5.276 1.00 29.38 333 ASP A C 1
ATOM 2674 O O . ASP A 1 333 ? 15.629 -30.693 5.259 1.00 29.38 333 ASP A O 1
ATOM 2678 N N . SER A 1 334 ? 15.203 -32.572 6.411 1.00 28.95 334 SER A N 1
ATOM 2679 C CA . SER A 1 334 ? 15.355 -32.009 7.744 1.00 28.95 334 SER A CA 1
ATOM 2680 C C . SER A 1 334 ? 16.835 -31.848 8.099 1.00 28.95 334 SER A C 1
ATOM 2682 O O . SER A 1 334 ? 17.522 -32.830 8.375 1.00 28.95 334 SER A O 1
ATOM 2684 N N . SER A 1 335 ? 17.322 -30.610 8.184 1.00 26.53 335 SER A N 1
ATOM 2685 C CA . SER A 1 335 ? 18.459 -30.291 9.054 1.00 26.53 335 SER A CA 1
ATOM 2686 C C . SER A 1 335 ? 18.281 -28.907 9.676 1.00 26.53 335 SER A C 1
ATOM 2688 O O . SER A 1 335 ? 18.281 -27.870 9.017 1.00 26.53 335 SER A O 1
ATOM 2690 N N . THR A 1 336 ? 18.049 -28.932 10.984 1.00 30.56 336 THR A N 1
ATOM 2691 C CA . THR A 1 336 ? 17.986 -27.796 11.899 1.00 30.56 336 THR A CA 1
ATOM 2692 C C . THR A 1 336 ? 19.360 -27.154 12.050 1.00 30.56 336 THR A C 1
ATOM 2694 O O . THR A 1 336 ? 20.334 -27.836 12.365 1.00 30.56 336 THR A O 1
ATOM 2697 N N . GLY A 1 337 ? 19.421 -25.838 11.891 1.00 24.06 337 GLY A N 1
ATOM 2698 C CA . GLY A 1 337 ? 20.571 -25.024 12.257 1.00 24.06 337 GLY A CA 1
ATOM 2699 C C . GLY A 1 337 ? 20.214 -23.557 12.094 1.00 24.06 337 GLY A C 1
ATOM 2700 O O . GLY A 1 337 ? 19.988 -23.115 10.968 1.00 24.06 337 GLY A O 1
ATOM 2701 N N . ASP A 1 338 ? 20.133 -22.839 13.215 1.00 28.98 338 ASP A N 1
ATOM 2702 C CA . ASP A 1 338 ? 19.943 -21.391 13.286 1.00 28.98 338 ASP A CA 1
ATOM 2703 C C . ASP A 1 338 ? 20.934 -20.684 12.352 1.00 28.98 338 ASP A C 1
ATOM 2705 O O . ASP A 1 338 ? 22.122 -20.553 12.646 1.00 28.98 338 ASP A O 1
ATOM 2709 N N . LYS A 1 339 ? 20.453 -20.254 11.183 1.00 31.92 339 LYS A N 1
ATOM 2710 C CA . LYS A 1 339 ? 21.192 -19.373 10.279 1.00 31.92 339 LYS A CA 1
ATOM 2711 C C . LYS A 1 339 ? 20.634 -17.971 10.451 1.00 31.92 339 LYS A C 1
ATOM 2713 O O . LYS A 1 339 ? 19.444 -17.749 10.252 1.00 31.92 339 LYS A O 1
ATOM 2718 N N . GLU A 1 340 ? 21.522 -17.065 10.854 1.00 37.78 340 GLU A N 1
ATOM 2719 C CA . GLU A 1 340 ? 21.288 -15.652 11.159 1.00 37.78 340 GLU A CA 1
ATOM 2720 C C . GLU A 1 340 ? 20.191 -15.015 10.287 1.00 37.78 340 GLU A C 1
ATOM 2722 O O . GLU A 1 340 ? 20.344 -14.828 9.078 1.00 37.78 340 GLU A O 1
ATOM 2727 N N . LEU A 1 341 ? 19.073 -14.677 10.940 1.00 48.03 341 LEU A N 1
ATOM 2728 C CA . LEU A 1 341 ? 17.835 -14.155 10.342 1.00 48.03 341 LEU A CA 1
ATOM 2729 C C . LEU A 1 341 ? 18.024 -12.821 9.588 1.00 48.03 341 LEU A C 1
ATOM 2731 O O . LEU A 1 341 ? 17.236 -12.473 8.711 1.00 48.03 341 LEU A O 1
ATOM 2735 N N . PHE A 1 342 ? 19.085 -12.096 9.926 1.00 44.12 342 PHE A N 1
ATOM 2736 C CA . PHE A 1 342 ? 19.618 -10.912 9.268 1.00 44.12 342 PHE A CA 1
ATOM 2737 C C . PHE A 1 342 ? 21.132 -11.086 9.381 1.00 44.12 342 PHE A C 1
ATOM 2739 O O . PHE A 1 342 ? 21.591 -11.221 10.516 1.00 44.12 342 PHE A O 1
ATOM 2746 N N . PRO A 1 343 ? 21.908 -11.161 8.281 1.00 39.06 343 PRO A N 1
ATOM 2747 C CA . PRO A 1 343 ? 23.354 -11.311 8.395 1.00 39.06 343 PRO A CA 1
ATOM 2748 C C . PRO A 1 343 ? 23.861 -10.216 9.322 1.00 39.06 343 PRO A C 1
ATOM 2750 O O . PRO A 1 343 ? 23.540 -9.045 9.091 1.00 39.06 343 PRO A O 1
ATOM 2753 N N . ALA A 1 344 ? 24.570 -10.597 10.383 1.00 32.62 344 ALA A N 1
ATOM 2754 C CA . ALA A 1 344 ? 25.089 -9.631 11.330 1.00 32.62 344 ALA A CA 1
ATOM 2755 C C . ALA A 1 344 ? 25.844 -8.546 10.545 1.00 32.62 344 ALA A C 1
ATOM 2757 O O . ALA A 1 344 ? 26.743 -8.854 9.757 1.00 32.62 344 ALA A O 1
ATOM 2758 N N . LEU A 1 345 ? 25.454 -7.279 10.724 1.00 41.69 345 LEU A N 1
ATOM 2759 C CA . LEU A 1 345 ? 26.173 -6.101 10.226 1.00 41.69 345 LEU A CA 1
ATOM 2760 C C . LEU A 1 345 ? 27.485 -5.937 11.014 1.00 41.69 345 LEU A C 1
ATOM 2762 O O . LEU A 1 345 ? 27.742 -4.907 11.625 1.00 41.69 345 LEU A O 1
ATOM 2766 N N . LEU A 1 346 ? 28.292 -6.994 11.059 1.00 29.61 346 LEU A N 1
ATOM 2767 C CA . LEU A 1 346 ? 29.604 -7.000 11.669 1.00 29.61 346 LEU A CA 1
ATOM 2768 C C . LEU A 1 346 ? 30.623 -6.769 10.563 1.00 29.61 346 LEU A C 1
ATOM 2770 O O . LEU A 1 346 ? 30.818 -7.604 9.676 1.00 29.61 346 LEU A O 1
ATOM 2774 N N . GLU A 1 347 ? 31.264 -5.606 10.637 1.00 37.62 347 GLU A N 1
ATOM 2775 C CA . GLU A 1 347 ? 32.534 -5.329 9.984 1.00 37.62 347 GLU A CA 1
ATOM 2776 C C . GLU A 1 347 ? 33.501 -6.487 10.262 1.00 37.62 347 GLU A C 1
ATOM 2778 O O . GLU A 1 347 ? 34.030 -6.635 11.363 1.00 37.62 347 GLU A O 1
ATOM 2783 N N . LYS A 1 348 ? 33.752 -7.321 9.254 1.00 26.53 348 LYS A N 1
ATOM 2784 C CA . LYS A 1 348 ? 34.959 -8.142 9.218 1.00 26.53 348 LYS A CA 1
ATOM 2785 C C . LYS A 1 348 ? 35.941 -7.479 8.267 1.00 26.53 348 LYS A C 1
ATOM 2787 O O . LYS A 1 348 ? 35.800 -7.564 7.050 1.00 26.53 348 LYS A O 1
ATOM 2792 N N . LYS A 1 349 ? 36.928 -6.799 8.854 1.00 34.56 349 LYS A N 1
ATOM 2793 C CA . LYS A 1 349 ? 38.237 -6.598 8.229 1.00 34.56 349 LYS A CA 1
ATOM 2794 C C . LYS A 1 349 ? 38.842 -7.975 7.969 1.00 34.56 349 LYS A C 1
ATOM 2796 O O . LYS A 1 349 ? 39.014 -8.710 8.929 1.00 34.56 349 LYS A O 1
ATOM 2801 N N . GLU A 1 350 ? 39.166 -8.278 6.718 1.00 30.02 350 GLU A N 1
ATOM 2802 C CA . GLU A 1 350 ? 40.199 -9.243 6.300 1.00 30.02 350 GLU A CA 1
ATOM 2803 C C . GLU A 1 350 ? 40.371 -9.077 4.779 1.00 30.02 350 GLU A C 1
ATOM 2805 O O . GLU A 1 350 ? 39.411 -9.167 4.018 1.00 30.02 350 GLU A O 1
ATOM 2810 N N . GLU A 1 351 ? 41.453 -8.418 4.368 1.00 27.33 351 GLU A N 1
ATOM 2811 C CA . GLU A 1 351 ? 42.736 -8.988 3.911 1.00 27.33 351 GLU A CA 1
ATOM 2812 C C . GLU A 1 351 ? 42.758 -9.280 2.400 1.00 27.33 351 GLU A C 1
ATOM 2814 O O . GLU A 1 351 ? 41.906 -9.959 1.832 1.00 27.33 351 GLU A O 1
ATOM 2819 N N . GLU A 1 352 ? 43.745 -8.671 1.739 1.00 31.14 352 GLU A N 1
ATOM 2820 C CA . GLU A 1 352 ? 43.928 -8.636 0.291 1.00 31.14 352 GLU A CA 1
ATOM 2821 C C . GLU A 1 352 ? 44.100 -10.034 -0.320 1.00 31.14 352 GLU A C 1
ATOM 2823 O O . GLU A 1 352 ? 45.054 -10.753 -0.022 1.00 31.14 352 GLU A O 1
ATOM 2828 N N . ALA A 1 353 ? 43.259 -10.366 -1.302 1.00 29.30 353 ALA A N 1
ATOM 2829 C CA . ALA A 1 353 ? 43.510 -11.463 -2.232 1.00 29.30 353 ALA A CA 1
ATOM 2830 C C . ALA A 1 353 ? 43.743 -10.923 -3.655 1.00 29.30 353 ALA A C 1
ATOM 2832 O O . ALA A 1 353 ? 42.886 -10.268 -4.250 1.00 29.30 353 ALA A O 1
ATOM 2833 N N . LYS A 1 354 ? 44.934 -11.216 -4.197 1.00 29.56 354 LYS A N 1
ATOM 2834 C CA . LYS A 1 354 ? 45.419 -10.843 -5.542 1.00 29.56 354 LYS A CA 1
ATOM 2835 C C . LYS A 1 354 ? 44.521 -11.364 -6.684 1.00 29.56 354 LYS A C 1
ATOM 2837 O O . LYS A 1 354 ? 43.926 -12.436 -6.560 1.00 29.56 354 LYS A O 1
ATOM 2842 N N . PRO A 1 355 ? 44.477 -10.674 -7.843 1.00 28.58 355 PRO A N 1
ATOM 2843 C CA . PRO A 1 355 ? 43.513 -10.965 -8.896 1.00 28.58 355 PRO A CA 1
ATOM 2844 C C . PRO A 1 355 ? 43.933 -12.172 -9.747 1.00 28.58 355 PRO A C 1
ATOM 2846 O O . PRO A 1 355 ? 45.072 -12.265 -10.205 1.00 28.58 355 PRO A O 1
ATOM 2849 N N . ARG A 1 356 ? 42.983 -13.069 -10.036 1.00 29.66 356 ARG A N 1
ATOM 2850 C CA . ARG A 1 356 ? 43.092 -14.030 -11.144 1.00 29.66 356 ARG A CA 1
ATOM 2851 C C . ARG A 1 356 ? 42.444 -13.437 -12.392 1.00 29.66 356 ARG A C 1
ATOM 2853 O O . ARG A 1 356 ? 41.249 -13.154 -12.408 1.00 29.66 356 ARG A O 1
ATOM 2860 N N . ALA A 1 357 ? 43.244 -13.276 -13.440 1.00 35.56 357 ALA A N 1
ATOM 2861 C CA . ALA A 1 357 ? 42.780 -12.919 -14.772 1.00 35.56 357 ALA A CA 1
ATOM 2862 C C . ALA A 1 357 ? 41.983 -14.078 -15.391 1.00 35.56 357 ALA A C 1
ATOM 2864 O O . ALA A 1 357 ? 42.457 -15.213 -15.409 1.00 35.56 357 ALA A O 1
ATOM 2865 N N . SER A 1 358 ? 40.808 -13.794 -15.954 1.00 30.91 358 SER A N 1
ATOM 2866 C CA . SER A 1 358 ? 40.277 -14.612 -17.045 1.00 30.91 358 SER A CA 1
ATOM 2867 C C . SER A 1 358 ? 39.358 -13.808 -17.965 1.00 30.91 358 SER A C 1
ATOM 2869 O O . SER A 1 358 ? 38.719 -12.833 -17.575 1.00 30.91 358 SER A O 1
ATOM 2871 N N . SER A 1 359 ? 39.421 -14.215 -19.226 1.00 28.58 359 SER A N 1
ATOM 2872 C CA . SER A 1 359 ? 39.062 -13.538 -20.466 1.00 28.58 359 SER A CA 1
ATOM 2873 C C . SER A 1 359 ? 37.657 -12.942 -20.522 1.00 28.58 359 SER A C 1
ATOM 2875 O O . SER A 1 359 ? 36.653 -13.642 -20.383 1.00 28.58 359 SER A O 1
ATOM 2877 N N . GLY A 1 360 ? 37.602 -11.655 -20.862 1.00 31.02 360 GLY A N 1
ATOM 2878 C CA . GLY A 1 360 ? 36.374 -10.964 -21.213 1.00 31.02 360 GLY A CA 1
ATOM 2879 C C . GLY A 1 360 ? 35.748 -11.518 -22.491 1.00 31.02 360 GLY A C 1
ATOM 2880 O O . GLY A 1 360 ? 36.323 -11.445 -23.574 1.00 31.02 360 GLY A O 1
ATOM 2881 N N . ARG A 1 361 ? 34.501 -11.971 -22.378 1.00 28.00 361 ARG A N 1
ATOM 2882 C CA . ARG A 1 361 ? 33.507 -11.729 -23.423 1.00 28.00 361 ARG A CA 1
AT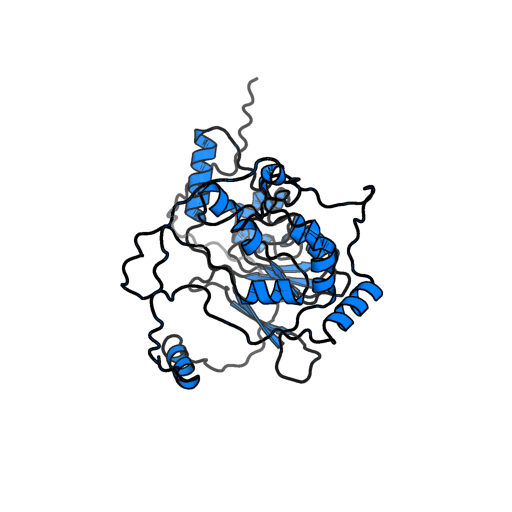OM 2883 C C . ARG A 1 361 ? 32.612 -10.604 -22.929 1.00 28.00 361 ARG A C 1
ATOM 2885 O O . ARG A 1 361 ? 31.756 -10.807 -22.074 1.00 28.00 361 ARG A O 1
ATOM 2892 N N . ALA A 1 362 ? 32.855 -9.403 -23.448 1.00 30.20 362 ALA A N 1
ATOM 2893 C CA . ALA A 1 362 ? 31.996 -8.253 -23.229 1.00 30.20 362 ALA A CA 1
ATOM 2894 C C . ALA A 1 362 ? 30.613 -8.551 -23.823 1.00 30.20 362 ALA A C 1
ATOM 2896 O O . ALA A 1 362 ? 30.422 -8.529 -25.039 1.00 30.20 362 ALA A O 1
ATOM 2897 N N . MET A 1 363 ? 29.641 -8.853 -22.964 1.00 26.47 363 MET A N 1
ATOM 2898 C CA . MET A 1 363 ? 28.248 -8.933 -23.378 1.00 26.47 363 MET A CA 1
ATOM 2899 C C . MET A 1 363 ? 27.725 -7.499 -23.496 1.00 26.47 363 MET A C 1
ATOM 2901 O O . MET A 1 363 ? 27.381 -6.856 -22.507 1.00 26.47 363 MET A O 1
ATOM 2905 N N . LYS A 1 364 ? 27.731 -6.971 -24.724 1.00 33.47 364 LYS A N 1
ATOM 2906 C CA . LYS A 1 364 ? 27.118 -5.683 -25.074 1.00 33.47 364 LYS A CA 1
ATOM 2907 C C . LYS A 1 364 ? 25.624 -5.751 -24.728 1.00 33.47 364 LYS A C 1
ATOM 2909 O O . LYS A 1 364 ? 24.870 -6.432 -25.421 1.00 33.47 364 LYS A O 1
ATOM 2914 N N . ARG A 1 365 ? 25.183 -5.043 -23.684 1.00 39.25 365 ARG A N 1
ATOM 2915 C CA . ARG A 1 365 ? 23.769 -4.688 -23.495 1.00 39.25 365 ARG A CA 1
ATOM 2916 C C . ARG A 1 365 ? 23.580 -3.200 -23.751 1.00 39.25 365 ARG A C 1
ATOM 2918 O O . ARG A 1 365 ? 24.313 -2.358 -23.244 1.00 39.25 365 ARG A O 1
ATOM 2925 N N . ARG A 1 366 ? 22.610 -2.935 -24.620 1.00 39.41 366 ARG A N 1
ATOM 2926 C CA . ARG A 1 366 ? 22.354 -1.718 -25.393 1.00 39.41 366 ARG A CA 1
ATOM 2927 C C . ARG A 1 366 ? 21.568 -0.663 -24.596 1.00 39.41 366 ARG A C 1
ATOM 2929 O O . ARG A 1 366 ? 20.720 0.010 -25.156 1.00 39.41 366 ARG A O 1
ATOM 2936 N N . ASN A 1 367 ? 21.871 -0.500 -23.306 1.00 35.69 367 ASN A N 1
ATOM 2937 C CA . ASN A 1 367 ? 21.102 0.356 -22.384 1.00 35.69 367 ASN A CA 1
ATOM 2938 C C . ASN A 1 367 ? 21.909 1.561 -21.878 1.00 35.69 367 ASN A C 1
ATOM 2940 O O . ASN A 1 367 ? 21.685 2.061 -20.781 1.00 35.69 367 ASN A O 1
ATOM 2944 N N . GLN A 1 368 ? 22.868 2.026 -22.678 1.00 36.41 368 GLN A N 1
ATOM 2945 C CA . GLN A 1 368 ? 23.694 3.187 -22.342 1.00 36.41 368 GLN A CA 1
ATOM 2946 C C . GLN A 1 368 ? 22.950 4.518 -22.559 1.00 36.41 368 GLN A C 1
ATOM 2948 O O . GLN A 1 368 ? 23.297 5.510 -21.934 1.00 36.41 368 GLN A O 1
ATOM 2953 N N . SER A 1 369 ? 21.889 4.537 -23.378 1.00 39.12 369 SER A N 1
ATOM 2954 C CA . SER A 1 369 ? 21.139 5.761 -23.704 1.00 39.12 369 SER A CA 1
ATOM 2955 C C . SER A 1 369 ? 19.999 6.095 -22.732 1.00 39.12 369 SER A C 1
ATOM 2957 O O . SER A 1 369 ? 19.220 6.992 -23.024 1.00 39.12 369 SER A O 1
ATOM 2959 N N . LEU A 1 370 ? 19.820 5.333 -21.648 1.00 37.38 370 LEU A N 1
ATOM 2960 C CA . LEU A 1 370 ? 18.744 5.562 -20.670 1.00 37.38 370 LEU A CA 1
ATOM 2961 C C . LEU A 1 370 ? 19.092 6.646 -19.632 1.00 37.38 370 LEU A C 1
ATOM 2963 O O . LEU A 1 370 ? 18.223 7.032 -18.859 1.00 37.38 370 LEU A O 1
ATOM 2967 N N . TYR A 1 371 ? 20.340 7.134 -19.590 1.00 37.62 371 TYR A N 1
ATOM 2968 C CA . TYR A 1 371 ? 20.826 7.935 -18.456 1.00 37.62 371 TYR A CA 1
ATOM 2969 C C . TYR A 1 371 ? 21.852 9.026 -18.816 1.00 37.62 371 TYR A C 1
ATOM 2971 O O . TYR A 1 371 ? 22.576 9.487 -17.936 1.00 37.62 371 TYR A O 1
ATOM 2979 N N . THR A 1 372 ? 21.956 9.432 -20.083 1.00 34.00 372 THR A N 1
ATOM 2980 C CA . THR A 1 372 ? 22.825 10.546 -20.502 1.00 34.00 372 THR A CA 1
ATOM 2981 C C . THR A 1 372 ? 21.999 11.813 -20.698 1.00 34.00 372 THR A C 1
ATOM 2983 O O . THR A 1 372 ? 21.176 11.852 -21.611 1.00 34.00 372 THR A O 1
ATOM 2986 N N . ASP A 1 373 ? 22.248 12.841 -19.888 1.00 33.38 373 ASP A N 1
ATOM 2987 C CA . ASP A 1 373 ? 21.962 14.222 -20.279 1.00 33.38 373 ASP A CA 1
ATOM 2988 C C . ASP A 1 373 ? 23.081 14.651 -21.239 1.00 33.38 373 ASP A C 1
ATOM 2990 O O . ASP A 1 373 ? 24.253 14.691 -20.859 1.00 33.38 373 ASP A O 1
ATOM 2994 N N . SER A 1 374 ? 22.743 14.895 -22.502 1.00 33.81 374 SER A N 1
ATOM 2995 C CA . SER A 1 374 ? 23.586 15.675 -23.406 1.00 33.81 374 SER A CA 1
ATOM 2996 C C . SER A 1 374 ? 23.072 17.108 -23.370 1.00 33.81 374 SER A C 1
ATOM 2998 O O . SER A 1 374 ? 22.124 17.447 -24.076 1.00 33.81 374 SER A O 1
ATOM 3000 N N . GLU A 1 375 ? 23.662 17.926 -22.502 1.00 33.16 375 GLU A N 1
ATOM 3001 C CA . GLU A 1 375 ? 23.698 19.365 -22.738 1.00 33.16 375 GLU A CA 1
ATOM 3002 C C . GLU A 1 375 ? 24.765 19.607 -23.806 1.00 33.16 375 GLU A C 1
ATOM 3004 O O . GLU A 1 375 ? 25.960 19.410 -23.572 1.00 33.16 375 GLU A O 1
ATOM 3009 N N . ASP A 1 376 ? 24.305 19.975 -25.000 1.00 31.39 376 ASP A N 1
ATOM 3010 C CA . ASP A 1 376 ? 25.133 20.612 -26.011 1.00 31.39 376 ASP A CA 1
ATOM 3011 C C . ASP A 1 376 ? 25.589 21.966 -25.450 1.00 31.39 376 ASP A C 1
ATOM 3013 O O . ASP A 1 376 ? 24.796 22.894 -25.276 1.00 31.39 376 ASP A O 1
ATOM 3017 N N . VAL A 1 377 ? 26.877 22.058 -25.123 1.00 32.00 377 VAL A N 1
ATOM 3018 C CA . VAL A 1 377 ? 27.574 23.333 -24.974 1.00 32.00 377 VAL A CA 1
ATOM 3019 C C . VAL A 1 377 ? 27.984 23.759 -26.376 1.00 32.00 377 VAL A C 1
ATOM 3021 O O . VAL A 1 377 ? 28.909 23.175 -26.937 1.00 32.00 377 VAL A O 1
ATOM 3024 N N . ASP A 1 378 ? 27.312 24.771 -26.919 1.00 37.88 378 ASP A N 1
ATOM 3025 C CA . ASP A 1 378 ? 27.860 25.571 -28.012 1.00 37.88 378 ASP A CA 1
ATOM 3026 C C . ASP A 1 378 ? 28.305 26.939 -27.470 1.00 37.88 378 ASP A C 1
ATOM 3028 O O . ASP A 1 378 ? 27.494 27.732 -26.980 1.00 37.88 378 ASP A O 1
ATOM 3032 N N . ASN A 1 379 ? 29.614 27.159 -27.651 1.00 33.16 379 ASN A N 1
ATOM 3033 C CA . ASN A 1 379 ? 30.509 28.286 -27.335 1.00 33.16 379 ASN A CA 1
ATOM 3034 C C . ASN A 1 379 ? 31.105 28.393 -25.928 1.00 33.16 379 ASN A C 1
ATOM 3036 O O . ASN A 1 379 ? 30.477 28.993 -25.028 1.00 33.16 379 ASN A O 1
#

Organism: Haemaphysalis longicornis (NCBI:txid44386)

Radius of gyration: 26.77 Å; chains: 1; bounding box: 94×64×53 Å